Protein AF-A0A7S4VV33-F1 (afdb_monomer)

Mean predicted aligned error: 22.65 Å

Solvent-accessible surface area (backbone atoms only — not comparable to full-atom values): 30423 Å² total; per-residue (Å²): 134,86,86,81,88,81,86,81,82,89,80,89,78,84,76,81,77,80,86,77,79,86,76,90,75,85,85,76,84,89,70,94,70,74,63,71,65,56,54,55,51,51,50,50,52,52,51,52,48,50,50,51,53,51,50,50,51,51,52,52,50,50,54,50,50,53,51,50,50,51,51,48,52,52,48,46,28,67,66,24,93,81,64,70,24,61,68,51,55,51,50,52,53,51,51,54,51,50,53,52,51,52,52,52,42,30,74,72,60,34,64,68,57,31,50,54,52,51,53,52,52,61,71,70,42,73,84,86,66,81,65,80,48,76,65,59,53,49,50,53,51,54,51,52,50,52,52,54,47,51,55,48,52,51,52,51,49,53,50,50,53,49,52,53,49,52,53,52,51,57,51,50,57,50,49,53,48,50,52,37,52,52,51,38,55,51,40,51,54,50,42,54,53,41,53,52,52,42,54,52,37,53,52,51,40,52,50,47,51,51,53,47,54,53,50,52,51,50,51,54,54,52,50,55,66,68,68,57,67,91,84,74,83,72,93,77,85,86,85,90,80,89,81,76,89,71,48,75,65,54,54,50,53,50,50,52,53,50,51,52,50,45,54,50,48,52,52,52,37,52,55,37,52,51,52,39,53,52,46,48,52,51,41,55,49,42,50,51,52,37,53,52,39,50,50,53,39,50,53,48,48,53,50,51,53,50,49,52,50,52,52,52,51,51,53,49,50,53,52,50,51,50,52,47,55,52,48,56,50,50,55,50,50,52,51,51,51,51,50,52,53,49,53,52,50,52,51,53,50,51,53,51,51,50,52,50,50,52,51,50,51,52,52,50,51,52,49,52,49,54,48,52,51,48,55,50,49,51,51,49,52,51,49,53,49,51,50,48,51,53,50,49,52,52,48,50,51,50,49,52,50,52,50,51,50,51,52,53,50,51,50,53,54,50,52,55,52,51,53,56,52,56,54,51,53,51,53,55,49,51,55,53,51,51,54,50,50,54,56,47,50,58,50,49,50,54,53,46,55,52,49,47,52,49,50,49,52,49,48,50,49,48,48,52,47,46,51,50,48,48,50,46,49,49,47,50,48,50,44,49,49,48,47,47,47,50,46,49,48,46,41,54,47,44,52,50,46,40,55,51,34,63,68,47,36,80,72,50,67,91,63,62,84,77,84,52,100,71,83,90,84,90,84,90,85,90,79,89,80,88,79,83,84,80,90,79,87,133

Foldseek 3Di:
DDDDDDDDDDDDDDDDDDDDDDDDDDDDDDDDDPPVVVVVVVVVVVVVVVVVVVVVVVVVVVVVVVVVVVVVQVVQCVPLPVNNHDVVSVVVVVVVVVVVVLVVLCVPVNDPRSVVVVVVVVVVDDPPCPDQDPVNVVVVVVVVVVVVVVVVVVVVVVVVVVVVVVVVVVVVLVVVLVVLVVVLVVLVVVLVVLVVVLVVLVVVLVVLVVVLVVLVVVLVVLVVVLPPDPPDDDDDDDDDDDDDPQDSVNSVVVSVVSVVVSVVSVVVSVVSVVVSVVSVVVSVVSVVVSVVSVVVSVVSVVVVVVVVVVVVVVVVVVVVVVVVVVVVVVVVVVVVVVVVVVVVVVVVVVVVVVVVVVVVVVVVVVVVVVVVVVVVVVVVVVVVVVVVVVVVVVVVVVVVVVVVVVVVVVVVVVVVVVVVVVVVVVVVVVVVVVVVVVVVVVVVVVVVVVVVVVVVVVVVVVVVVVVVVVVVVVVVVVVVVVVVVVVVVVVVVVVVVVVVCVVCVVVDVVPDDDPDVDDDDDDDDDDYDDDDDDDDDD

Organism: NCBI:txid311494

Radius of gyration: 96.54 Å; Cα contacts (8 Å, |Δi|>4): 82; chains: 1; bounding box: 156×120×293 Å

Nearest PDB structures (foldseek):
  6ewy-assembly1_A  TM=3.823E-01  e=8.022E+00  Mycobacterium tuberculosis H37Rv

Secondary structure (DSSP, 8-state):
---------------PPP-------PPPPPP---THHHHHHHHHHHHHHHHHHHHHHHHHHHHHHHHHHHHHHHHHHHHSTTSS-HHHHHHHHHHHHHHHHHHHHHHHH-HHHHHHHHHHHHHHS-TT--SPPHHHHHHHHHHHHHHHHHHHHHHHHHHHHHHHHHHHHHHHHHHHHHHHHHHHHHHHHHHHHHHHHHHHHHHHHHHHHHHHHHHHHHHHHHHHHHHS-TT----------------HHHHHHHHHHHHHHHHHHHHHHHHHHHHHHHHHHHHHHHHHHHHHHHHHHHHHHHHHHHHHHHHHHHHHHHHHHHHHHHHHHHHHHHHHHHHHHHHHHHHHHHHHHHHHHHHHHHHHHHHHHHHHHHHHHHHHHHHHHHHHHHHHHHHHHHHHHHHHHHHHHHHHHHHHHHHHHHHHHHHHHHHHHHHHHHHHHHHHHHHHHHHHHHHHHHHHHHHHHHHHHHHHHHHHHHHHHHHHHHHHHHHHHHHHHHHHHHTTSTTTTTS-SS--SS--------------------

pLDDT: mean 72.89, std 17.47, range [27.91, 95.75]

Sequence (538 aa):
PPALDGRDPAMAARRAVPASSSTSRPRPASLPVPHDKIDQKLDAIASLHAQKVSSLLRSQSRLRSENAELKRSQQQHRQSSSGRGPAFAKAEAEMLRQDVMLWALYNFLGKDVARAEILKVLKAGPKRLSATTREELRWQVEDLQAEARVAREELAQLRAQKRARDVANEGADNAELEAASERVTRLKSEVEASKRRVAQLEQAGAGLQLDIQSLEYVLQQGLICMEEDPLIVGPRRIFGAVGGLETNEELRARALEMEEKLLKLHRTRAGVEEKLLESNAELRELQRSLHQAMGELAVARERADEDERKCALAVQDELLDERRKVRDRADCVEKLQSQIKALRAEHKNAVMDEMRRLAVFQAEAKRQLQFKERVFLERLEEQERAEAESHEEALQDLSAKLGRLRVIGRAAVQDVSAWKAEASECSQEVSRARTELQSEEAALRREAEEEERGHRLVKEAQHSRQEALERKREIVWKLDEVVQQIEAERRKHRDRRSALRDEVGEAVAESRAEAKAKAKAKPQPADGGLGNLEAELA

Structure (mmCIF, N/CA/C/O backbone):
data_AF-A0A7S4VV33-F1
#
_entry.id   AF-A0A7S4VV33-F1
#
loop_
_atom_site.group_PDB
_atom_site.id
_atom_site.type_symbol
_atom_site.label_atom_id
_atom_site.label_alt_id
_atom_site.label_comp_id
_atom_site.label_asym_id
_atom_site.label_entity_id
_atom_site.label_seq_id
_atom_site.pdbx_PDB_ins_code
_atom_site.Cartn_x
_atom_site.Cartn_y
_atom_site.Cartn_z
_atom_site.occupancy
_atom_site.B_iso_or_equiv
_atom_site.auth_seq_id
_atom_site.auth_comp_id
_atom_site.auth_asym_id
_atom_site.auth_atom_id
_atom_site.pdbx_PDB_model_num
ATOM 1 N N . PRO A 1 1 ? 48.831 8.994 -6.996 1.00 49.06 1 PRO A N 1
ATOM 2 C CA . PRO A 1 1 ? 49.678 7.834 -7.380 1.00 49.06 1 PRO A CA 1
ATOM 3 C C . PRO A 1 1 ? 49.503 6.699 -6.348 1.00 49.06 1 PRO A C 1
ATOM 5 O O . PRO A 1 1 ? 49.221 7.021 -5.198 1.00 49.06 1 PRO A O 1
ATOM 8 N N . PRO A 1 2 ? 49.570 5.413 -6.740 1.00 49.22 2 PRO A N 1
ATOM 9 C CA . PRO A 1 2 ? 50.629 4.871 -7.578 1.00 49.22 2 PRO A CA 1
ATOM 10 C C . PRO A 1 2 ? 50.183 4.415 -8.968 1.00 49.22 2 PRO A C 1
ATOM 12 O O . PRO A 1 2 ? 49.013 4.166 -9.244 1.00 49.22 2 PRO A O 1
ATOM 15 N N . ALA A 1 3 ? 51.190 4.393 -9.832 1.00 46.84 3 ALA A N 1
ATOM 16 C CA . ALA A 1 3 ? 51.194 3.896 -11.189 1.00 46.84 3 ALA A CA 1
ATOM 17 C C . ALA A 1 3 ? 51.124 2.367 -11.220 1.00 46.84 3 ALA A C 1
ATOM 19 O O . ALA A 1 3 ? 51.650 1.716 -10.320 1.00 46.84 3 ALA A O 1
ATOM 20 N N . LEU A 1 4 ? 50.579 1.820 -12.307 1.00 48.97 4 LEU A N 1
ATOM 21 C CA . LEU A 1 4 ? 50.996 0.518 -12.810 1.00 48.97 4 LEU A CA 1
ATOM 22 C C . LEU A 1 4 ? 51.156 0.595 -14.328 1.00 48.97 4 LEU A C 1
ATOM 24 O O . LEU A 1 4 ? 50.192 0.723 -15.082 1.00 48.97 4 LEU A O 1
ATOM 28 N N . ASP A 1 5 ? 52.429 0.550 -14.709 1.00 47.62 5 ASP A N 1
ATOM 29 C CA . ASP A 1 5 ? 52.946 0.170 -16.010 1.00 47.62 5 ASP A CA 1
ATOM 30 C C . ASP A 1 5 ? 52.389 -1.191 -16.435 1.00 47.62 5 ASP A C 1
ATOM 32 O O . ASP A 1 5 ? 52.508 -2.184 -15.718 1.00 47.62 5 ASP A O 1
ATOM 36 N N . GLY A 1 6 ? 51.845 -1.236 -17.646 1.00 41.47 6 GLY A N 1
ATOM 37 C CA . GLY A 1 6 ? 51.603 -2.459 -18.400 1.00 41.47 6 GLY A CA 1
ATOM 38 C C . GLY A 1 6 ? 52.448 -2.427 -19.663 1.00 41.47 6 GLY A C 1
ATOM 39 O O . GLY A 1 6 ? 51.950 -2.101 -20.738 1.00 41.47 6 GLY A O 1
ATOM 40 N N . ARG A 1 7 ? 53.745 -2.718 -19.519 1.00 44.19 7 ARG A N 1
ATOM 41 C CA . ARG A 1 7 ? 54.554 -3.230 -20.627 1.00 44.19 7 ARG A CA 1
ATOM 42 C C . ARG A 1 7 ? 54.009 -4.607 -20.978 1.00 44.19 7 ARG A C 1
ATOM 44 O O . ARG A 1 7 ? 53.905 -5.438 -20.088 1.00 44.19 7 ARG A O 1
ATOM 51 N N . ASP A 1 8 ? 53.779 -4.849 -22.261 1.00 40.53 8 ASP A N 1
ATOM 52 C CA . ASP A 1 8 ? 54.144 -6.131 -22.844 1.00 40.53 8 ASP A CA 1
ATOM 53 C C . ASP A 1 8 ? 54.589 -5.964 -24.304 1.00 40.53 8 ASP A C 1
ATOM 55 O O . ASP A 1 8 ? 54.189 -5.006 -24.977 1.00 40.53 8 ASP A O 1
ATOM 59 N N . PRO A 1 9 ? 55.496 -6.842 -24.765 1.00 54.88 9 PRO A N 1
ATOM 60 C CA . PRO A 1 9 ? 56.370 -6.642 -25.903 1.00 54.88 9 PRO A CA 1
ATOM 61 C C . PRO A 1 9 ? 56.010 -7.628 -27.030 1.00 54.88 9 PRO A C 1
ATOM 63 O O . PRO A 1 9 ? 54.973 -8.279 -27.011 1.00 54.88 9 PRO A O 1
ATOM 66 N N . ALA A 1 10 ? 56.933 -7.779 -27.979 1.00 36.03 10 ALA A N 1
ATOM 67 C CA . ALA A 1 10 ? 56.964 -8.818 -29.007 1.00 36.03 10 ALA A CA 1
ATOM 68 C C . ALA A 1 10 ? 56.076 -8.575 -30.238 1.00 36.03 10 ALA A C 1
ATOM 70 O O . ALA A 1 10 ? 54.897 -8.892 -30.291 1.00 36.03 10 ALA A O 1
ATOM 71 N N . MET A 1 11 ? 56.719 -8.148 -31.323 1.00 43.97 11 MET A N 1
ATOM 72 C CA . MET A 1 11 ? 57.115 -9.113 -32.354 1.00 43.97 11 MET A CA 1
ATOM 73 C C . MET A 1 11 ? 57.986 -8.409 -33.390 1.00 43.97 11 MET A C 1
ATOM 75 O O . MET A 1 11 ? 57.533 -7.643 -34.238 1.00 43.97 11 MET A O 1
ATOM 79 N N . ALA A 1 12 ? 59.277 -8.699 -33.286 1.00 48.16 12 ALA A N 1
ATOM 80 C CA . ALA A 1 12 ? 60.261 -8.440 -34.309 1.00 48.16 12 ALA A CA 1
ATOM 81 C C . ALA A 1 12 ? 59.938 -9.288 -35.549 1.00 48.16 12 ALA A C 1
ATOM 83 O O . ALA A 1 12 ? 60.242 -10.477 -35.591 1.00 48.16 12 ALA A O 1
ATOM 84 N N . ALA A 1 13 ? 59.364 -8.672 -36.580 1.00 42.44 13 ALA A N 1
ATOM 85 C CA . ALA A 1 13 ? 59.342 -9.243 -37.920 1.00 42.44 13 ALA A CA 1
ATOM 86 C C . ALA A 1 13 ? 60.475 -8.614 -38.736 1.00 42.44 13 ALA A C 1
ATOM 88 O O . ALA A 1 13 ? 60.328 -7.587 -39.396 1.00 42.44 13 ALA A O 1
ATOM 89 N N . ARG A 1 14 ? 61.639 -9.263 -38.646 1.00 43.94 14 ARG A N 1
ATOM 90 C CA . ARG A 1 14 ? 62.745 -9.135 -39.594 1.00 43.94 14 ARG A CA 1
ATOM 91 C C . ARG A 1 14 ? 62.197 -9.339 -41.010 1.00 43.94 14 ARG A C 1
ATOM 93 O O . ARG A 1 14 ? 61.740 -10.433 -41.328 1.00 43.94 14 ARG A O 1
ATOM 100 N N . ARG A 1 15 ? 62.280 -8.326 -41.874 1.00 40.22 15 ARG A N 1
ATOM 101 C CA . ARG A 1 15 ? 62.180 -8.520 -43.326 1.00 40.22 15 ARG A CA 1
ATOM 102 C C . ARG A 1 15 ? 63.557 -8.273 -43.918 1.00 40.22 15 ARG A C 1
ATOM 104 O O . ARG A 1 15 ? 64.014 -7.141 -44.030 1.00 40.22 15 ARG A O 1
ATOM 111 N N . ALA A 1 16 ? 64.233 -9.385 -44.179 1.00 40.00 16 ALA A N 1
ATOM 112 C CA . ALA A 1 16 ? 65.486 -9.443 -44.897 1.00 40.00 16 ALA A CA 1
ATOM 113 C C . ALA A 1 16 ? 65.300 -8.825 -46.288 1.00 40.00 16 ALA A C 1
ATOM 115 O O . ALA A 1 16 ? 64.414 -9.222 -47.042 1.00 40.00 16 ALA A O 1
ATOM 116 N N . VAL A 1 17 ? 66.140 -7.846 -46.596 1.00 45.84 17 VAL A N 1
ATOM 117 C CA . VAL A 1 17 ? 66.373 -7.357 -47.952 1.00 45.84 17 VAL A CA 1
ATOM 118 C C . VAL A 1 17 ? 67.204 -8.430 -48.661 1.00 45.84 17 VAL A C 1
ATOM 120 O O . VAL A 1 17 ? 68.289 -8.743 -48.165 1.00 45.84 17 VAL A O 1
ATOM 123 N N . PRO A 1 18 ? 66.756 -9.033 -49.776 1.00 45.03 18 PRO A N 1
ATOM 124 C CA . PRO A 1 18 ? 67.652 -9.844 -50.577 1.00 45.03 18 PRO A CA 1
ATOM 125 C C . PRO A 1 18 ? 68.608 -8.908 -51.321 1.00 45.03 18 PRO A C 1
ATOM 127 O O . PRO A 1 18 ? 68.199 -8.085 -52.138 1.00 45.03 18 PRO A O 1
ATOM 130 N N . ALA A 1 19 ? 69.896 -9.036 -51.011 1.00 44.88 19 ALA A N 1
ATOM 131 C CA . ALA A 1 19 ? 70.972 -8.523 -51.838 1.00 44.88 19 ALA A CA 1
ATOM 132 C C . ALA A 1 19 ? 70.928 -9.256 -53.187 1.00 44.88 19 ALA A C 1
ATOM 134 O O . ALA A 1 19 ? 71.328 -10.415 -53.288 1.00 44.88 19 ALA A O 1
ATOM 135 N N . SER A 1 20 ? 70.401 -8.596 -54.217 1.00 38.94 20 SER A N 1
ATOM 136 C CA . SER A 1 20 ? 70.514 -9.059 -55.595 1.00 38.94 20 SER A CA 1
ATOM 137 C C . SER A 1 20 ? 71.920 -8.750 -56.106 1.00 38.94 20 SER A C 1
ATOM 139 O O . SER A 1 20 ? 72.329 -7.594 -56.219 1.00 38.94 20 SER A O 1
ATOM 141 N N . SER A 1 21 ? 72.640 -9.827 -56.379 1.00 40.12 21 SER A N 1
ATOM 142 C CA . SER A 1 21 ? 73.958 -9.932 -56.985 1.00 40.12 21 SER A CA 1
ATOM 143 C C . SER A 1 21 ? 74.130 -9.075 -58.244 1.00 40.12 21 SER A C 1
ATOM 145 O O . SER A 1 21 ? 73.460 -9.246 -59.264 1.00 40.12 21 SER A O 1
ATOM 147 N N . SER A 1 22 ? 75.121 -8.188 -58.188 1.00 37.38 22 SER A N 1
ATOM 148 C CA . SER A 1 22 ? 75.699 -7.482 -59.323 1.00 37.38 22 SER A CA 1
ATOM 149 C C . SER A 1 22 ? 76.433 -8.468 -60.236 1.00 37.38 22 SER A C 1
ATOM 151 O O . SER A 1 22 ? 77.591 -8.810 -60.013 1.00 37.38 22 SER A O 1
ATOM 153 N N . THR A 1 23 ? 75.761 -8.923 -61.294 1.00 40.53 23 THR A N 1
ATOM 154 C CA . THR A 1 23 ? 76.416 -9.648 -62.390 1.00 40.53 23 THR A CA 1
ATOM 155 C C . THR A 1 23 ? 76.779 -8.635 -63.470 1.00 40.53 23 THR A C 1
ATOM 157 O O . THR A 1 23 ? 75.916 -8.114 -64.174 1.00 40.53 23 THR A O 1
ATOM 160 N N . SER A 1 24 ? 78.066 -8.309 -63.562 1.00 42.81 24 SER A N 1
ATOM 161 C CA . SER A 1 24 ? 78.640 -7.478 -64.614 1.00 42.81 24 SER A CA 1
ATOM 162 C C . SER A 1 24 ? 78.532 -8.188 -65.970 1.00 42.81 24 SER A C 1
ATOM 164 O O . SER A 1 24 ? 79.092 -9.261 -66.183 1.00 42.81 24 SER A O 1
ATOM 166 N N . ARG A 1 25 ? 77.815 -7.575 -66.917 1.00 37.84 25 ARG A N 1
ATOM 167 C CA . ARG A 1 25 ? 77.860 -7.920 -68.347 1.00 37.84 25 ARG A CA 1
ATOM 168 C C . ARG A 1 25 ? 78.326 -6.703 -69.157 1.00 37.84 25 ARG A C 1
ATOM 170 O O . ARG A 1 25 ? 78.009 -5.574 -68.783 1.00 37.84 25 ARG A O 1
ATOM 177 N N . PRO A 1 26 ? 79.097 -6.910 -70.238 1.00 46.22 26 PRO A N 1
ATOM 178 C CA . PRO A 1 26 ? 79.782 -5.836 -70.945 1.00 46.22 26 PRO A CA 1
ATOM 179 C C . PRO A 1 26 ? 78.825 -5.019 -71.824 1.00 46.22 26 PRO A C 1
ATOM 181 O O . PRO A 1 26 ? 77.941 -5.564 -72.485 1.00 46.22 26 PRO A O 1
ATOM 184 N N . ARG A 1 27 ? 79.052 -3.699 -71.847 1.00 41.19 27 ARG A N 1
ATOM 185 C CA . ARG A 1 27 ? 78.466 -2.730 -72.789 1.00 41.19 27 ARG A CA 1
ATOM 186 C C . ARG A 1 27 ? 78.741 -3.154 -74.242 1.00 41.19 27 ARG A C 1
ATOM 188 O O . ARG A 1 27 ? 79.915 -3.250 -74.600 1.00 41.19 27 ARG A O 1
ATOM 195 N N . PRO A 1 28 ? 77.725 -3.292 -75.112 1.00 45.91 28 PRO A N 1
ATOM 196 C CA . PRO A 1 28 ? 77.932 -3.168 -76.545 1.00 45.91 28 PRO A CA 1
ATOM 197 C C . PRO A 1 28 ? 77.927 -1.685 -76.940 1.00 45.91 28 PRO A C 1
ATOM 199 O O . PRO A 1 28 ? 77.195 -0.868 -76.378 1.00 45.91 28 PRO A O 1
ATOM 202 N N . ALA A 1 29 ? 78.797 -1.351 -77.887 1.00 45.06 29 ALA A N 1
ATOM 203 C CA . ALA A 1 29 ? 79.041 -0.006 -78.379 1.00 45.06 29 ALA A CA 1
ATOM 204 C C . ALA A 1 29 ? 77.754 0.709 -78.829 1.00 45.06 29 ALA A C 1
ATOM 206 O O . ALA A 1 29 ? 76.922 0.160 -79.551 1.00 45.06 29 ALA A O 1
ATOM 207 N N . SER A 1 30 ? 77.632 1.960 -78.390 1.00 41.59 30 SER A N 1
ATOM 208 C CA . SER A 1 30 ? 76.585 2.909 -78.745 1.00 41.59 30 SER A CA 1
ATOM 209 C C . SER A 1 30 ? 76.606 3.218 -80.240 1.00 41.59 30 SER A C 1
ATOM 211 O O . SER A 1 30 ? 77.560 3.812 -80.742 1.00 41.59 30 SER A O 1
ATOM 213 N N . LEU A 1 31 ? 75.524 2.858 -80.925 1.00 55.31 31 LEU A N 1
ATOM 214 C CA . LEU A 1 31 ? 75.148 3.426 -82.216 1.00 55.31 31 LEU A CA 1
ATOM 215 C C . LEU A 1 31 ? 74.055 4.485 -81.983 1.00 55.31 31 LEU A C 1
ATOM 217 O O . LEU A 1 31 ? 73.221 4.292 -81.094 1.00 55.31 31 LEU A O 1
ATOM 221 N N . PRO A 1 32 ? 74.041 5.589 -82.746 1.00 48.06 32 PRO A N 1
ATOM 222 C CA . PRO A 1 32 ? 73.081 6.670 -82.560 1.00 48.06 32 PRO A CA 1
ATOM 223 C C . PRO A 1 32 ? 71.678 6.202 -82.971 1.00 48.06 32 PRO A C 1
ATOM 225 O O . PRO A 1 32 ? 71.428 5.877 -84.132 1.00 48.06 32 PRO A O 1
ATOM 228 N N . VAL A 1 33 ? 70.766 6.135 -82.001 1.00 55.00 33 VAL A N 1
ATOM 229 C CA . VAL A 1 33 ? 69.330 5.914 -82.224 1.00 55.00 33 VAL A CA 1
ATOM 230 C C . VAL A 1 33 ? 68.674 7.293 -82.381 1.00 55.00 33 VAL A C 1
ATOM 232 O O . VAL A 1 33 ? 68.992 8.183 -81.595 1.00 55.00 33 VAL A O 1
ATOM 235 N N . PRO A 1 34 ? 67.785 7.507 -83.368 1.00 52.84 34 PRO A N 1
ATOM 236 C CA . PRO A 1 34 ? 67.127 8.798 -83.572 1.00 52.84 34 PRO A CA 1
ATOM 237 C C . PRO A 1 34 ? 66.310 9.198 -82.331 1.00 52.84 34 PRO A C 1
ATOM 239 O O . PRO A 1 34 ? 65.429 8.449 -81.900 1.00 52.84 34 PRO A O 1
ATOM 242 N N . HIS A 1 35 ? 66.636 10.363 -81.764 1.00 55.88 35 HIS A N 1
ATOM 243 C CA . HIS A 1 35 ? 66.130 10.888 -80.487 1.00 55.88 35 HIS A CA 1
ATOM 244 C C . HIS A 1 35 ? 64.592 10.980 -80.414 1.00 55.88 35 HIS A C 1
ATOM 246 O O . HIS A 1 35 ? 64.005 10.646 -79.385 1.00 55.88 35 HIS A O 1
ATOM 252 N N . ASP A 1 36 ? 63.930 11.249 -81.540 1.00 58.44 36 ASP A N 1
ATOM 253 C CA . ASP A 1 36 ? 62.486 11.515 -81.610 1.00 58.44 36 ASP A CA 1
ATOM 254 C C . ASP A 1 36 ? 61.584 10.381 -81.080 1.00 58.44 36 ASP A C 1
ATOM 256 O O . ASP A 1 36 ? 60.481 10.626 -80.593 1.00 58.44 36 ASP A O 1
ATOM 260 N N . LYS A 1 37 ? 62.019 9.114 -81.153 1.00 56.06 37 LYS A N 1
ATOM 261 C CA . LYS A 1 37 ? 61.206 7.964 -80.693 1.00 56.06 37 LYS A CA 1
ATOM 262 C C . LYS A 1 37 ? 61.330 7.687 -79.196 1.00 56.06 37 LYS A C 1
ATOM 264 O O . LYS A 1 37 ? 60.468 7.012 -78.632 1.00 56.06 37 LYS A O 1
ATOM 269 N N . ILE A 1 38 ? 62.413 8.144 -78.571 1.00 64.19 38 ILE A N 1
ATOM 270 C CA . ILE A 1 38 ? 62.610 8.040 -77.122 1.00 64.19 38 ILE A CA 1
ATOM 271 C C . ILE A 1 38 ? 61.791 9.139 -76.446 1.00 64.19 38 ILE A C 1
ATOM 273 O O . ILE A 1 38 ? 61.056 8.843 -75.506 1.00 64.19 38 ILE A O 1
ATOM 277 N N . ASP A 1 39 ? 61.817 10.346 -77.007 1.00 66.56 39 ASP A N 1
ATOM 278 C CA . ASP A 1 39 ? 61.064 11.491 -76.495 1.00 66.56 39 ASP A CA 1
ATOM 279 C C . ASP A 1 39 ? 59.547 11.235 -76.543 1.00 66.56 39 ASP A C 1
ATOM 281 O O . ASP A 1 39 ? 58.864 11.403 -75.538 1.00 66.56 39 ASP A O 1
ATOM 285 N N . GLN A 1 40 ? 59.026 10.641 -77.625 1.00 72.00 40 GLN A N 1
ATOM 286 C CA . GLN A 1 40 ? 57.609 10.242 -77.705 1.00 72.00 40 GLN A CA 1
ATOM 287 C C . GLN A 1 40 ? 57.188 9.200 -76.652 1.00 72.00 40 GLN A C 1
ATOM 289 O O . GLN A 1 40 ? 56.056 9.225 -76.164 1.00 72.00 40 GLN A O 1
ATOM 294 N N . LYS A 1 41 ? 58.073 8.262 -76.288 1.00 72.56 41 LYS A N 1
ATOM 295 C CA . LYS A 1 41 ? 57.785 7.275 -75.233 1.00 72.56 41 LYS A CA 1
ATOM 296 C C . LYS A 1 41 ? 57.842 7.907 -73.844 1.00 72.56 41 LYS A C 1
ATOM 298 O O . LYS A 1 41 ? 57.030 7.553 -72.991 1.00 72.56 41 LYS A O 1
ATOM 303 N N . LEU A 1 42 ? 58.766 8.841 -73.624 1.00 75.88 42 LEU A N 1
ATOM 304 C CA . LEU A 1 42 ? 58.844 9.614 -72.385 1.00 75.88 42 LEU A CA 1
ATOM 305 C C . LEU A 1 42 ? 57.607 10.503 -72.211 1.00 75.88 42 LEU A C 1
ATOM 307 O O . LEU A 1 42 ? 57.042 10.521 -71.119 1.00 75.88 42 LEU A O 1
ATOM 311 N N . ASP A 1 43 ? 57.115 11.124 -73.283 1.00 76.94 43 ASP A N 1
ATOM 312 C CA . ASP A 1 43 ? 55.872 11.902 -73.276 1.00 76.94 43 ASP A CA 1
ATOM 313 C C . ASP A 1 43 ? 54.641 11.027 -73.004 1.00 76.94 43 ASP A C 1
ATOM 315 O O . ASP A 1 43 ? 53.771 11.399 -72.213 1.00 76.94 43 ASP A O 1
ATOM 319 N N . ALA A 1 44 ? 54.575 9.823 -73.583 1.00 74.25 44 ALA A N 1
ATOM 320 C CA . ALA A 1 44 ? 53.500 8.874 -73.300 1.00 74.25 44 ALA A CA 1
ATOM 321 C C . ALA A 1 44 ? 53.496 8.442 -71.820 1.00 74.25 44 ALA A C 1
ATOM 323 O O . ALA A 1 44 ? 52.445 8.472 -71.175 1.00 74.25 44 ALA A O 1
ATOM 324 N N . ILE A 1 45 ? 54.663 8.126 -71.248 1.00 80.56 45 ILE A N 1
ATOM 325 C CA . ILE A 1 45 ? 54.807 7.786 -69.823 1.00 80.56 45 ILE A CA 1
ATOM 326 C C . ILE A 1 45 ? 54.456 8.988 -68.937 1.00 80.56 45 ILE A C 1
ATOM 328 O O . ILE A 1 45 ? 53.735 8.830 -67.950 1.00 80.56 45 ILE A O 1
ATOM 332 N N . ALA A 1 46 ? 54.899 10.194 -69.299 1.00 78.06 46 ALA A N 1
ATOM 333 C CA . ALA A 1 46 ? 54.566 11.421 -68.583 1.00 78.06 46 ALA A CA 1
ATOM 334 C C . ALA A 1 46 ? 53.056 11.702 -68.615 1.00 78.06 46 ALA A C 1
ATOM 336 O O . ALA A 1 46 ? 52.476 12.058 -67.588 1.00 78.06 46 ALA A O 1
ATOM 337 N N . SER A 1 47 ? 52.393 11.467 -69.752 1.00 78.94 47 SER A N 1
ATOM 338 C CA . SER A 1 47 ? 50.941 11.619 -69.891 1.00 78.94 47 SER A CA 1
ATOM 339 C C . SER A 1 47 ? 50.168 10.606 -69.039 1.00 78.94 47 SER A C 1
ATOM 341 O O . SER A 1 47 ? 49.205 10.968 -68.361 1.00 78.94 47 SER A O 1
ATOM 343 N N . LEU A 1 48 ? 50.632 9.355 -68.981 1.00 85.12 48 LEU A N 1
ATOM 344 C CA . LEU A 1 48 ? 50.017 8.290 -68.192 1.00 85.12 48 LEU A CA 1
ATOM 345 C C . LEU A 1 48 ? 50.243 8.516 -66.690 1.00 85.12 48 LEU A C 1
ATOM 347 O O . LEU A 1 48 ? 49.334 8.322 -65.880 1.00 85.12 48 LEU A O 1
ATOM 351 N N . HIS A 1 49 ? 51.419 9.020 -66.311 1.00 83.81 49 HIS A N 1
ATOM 352 C CA . HIS A 1 49 ? 51.705 9.465 -64.951 1.00 83.81 49 HIS A CA 1
ATOM 353 C C . HIS A 1 49 ? 50.824 10.661 -64.558 1.00 83.81 49 HIS A C 1
ATOM 355 O O . HIS A 1 49 ? 50.211 10.642 -63.491 1.00 83.81 49 HIS A O 1
ATOM 361 N N . ALA A 1 50 ? 50.661 11.658 -65.433 1.00 84.94 50 ALA A N 1
ATOM 362 C CA . ALA A 1 50 ? 49.764 12.790 -65.205 1.00 84.94 50 ALA A CA 1
ATOM 363 C C . ALA A 1 50 ? 48.298 12.345 -65.051 1.00 84.94 50 ALA A C 1
ATOM 365 O O . ALA A 1 50 ? 47.597 12.818 -64.153 1.00 84.94 50 ALA A O 1
ATOM 366 N N . GLN A 1 51 ? 47.841 11.379 -65.853 1.00 85.00 51 GLN A N 1
ATOM 367 C CA . GLN A 1 51 ? 46.512 10.782 -65.709 1.00 85.00 51 GLN A CA 1
ATOM 368 C C . GLN A 1 51 ? 46.359 10.044 -64.372 1.00 85.00 51 GLN A C 1
ATOM 370 O O . GLN A 1 51 ? 45.384 10.297 -63.657 1.00 85.00 51 GLN A O 1
ATOM 375 N N . LYS A 1 52 ? 47.332 9.212 -63.973 1.00 87.25 52 LYS A N 1
ATOM 376 C CA . LYS A 1 52 ? 47.331 8.521 -62.670 1.00 87.25 52 LYS A CA 1
ATOM 377 C C . LYS A 1 52 ? 47.288 9.515 -61.507 1.00 87.25 52 LYS A C 1
ATOM 379 O O . LYS A 1 52 ? 46.410 9.392 -60.650 1.00 87.25 52 LYS A O 1
ATOM 384 N N . VAL A 1 53 ? 48.146 10.539 -61.527 1.00 89.56 53 VAL A N 1
ATOM 385 C CA . VAL A 1 53 ? 48.170 11.627 -60.533 1.00 89.56 53 VAL A CA 1
ATOM 386 C C . VAL A 1 53 ? 46.824 12.352 -60.489 1.00 89.56 53 VAL A C 1
ATOM 388 O O . VAL A 1 53 ? 46.274 12.555 -59.408 1.00 89.56 53 VAL A O 1
ATOM 391 N N . SER A 1 54 ? 46.229 12.673 -61.640 1.00 83.81 54 SER A N 1
ATOM 392 C CA . SER A 1 54 ? 44.916 13.327 -61.689 1.00 83.81 54 SER A CA 1
ATOM 393 C C . SER A 1 54 ? 43.791 12.448 -61.120 1.00 83.81 54 SER A C 1
ATOM 395 O O . SER A 1 54 ? 42.922 12.953 -60.407 1.00 83.81 54 SER A O 1
ATOM 397 N N . SER A 1 55 ? 43.819 11.130 -61.356 1.00 86.00 55 SER A N 1
ATOM 398 C CA . SER A 1 55 ? 42.830 10.197 -60.801 1.00 86.00 55 SER A CA 1
ATOM 399 C C . SER A 1 55 ? 42.976 10.051 -59.283 1.00 86.00 55 SER A C 1
ATOM 401 O O . SER A 1 55 ? 41.976 10.073 -58.562 1.00 86.00 55 SER A O 1
ATOM 403 N N . LEU A 1 56 ? 44.217 10.011 -58.781 1.00 89.06 56 LEU A N 1
ATOM 404 C CA . LEU A 1 56 ? 44.513 9.966 -57.353 1.00 89.06 56 LEU A CA 1
ATOM 405 C C . LEU A 1 56 ? 44.043 11.244 -56.664 1.00 89.06 56 LEU A C 1
ATOM 407 O O . LEU A 1 56 ? 43.352 11.156 -55.650 1.00 89.06 56 LEU A O 1
ATOM 411 N N . LEU A 1 57 ? 44.317 12.413 -57.252 1.00 89.75 57 LEU A N 1
ATOM 412 C CA . LEU A 1 57 ? 43.839 13.702 -56.747 1.00 89.75 57 LEU A CA 1
ATOM 413 C C . LEU A 1 57 ? 42.306 13.778 -56.726 1.00 89.75 57 LEU A C 1
ATOM 415 O O . LEU A 1 57 ? 41.733 14.266 -55.749 1.00 89.75 57 LEU A O 1
ATOM 419 N N . ARG A 1 58 ? 41.617 13.248 -57.747 1.00 88.62 58 ARG A N 1
ATOM 420 C CA . ARG A 1 58 ? 40.145 13.153 -57.760 1.00 88.62 58 ARG A CA 1
ATOM 421 C C . ARG A 1 58 ? 39.621 12.219 -56.669 1.00 88.62 58 ARG A C 1
ATOM 423 O O . ARG A 1 58 ? 38.695 12.598 -55.956 1.00 88.62 58 ARG A O 1
ATOM 430 N N . SER A 1 59 ? 40.226 11.043 -56.487 1.00 87.12 59 SER A N 1
ATOM 431 C CA . SER A 1 59 ? 39.833 10.112 -55.418 1.00 87.12 59 SER A CA 1
ATOM 432 C C . SER A 1 59 ? 40.075 10.713 -54.029 1.00 87.12 59 SER A C 1
ATOM 434 O O . SER A 1 59 ? 39.211 10.634 -53.161 1.00 87.12 59 SER A O 1
ATOM 436 N N . GLN A 1 60 ? 41.195 11.418 -53.840 1.00 90.25 60 GLN A N 1
ATOM 437 C CA . GLN A 1 60 ? 41.527 12.092 -52.591 1.00 90.25 60 GLN A CA 1
ATOM 438 C C . GLN A 1 60 ? 40.548 13.234 -52.308 1.00 90.25 60 GLN A C 1
ATOM 440 O O . GLN A 1 60 ? 40.126 13.417 -51.168 1.00 90.25 60 GLN A O 1
ATOM 445 N N . SER A 1 61 ? 40.150 13.978 -53.340 1.00 88.88 61 SER A N 1
ATOM 446 C CA . SER A 1 61 ? 39.155 15.048 -53.225 1.00 88.88 61 SER A CA 1
ATOM 447 C C . SER A 1 61 ? 37.778 14.493 -52.854 1.00 88.88 61 SER A C 1
ATOM 449 O O . SER A 1 61 ? 37.131 15.035 -51.961 1.00 88.88 61 SER A O 1
ATOM 451 N N . ARG A 1 62 ? 37.376 13.363 -53.451 1.00 88.94 62 ARG A N 1
ATOM 452 C CA . ARG A 1 62 ? 36.129 12.657 -53.124 1.00 88.94 62 ARG A CA 1
ATOM 453 C C . ARG A 1 62 ? 36.123 12.102 -51.697 1.00 88.94 62 ARG A C 1
ATOM 455 O O . ARG A 1 62 ? 35.167 12.305 -50.955 1.00 88.94 62 ARG A O 1
ATOM 462 N N . LEU A 1 63 ? 37.216 11.475 -51.267 1.00 86.69 63 LEU A N 1
ATOM 463 C CA . LEU A 1 63 ? 37.350 10.996 -49.889 1.00 86.69 63 LEU A CA 1
ATOM 464 C C . LEU A 1 63 ? 37.344 12.156 -48.885 1.00 86.69 63 LEU A C 1
ATOM 466 O O . LEU A 1 63 ? 36.782 12.029 -47.799 1.00 86.69 63 LEU A O 1
ATOM 470 N N . ARG A 1 64 ? 37.923 13.311 -49.237 1.00 87.00 64 ARG A N 1
ATOM 471 C CA . ARG A 1 64 ? 37.850 14.523 -48.405 1.00 87.00 64 ARG A CA 1
ATOM 472 C C . ARG A 1 64 ? 36.422 15.064 -48.306 1.00 87.00 64 ARG A C 1
ATOM 474 O O . ARG A 1 64 ? 36.034 15.453 -47.205 1.00 87.00 64 ARG A O 1
ATOM 481 N N . SER A 1 65 ? 35.639 15.067 -49.389 1.00 88.25 65 SER A N 1
ATOM 482 C CA . SER A 1 65 ? 34.232 15.495 -49.341 1.00 88.25 65 SER A CA 1
ATOM 483 C C . SER A 1 65 ? 33.359 14.534 -48.534 1.00 88.25 65 SER A C 1
ATOM 485 O O . SER A 1 65 ? 32.615 14.989 -47.671 1.00 88.25 65 SER A O 1
ATOM 487 N N . GLU A 1 66 ? 33.513 13.221 -48.722 1.00 85.50 66 GLU A N 1
ATOM 488 C CA . GLU A 1 66 ? 32.770 12.203 -47.962 1.00 85.50 66 GLU A CA 1
ATOM 489 C C . GLU A 1 66 ? 33.131 12.250 -46.463 1.00 85.50 66 GLU A C 1
ATOM 491 O O . GLU A 1 66 ? 32.261 12.193 -45.594 1.00 85.50 66 GLU A O 1
ATOM 496 N N . ASN A 1 67 ? 34.410 12.458 -46.121 1.00 87.12 67 ASN A N 1
ATOM 497 C CA . ASN A 1 67 ? 34.841 12.631 -44.729 1.00 87.12 67 ASN A CA 1
ATOM 498 C C . ASN A 1 67 ? 34.302 13.939 -44.116 1.00 87.12 67 ASN A C 1
ATOM 500 O O . ASN A 1 67 ? 33.919 13.966 -42.945 1.00 87.12 67 ASN A O 1
ATOM 504 N N . ALA A 1 68 ? 34.225 15.022 -44.897 1.00 83.81 68 ALA A N 1
ATOM 505 C CA . ALA A 1 68 ? 33.613 16.274 -44.459 1.00 83.81 68 ALA A CA 1
ATOM 506 C C . ALA A 1 68 ? 32.100 16.123 -44.221 1.00 83.81 68 ALA A C 1
ATOM 508 O O . ALA A 1 68 ? 31.595 16.641 -43.225 1.00 83.81 68 ALA A O 1
ATOM 509 N N . GLU A 1 69 ? 31.382 15.386 -45.071 1.00 85.25 69 GLU A N 1
ATOM 510 C CA . GLU A 1 69 ? 29.965 15.061 -44.863 1.00 85.25 69 GLU A CA 1
ATOM 511 C C . GLU A 1 69 ? 29.743 14.195 -43.625 1.00 85.25 69 GLU A C 1
ATOM 513 O O . GLU A 1 69 ? 28.881 14.516 -42.807 1.00 85.25 69 GLU A O 1
ATOM 518 N N . LEU A 1 70 ? 30.562 13.161 -43.419 1.00 79.12 70 LEU A N 1
ATOM 519 C CA . LEU A 1 70 ? 30.499 12.331 -42.215 1.00 79.12 70 LEU A CA 1
ATOM 520 C C . LEU A 1 70 ? 30.764 13.150 -40.947 1.00 79.12 70 LEU A C 1
ATOM 522 O O . LEU A 1 70 ? 30.038 13.010 -39.963 1.00 79.12 70 LEU A O 1
ATOM 526 N N . LYS A 1 71 ? 31.747 14.059 -40.970 1.00 82.69 71 LYS A N 1
ATOM 527 C CA . LYS A 1 71 ? 32.011 14.979 -39.853 1.00 82.69 71 LYS A CA 1
ATOM 528 C C . LYS A 1 71 ? 30.851 15.941 -39.610 1.00 82.69 71 LYS A C 1
ATOM 530 O O . LYS A 1 71 ? 30.495 16.145 -38.452 1.00 82.69 71 LYS A O 1
ATOM 535 N N . ARG A 1 72 ? 30.230 16.492 -40.661 1.00 82.38 72 ARG A N 1
ATOM 536 C CA . ARG A 1 72 ? 29.033 17.344 -40.533 1.00 82.38 72 ARG A CA 1
ATOM 537 C C . ARG A 1 72 ? 27.848 16.568 -39.968 1.00 82.38 72 ARG A C 1
ATOM 539 O O . ARG A 1 72 ? 27.199 17.063 -39.058 1.00 82.38 72 ARG A O 1
ATOM 546 N N . SER A 1 73 ? 27.595 15.352 -40.446 1.00 72.44 73 SER A N 1
ATOM 547 C CA . SER A 1 73 ? 26.525 14.484 -39.943 1.00 72.44 73 SER A CA 1
ATOM 548 C C . SER A 1 73 ? 26.743 14.113 -38.470 1.00 72.44 73 SER A C 1
ATOM 550 O O . SER A 1 73 ? 25.833 14.248 -37.652 1.00 72.44 73 SER A O 1
ATOM 552 N N . GLN A 1 74 ? 27.974 13.757 -38.084 1.00 73.50 74 GLN A N 1
ATOM 553 C CA . GLN A 1 74 ? 28.332 13.512 -36.683 1.00 73.50 74 GLN A CA 1
ATOM 554 C C . GLN A 1 74 ? 28.217 14.772 -35.816 1.00 73.50 74 GLN A C 1
ATOM 556 O O . GLN A 1 74 ? 27.735 14.691 -34.687 1.00 73.50 74 GLN A O 1
ATOM 561 N N . GLN A 1 75 ? 28.631 15.939 -36.319 1.00 72.75 75 GLN A N 1
ATOM 562 C CA . GLN A 1 75 ? 28.448 17.211 -35.619 1.00 72.75 75 GLN A CA 1
ATOM 563 C C . GLN A 1 75 ? 26.966 17.552 -35.458 1.00 72.75 75 GLN A C 1
ATOM 565 O O . GLN A 1 75 ? 26.573 17.914 -34.360 1.00 72.75 75 GLN A O 1
ATOM 570 N N . GLN A 1 76 ? 26.129 17.357 -36.477 1.00 68.62 76 GLN A N 1
ATOM 571 C CA . GLN A 1 76 ? 24.678 17.557 -36.389 1.00 68.62 76 GLN A CA 1
ATOM 572 C C . GLN A 1 76 ? 24.019 16.586 -35.400 1.00 68.62 76 GLN A C 1
ATOM 574 O O . GLN A 1 76 ? 23.136 16.981 -34.642 1.00 68.62 76 GLN A O 1
ATOM 579 N N . HIS A 1 77 ? 24.476 15.334 -35.342 1.00 64.25 77 HIS A N 1
ATOM 580 C CA . HIS A 1 77 ? 24.022 14.373 -34.338 1.00 64.25 77 HIS A CA 1
ATOM 581 C C . HIS A 1 77 ? 24.418 14.804 -32.915 1.00 64.25 77 HIS A C 1
ATOM 583 O O . HIS A 1 77 ? 23.616 14.694 -31.991 1.00 64.25 77 HIS A O 1
ATOM 589 N N . ARG A 1 78 ? 25.632 15.344 -32.736 1.00 64.50 78 ARG A N 1
ATOM 590 C CA . ARG A 1 78 ? 26.121 15.879 -31.450 1.00 64.50 78 ARG A CA 1
ATOM 591 C C . ARG A 1 78 ? 25.486 17.216 -31.055 1.00 64.50 78 ARG A C 1
ATOM 593 O O . ARG A 1 78 ? 25.359 17.482 -29.870 1.00 64.50 78 ARG A O 1
ATOM 600 N N . GLN A 1 79 ? 25.114 18.048 -32.027 1.00 59.84 79 GLN A N 1
ATOM 601 C CA . GLN A 1 79 ? 24.485 19.358 -31.822 1.00 59.84 79 GLN A CA 1
ATOM 602 C C . GLN A 1 79 ? 22.967 19.268 -31.631 1.00 59.84 79 GLN A C 1
ATOM 604 O O . GLN A 1 79 ? 22.362 20.229 -31.163 1.00 59.84 79 GLN A O 1
ATOM 609 N N . SER A 1 80 ? 22.334 18.138 -31.972 1.00 60.28 80 SER A N 1
ATOM 610 C CA . SER A 1 80 ? 20.940 17.901 -31.594 1.00 60.28 80 SER A CA 1
ATOM 611 C C . SER A 1 80 ? 20.825 17.874 -30.066 1.00 60.28 80 SER A C 1
ATOM 613 O O . SER A 1 80 ? 21.509 17.093 -29.406 1.00 60.28 80 SER A O 1
ATOM 615 N N . SER A 1 81 ? 19.980 18.739 -29.500 1.00 55.25 81 SER A N 1
ATOM 616 C CA . SER A 1 81 ? 19.851 18.952 -28.048 1.00 55.25 81 SER A CA 1
ATOM 617 C C . SER A 1 81 ? 19.502 17.684 -27.259 1.00 55.25 81 SER A C 1
ATOM 619 O O . SER A 1 81 ? 19.812 17.598 -26.075 1.00 55.25 81 SER A O 1
ATOM 621 N N . SER A 1 82 ? 18.893 16.687 -27.908 1.00 58.97 82 SER A N 1
ATOM 622 C CA . SER A 1 82 ? 18.515 15.410 -27.297 1.00 58.97 82 SER A CA 1
ATOM 623 C C . SER A 1 82 ? 19.588 14.320 -27.405 1.00 58.97 82 SER A C 1
ATOM 625 O O . SER A 1 82 ? 19.408 13.236 -26.852 1.00 58.97 82 SER A O 1
ATOM 627 N N . GLY A 1 83 ? 20.685 14.546 -28.144 1.00 63.78 83 GLY A N 1
ATOM 628 C CA . GLY A 1 83 ? 21.729 13.542 -28.400 1.00 63.78 83 GLY A CA 1
ATOM 629 C C . GLY A 1 83 ? 21.267 12.313 -29.202 1.00 63.78 83 GLY A C 1
ATOM 630 O O . GLY A 1 83 ? 22.074 11.428 -29.479 1.00 63.78 83 GLY A O 1
ATOM 631 N N . ARG A 1 84 ? 19.984 12.258 -29.592 1.00 67.62 84 ARG A N 1
ATOM 632 C CA . ARG A 1 84 ? 19.331 11.157 -30.327 1.00 67.62 84 ARG A CA 1
ATOM 633 C C . ARG A 1 84 ? 19.257 11.407 -31.837 1.00 67.62 84 ARG A C 1
ATOM 635 O O . ARG A 1 84 ? 18.691 10.604 -32.572 1.00 67.62 84 ARG A O 1
ATOM 642 N N . GLY A 1 85 ? 19.832 12.514 -32.304 1.00 72.44 85 GLY A N 1
ATOM 643 C CA . GLY A 1 85 ? 19.898 12.881 -33.711 1.00 72.44 85 GLY A CA 1
ATOM 644 C C . GLY A 1 85 ? 18.727 13.757 -34.188 1.00 72.44 85 GLY A C 1
ATOM 645 O O . GLY A 1 85 ? 17.691 13.881 -33.529 1.00 72.44 85 GLY A O 1
ATOM 646 N N . PRO A 1 86 ? 18.870 14.383 -35.368 1.00 72.62 86 PRO A N 1
ATOM 647 C CA . PRO A 1 86 ? 17.948 15.409 -35.860 1.00 72.62 86 PRO A CA 1
ATOM 648 C C . PRO A 1 86 ? 16.548 14.887 -36.224 1.00 72.62 86 PRO A C 1
ATOM 650 O O . PRO A 1 86 ? 15.588 15.651 -36.174 1.00 72.62 86 PRO A O 1
ATOM 653 N N . ALA A 1 87 ? 16.401 13.606 -36.579 1.00 71.12 87 ALA A N 1
ATOM 654 C CA . ALA A 1 87 ? 15.095 13.011 -36.881 1.00 71.12 87 ALA A CA 1
ATOM 655 C C . ALA A 1 87 ? 14.221 12.871 -35.622 1.00 71.12 87 ALA A C 1
ATOM 657 O O . ALA A 1 87 ? 13.039 13.208 -35.655 1.00 71.12 87 ALA A O 1
ATOM 658 N N . PHE A 1 88 ? 14.819 12.458 -34.501 1.00 71.12 88 PHE A N 1
ATOM 659 C CA . PHE A 1 88 ? 14.132 12.380 -33.211 1.00 71.12 88 PHE A CA 1
ATOM 660 C C . PHE A 1 88 ? 13.759 13.763 -32.683 1.00 71.12 88 PHE A C 1
ATOM 662 O O . PHE A 1 88 ? 12.628 13.953 -32.257 1.00 71.12 88 PHE A O 1
ATOM 669 N N . ALA A 1 89 ? 14.660 14.745 -32.789 1.00 73.62 89 ALA A N 1
ATOM 670 C CA . ALA A 1 89 ? 14.358 16.120 -32.387 1.00 73.62 89 ALA A CA 1
ATOM 671 C C . ALA A 1 89 ? 13.187 16.722 -33.192 1.00 73.62 89 ALA A C 1
ATOM 673 O O . ALA A 1 89 ? 12.339 17.414 -32.634 1.00 73.62 89 ALA A O 1
ATOM 674 N N . LYS A 1 90 ? 13.100 16.424 -34.499 1.00 78.31 90 LYS A N 1
ATOM 675 C CA . LYS A 1 90 ? 11.953 16.822 -35.333 1.00 78.31 90 LYS A CA 1
ATOM 676 C C . LYS A 1 90 ? 10.659 16.125 -34.912 1.00 78.31 90 LYS A C 1
ATOM 678 O O . LYS A 1 90 ? 9.623 16.778 -34.863 1.00 78.31 90 LYS A O 1
ATOM 683 N N . ALA A 1 91 ? 10.718 14.832 -34.595 1.00 75.94 91 ALA A N 1
ATOM 684 C CA . ALA A 1 91 ? 9.559 14.091 -34.107 1.00 75.94 91 ALA A CA 1
ATOM 685 C C . ALA A 1 91 ? 9.072 14.620 -32.745 1.00 75.94 91 ALA A C 1
ATOM 687 O O . ALA A 1 91 ? 7.878 14.832 -32.575 1.00 75.94 91 ALA A O 1
ATOM 688 N N . GLU A 1 92 ? 9.979 14.908 -31.806 1.00 77.62 92 GLU A N 1
ATOM 689 C CA . GLU A 1 92 ? 9.644 15.515 -30.509 1.00 77.62 92 GLU A CA 1
ATOM 690 C C . GLU A 1 92 ? 9.013 16.903 -30.671 1.00 77.62 92 GLU A C 1
ATOM 692 O O . GLU A 1 92 ? 8.001 17.193 -30.036 1.00 77.62 92 GLU A O 1
ATOM 697 N N . ALA A 1 93 ? 9.562 17.749 -31.548 1.00 80.19 93 ALA A N 1
ATOM 698 C CA . ALA A 1 93 ? 9.000 19.070 -31.820 1.00 80.19 93 ALA A CA 1
ATOM 699 C C . ALA A 1 93 ? 7.585 18.990 -32.421 1.00 80.19 93 ALA A C 1
ATOM 701 O O . ALA A 1 93 ? 6.703 19.751 -32.023 1.00 80.19 93 ALA A O 1
ATOM 702 N N . GLU A 1 94 ? 7.351 18.052 -33.341 1.00 80.81 94 GLU A N 1
ATOM 703 C CA . GLU A 1 94 ? 6.027 17.836 -33.929 1.00 80.81 94 GLU A CA 1
ATOM 704 C C . GLU A 1 94 ? 5.036 17.267 -32.902 1.00 80.81 94 GLU A C 1
ATOM 706 O O . GLU A 1 94 ? 3.900 17.730 -32.834 1.00 80.81 94 GLU A O 1
ATOM 711 N N . MET A 1 95 ? 5.468 16.346 -32.033 1.00 78.44 95 MET A N 1
ATOM 712 C CA . MET A 1 95 ? 4.641 15.861 -30.920 1.00 78.44 95 MET A CA 1
ATOM 713 C C . MET A 1 95 ? 4.244 16.991 -29.963 1.00 78.44 95 MET A C 1
ATOM 715 O O . MET A 1 95 ? 3.083 17.094 -29.587 1.00 78.44 95 MET A O 1
ATOM 719 N N . LEU A 1 96 ? 5.176 17.877 -29.599 1.00 80.06 96 LEU A N 1
ATOM 720 C CA . LEU A 1 96 ? 4.873 19.032 -28.747 1.00 80.06 96 LEU A CA 1
ATOM 721 C C . LEU A 1 96 ? 3.901 20.006 -29.423 1.00 80.06 96 LEU A C 1
ATOM 723 O O . LEU A 1 96 ? 3.025 20.567 -28.768 1.00 80.06 96 LEU A O 1
ATOM 727 N N . ARG A 1 97 ? 4.023 20.199 -30.739 1.00 84.38 97 ARG A N 1
ATOM 728 C CA . ARG A 1 97 ? 3.078 21.017 -31.505 1.00 84.38 97 ARG A CA 1
ATOM 729 C C . ARG A 1 97 ? 1.678 20.405 -31.503 1.00 84.38 97 ARG A C 1
ATOM 731 O O . ARG A 1 97 ? 0.701 21.133 -31.335 1.00 84.38 97 ARG A O 1
ATOM 738 N N . GLN A 1 98 ? 1.584 19.085 -31.655 1.00 82.31 98 GLN A N 1
ATOM 739 C CA . GLN A 1 98 ? 0.326 18.353 -31.537 1.00 82.31 98 GLN A CA 1
ATOM 740 C C . GLN A 1 98 ? -0.271 18.498 -30.133 1.00 82.31 98 GLN A C 1
ATOM 742 O O . GLN A 1 98 ? -1.444 18.843 -30.036 1.00 82.31 98 GLN A O 1
ATOM 747 N N . ASP A 1 99 ? 0.526 18.368 -29.067 1.00 79.38 99 ASP A N 1
ATOM 748 C CA . ASP A 1 99 ? 0.070 18.577 -27.683 1.00 79.38 99 ASP A CA 1
ATOM 749 C C . ASP A 1 99 ? -0.563 19.973 -27.496 1.00 79.38 99 ASP A C 1
ATOM 751 O O . ASP A 1 99 ? -1.634 20.101 -26.904 1.00 79.38 99 ASP A O 1
ATOM 755 N N . VAL A 1 100 ? 0.060 21.026 -28.041 1.00 82.38 100 VAL A N 1
ATOM 756 C CA . VAL A 1 100 ? -0.470 22.401 -27.967 1.00 82.38 100 VAL A CA 1
ATOM 757 C C . VAL A 1 100 ? -1.790 22.543 -28.731 1.00 82.38 100 VAL A C 1
ATOM 759 O O . VAL A 1 100 ? -2.714 23.191 -28.238 1.00 82.38 100 VAL A O 1
ATOM 762 N N . MET A 1 101 ? -1.916 21.930 -29.912 1.00 81.19 101 MET A N 1
ATOM 763 C CA . MET A 1 101 ? -3.173 21.950 -30.671 1.00 81.19 101 MET A CA 1
ATOM 764 C C . MET A 1 101 ? -4.294 21.200 -29.951 1.00 81.19 101 MET A C 1
ATOM 766 O O . MET A 1 101 ? -5.422 21.686 -29.913 1.00 81.19 101 MET A O 1
ATOM 770 N N . LEU A 1 102 ? -3.991 20.041 -29.362 1.00 81.00 102 LEU A N 1
ATOM 771 C CA . LEU A 1 102 ? -4.956 19.277 -28.573 1.00 81.00 102 LEU A CA 1
ATOM 772 C C . LEU A 1 102 ? -5.413 20.091 -27.361 1.00 81.00 102 LEU A C 1
ATOM 774 O O . LEU A 1 102 ? -6.606 20.160 -27.084 1.00 81.00 102 LEU A O 1
ATOM 778 N N . TRP A 1 103 ? -4.495 20.793 -26.695 1.00 80.12 103 TRP A N 1
ATOM 779 C CA . TRP A 1 103 ? -4.831 21.683 -25.586 1.00 80.12 103 TRP A CA 1
ATOM 780 C C . TRP A 1 103 ? -5.704 22.876 -26.011 1.00 80.12 103 TRP A C 1
ATOM 782 O O . TRP A 1 103 ? -6.640 23.254 -25.308 1.00 80.12 103 TRP A O 1
ATOM 792 N N . ALA A 1 104 ? -5.467 23.440 -27.197 1.00 82.12 104 ALA A N 1
ATOM 793 C CA . ALA A 1 104 ? -6.334 24.472 -27.760 1.00 82.12 104 ALA A CA 1
ATOM 794 C C . ALA A 1 104 ? -7.743 23.935 -28.081 1.00 82.12 104 ALA A C 1
ATOM 796 O O . ALA A 1 104 ? -8.734 24.586 -27.752 1.00 82.12 104 ALA A O 1
ATOM 797 N N . LEU A 1 105 ? -7.840 22.730 -28.655 1.00 80.94 105 LEU A N 1
ATOM 798 C CA . LEU A 1 105 ? -9.108 22.024 -28.883 1.00 80.94 105 LEU A CA 1
ATOM 799 C C . LEU A 1 105 ? -9.860 21.778 -27.571 1.00 80.94 105 LEU A C 1
ATOM 801 O O . LEU A 1 105 ? -11.069 21.993 -27.512 1.00 80.94 105 LEU A O 1
ATOM 805 N N . TYR A 1 106 ? -9.140 21.401 -26.513 1.00 82.25 106 TYR A N 1
ATOM 806 C CA . TYR A 1 106 ? -9.698 21.227 -25.177 1.00 82.25 106 TYR A CA 1
ATOM 807 C C . TYR A 1 106 ? -10.338 22.489 -24.624 1.00 82.25 106 TYR A C 1
ATOM 809 O O . TYR A 1 106 ? -11.469 22.448 -24.140 1.00 82.25 106 TYR A O 1
ATOM 817 N N . ASN A 1 107 ? -9.627 23.609 -24.721 1.00 81.81 107 ASN A N 1
ATOM 818 C CA . ASN A 1 107 ? -10.118 24.889 -24.229 1.00 81.81 107 ASN A CA 1
ATOM 819 C C . ASN A 1 107 ? -11.311 25.407 -25.043 1.00 81.81 107 ASN A C 1
ATOM 821 O O . ASN A 1 107 ? -12.139 26.136 -24.505 1.00 81.81 107 ASN A O 1
ATOM 825 N N . PHE A 1 108 ? -11.407 25.040 -26.324 1.00 84.88 108 PHE A N 1
ATOM 826 C CA . PHE A 1 108 ? -12.445 25.545 -27.222 1.00 84.88 108 PHE A CA 1
ATOM 827 C C . PHE A 1 108 ? -13.731 24.705 -27.212 1.00 84.88 108 PHE A C 1
ATOM 829 O O . PHE A 1 108 ? -14.825 25.260 -27.235 1.00 84.88 108 PHE A O 1
ATOM 836 N N . LEU A 1 109 ? -13.616 23.372 -27.188 1.00 84.38 109 LEU A N 1
ATOM 837 C CA . LEU A 1 109 ? -14.757 22.446 -27.281 1.00 84.38 109 LEU A CA 1
ATOM 838 C C . LEU A 1 109 ? -15.188 21.872 -25.924 1.00 84.38 109 LEU A C 1
ATOM 840 O O . LEU A 1 109 ? -16.256 21.270 -25.822 1.00 84.38 109 LEU A O 1
ATOM 844 N N . GLY A 1 110 ? -14.366 22.038 -24.886 1.00 83.44 110 GLY A N 1
ATOM 845 C CA . GLY A 1 110 ? -14.537 21.362 -23.606 1.00 83.44 110 GLY A CA 1
ATOM 846 C C . GLY A 1 110 ? -13.982 19.934 -23.615 1.00 83.44 110 GLY A C 1
ATOM 847 O O . GLY A 1 110 ? -13.793 19.309 -24.661 1.00 83.44 110 GLY A O 1
ATOM 848 N N . LYS A 1 111 ? -13.702 19.411 -22.414 1.00 81.06 111 LYS A N 1
ATOM 849 C CA . LYS A 1 111 ? -12.938 18.170 -22.209 1.00 81.06 111 LYS A CA 1
ATOM 850 C C . LYS A 1 111 ? -13.555 16.946 -22.887 1.00 81.06 111 LYS A C 1
ATOM 852 O O . LYS A 1 111 ? -12.866 16.239 -23.617 1.00 81.06 111 LYS A O 1
ATOM 857 N N . ASP A 1 112 ? -14.846 16.723 -22.697 1.00 80.00 112 ASP A N 1
ATOM 858 C CA . ASP A 1 112 ? -15.485 15.475 -23.127 1.00 80.00 112 ASP A CA 1
ATOM 859 C C . ASP A 1 112 ? -15.739 15.438 -24.640 1.00 80.00 112 ASP A C 1
ATOM 861 O O . ASP A 1 112 ? -15.519 14.415 -25.292 1.00 80.00 112 ASP A O 1
ATOM 865 N N . VAL A 1 113 ? -16.118 16.579 -25.224 1.00 83.12 113 VAL A N 1
ATOM 866 C CA . VAL A 1 113 ? -16.351 16.711 -26.671 1.00 83.12 113 VAL A CA 1
ATOM 867 C C . VAL A 1 113 ? -15.028 16.660 -27.440 1.00 83.12 113 VAL A C 1
ATOM 869 O O . VAL A 1 113 ? -14.932 15.957 -28.448 1.00 83.12 113 VAL A O 1
ATOM 872 N N . ALA A 1 114 ? -13.980 17.326 -26.938 1.00 81.81 114 ALA A N 1
ATOM 873 C CA . ALA A 1 114 ? -12.644 17.255 -27.525 1.00 81.81 114 ALA A CA 1
ATOM 874 C C . ALA A 1 114 ? -12.075 15.827 -27.468 1.00 81.81 114 ALA A C 1
ATOM 876 O O . ALA A 1 114 ? -11.612 15.325 -28.492 1.00 81.81 114 ALA A O 1
ATOM 877 N N . ARG A 1 115 ? -12.175 15.132 -26.321 1.00 82.94 115 ARG A N 1
ATOM 878 C CA . ARG A 1 115 ? -11.763 13.719 -26.185 1.00 82.94 115 ARG A CA 1
ATOM 879 C C . ARG A 1 115 ? -12.451 12.829 -27.217 1.00 82.94 115 ARG A C 1
ATOM 881 O O . ARG A 1 115 ? -11.789 12.024 -27.872 1.00 82.94 115 ARG A O 1
ATOM 888 N N . ALA A 1 116 ? -13.765 12.980 -27.387 1.00 81.88 116 ALA A N 1
ATOM 889 C CA . ALA A 1 116 ? -14.538 12.179 -28.329 1.00 81.88 116 ALA A CA 1
ATOM 890 C C . ALA A 1 116 ? -14.089 12.386 -29.787 1.00 81.88 116 ALA A C 1
ATOM 892 O O . ALA A 1 116 ? -13.945 11.408 -30.521 1.00 81.88 116 ALA A O 1
ATOM 893 N N . GLU A 1 117 ? -13.831 13.628 -30.206 1.00 80.81 117 GLU A N 1
ATOM 894 C CA . GLU A 1 117 ? -13.337 13.923 -31.559 1.00 80.81 117 GLU A CA 1
ATOM 895 C C . GLU A 1 117 ? -11.898 13.445 -31.780 1.00 80.81 117 GLU A C 1
ATOM 897 O O . GLU A 1 117 ? -11.600 12.828 -32.804 1.00 80.81 117 GLU A O 1
ATOM 902 N N . ILE A 1 118 ? -11.011 13.622 -30.798 1.00 78.88 118 ILE A N 1
ATOM 903 C CA . ILE A 1 118 ? -9.630 13.136 -30.893 1.00 78.88 118 ILE A CA 1
ATOM 904 C C . ILE A 1 118 ? -9.615 11.602 -30.987 1.00 78.88 118 ILE A C 1
ATOM 906 O O . ILE A 1 118 ? -8.926 11.054 -31.843 1.00 78.88 118 ILE A O 1
ATOM 910 N N . LEU A 1 119 ? -10.431 10.893 -30.197 1.00 79.19 119 LEU A N 1
ATOM 911 C CA . LEU A 1 119 ? -10.576 9.434 -30.297 1.00 79.19 119 LEU A CA 1
ATOM 912 C C . LEU A 1 119 ? -11.084 8.980 -31.671 1.00 79.19 119 LEU A C 1
ATOM 914 O O . LEU A 1 119 ? -10.646 7.942 -32.169 1.00 79.19 119 LEU A O 1
ATOM 918 N N . LYS A 1 120 ? -12.000 9.728 -32.301 1.00 79.50 120 LYS A N 1
ATOM 919 C CA . LYS A 1 120 ? -12.463 9.427 -33.667 1.00 79.50 120 LYS A CA 1
ATOM 920 C C . LYS A 1 120 ? -11.328 9.574 -34.681 1.00 79.50 120 LYS A C 1
ATOM 922 O O . LYS A 1 120 ? -11.149 8.686 -35.513 1.00 79.50 120 LYS A O 1
ATOM 927 N N . VAL A 1 121 ? -10.541 10.648 -34.588 1.00 77.88 121 VAL A N 1
ATOM 928 C CA . VAL A 1 121 ? -9.395 10.905 -35.477 1.00 77.88 121 VAL A CA 1
ATOM 929 C C . VAL A 1 121 ? -8.286 9.869 -35.276 1.00 77.88 121 VAL A C 1
ATOM 931 O O . VAL A 1 121 ? -7.761 9.338 -36.253 1.00 77.88 121 VAL A O 1
ATOM 934 N N . LEU A 1 122 ? -7.972 9.516 -34.027 1.00 74.25 122 LEU A N 1
ATOM 935 C CA . LEU A 1 122 ? -6.978 8.492 -33.696 1.00 74.25 122 LEU A CA 1
ATOM 936 C C . LEU A 1 122 ? -7.389 7.107 -34.216 1.00 74.25 122 LEU A C 1
ATOM 938 O O . LEU A 1 122 ? -6.571 6.411 -34.815 1.00 74.25 122 LEU A O 1
ATOM 942 N N . LYS A 1 123 ? -8.672 6.741 -34.094 1.00 73.69 123 LYS A N 1
ATOM 943 C CA . LYS A 1 123 ? -9.223 5.498 -34.666 1.00 73.69 123 LYS A CA 1
ATOM 944 C C . LYS A 1 123 ? -9.237 5.487 -36.200 1.00 73.69 123 LYS A C 1
ATOM 946 O O . LYS A 1 123 ? -9.147 4.413 -36.792 1.00 73.69 123 LYS A O 1
ATOM 951 N N . ALA A 1 124 ? -9.356 6.651 -36.841 1.00 75.50 124 ALA A N 1
ATOM 952 C CA . ALA A 1 124 ? -9.309 6.798 -38.298 1.00 75.50 124 ALA A CA 1
ATOM 953 C C . ALA A 1 124 ? -7.874 6.824 -38.869 1.00 75.50 124 ALA A C 1
ATOM 955 O O . ALA A 1 124 ? -7.694 6.688 -40.081 1.00 75.50 124 ALA A O 1
ATOM 956 N N . GLY A 1 125 ? -6.860 6.991 -38.014 1.00 66.81 125 GLY A N 1
ATOM 957 C CA . GLY A 1 125 ? -5.449 7.041 -38.386 1.00 66.81 125 GLY A CA 1
ATOM 958 C C . GLY A 1 125 ? -4.883 5.726 -38.955 1.00 66.81 125 GLY A C 1
ATOM 959 O O . GLY A 1 125 ? -5.552 4.690 -39.005 1.00 66.81 125 GLY A O 1
ATOM 960 N N . PRO A 1 126 ? -3.621 5.735 -39.425 1.00 64.31 126 PRO A N 1
ATOM 961 C CA . PRO A 1 126 ? -3.006 4.588 -40.088 1.00 64.31 126 PRO A CA 1
ATOM 962 C C . PRO A 1 126 ? -2.926 3.350 -39.172 1.00 64.31 126 PRO A C 1
ATOM 964 O O . PRO A 1 126 ? -2.150 3.307 -38.221 1.00 64.31 126 PRO A O 1
ATOM 967 N N . LYS A 1 127 ? -3.667 2.292 -39.541 1.00 60.50 127 LYS A N 1
ATOM 968 C CA . LYS A 1 127 ? -3.870 1.021 -38.802 1.00 60.50 127 LYS A CA 1
ATOM 969 C C . LYS A 1 127 ? -2.607 0.283 -38.313 1.00 60.50 127 LYS A C 1
ATOM 971 O O . LYS A 1 127 ? -2.727 -0.654 -37.533 1.00 60.50 127 LYS A O 1
ATOM 976 N N . ARG A 1 128 ? -1.406 0.642 -38.788 1.00 53.88 128 ARG A N 1
ATOM 977 C CA . ARG A 1 128 ? -0.131 -0.022 -38.441 1.00 53.88 128 ARG A CA 1
ATOM 978 C C . ARG A 1 128 ? 0.532 0.510 -37.163 1.00 53.88 128 ARG A C 1
ATOM 980 O O . ARG A 1 128 ? 1.462 -0.123 -36.678 1.00 53.88 128 ARG A O 1
ATOM 987 N N . LEU A 1 129 ? 0.066 1.633 -36.614 1.00 54.72 129 LEU A N 1
ATOM 988 C CA . LEU A 1 129 ? 0.524 2.180 -35.334 1.00 54.72 129 LEU A CA 1
ATOM 989 C C . LEU A 1 129 ? -0.556 1.933 -34.274 1.00 54.72 129 LEU A C 1
ATOM 991 O O . LEU A 1 129 ? -1.262 2.844 -33.871 1.00 54.72 129 LEU A O 1
ATOM 995 N N . SER A 1 130 ? -0.714 0.680 -33.844 1.00 53.66 130 SER A N 1
ATOM 996 C CA . SER A 1 130 ? -1.680 0.290 -32.802 1.00 53.66 130 SER A CA 1
ATOM 997 C C . SER A 1 130 ? -1.197 0.588 -31.375 1.00 53.66 130 SER A C 1
ATOM 999 O O . SER A 1 130 ? -1.735 0.040 -30.415 1.00 53.66 130 SER A O 1
ATOM 1001 N N . ALA A 1 131 ? -0.130 1.373 -31.224 1.00 59.81 131 ALA A N 1
ATOM 1002 C CA . ALA A 1 131 ? 0.362 1.781 -29.920 1.00 59.81 131 ALA A CA 1
ATOM 1003 C C . ALA A 1 131 ? -0.536 2.900 -29.389 1.00 59.81 131 ALA A C 1
ATOM 1005 O O . ALA A 1 131 ? -0.766 3.883 -30.093 1.00 59.81 131 ALA A O 1
ATOM 1006 N N . THR A 1 132 ? -1.018 2.747 -28.155 1.00 66.94 132 THR A N 1
ATOM 1007 C CA . THR A 1 132 ? -1.755 3.791 -27.436 1.00 66.94 132 THR A CA 1
ATOM 1008 C C . THR A 1 132 ? -0.975 5.092 -27.504 1.00 66.94 132 THR A C 1
ATOM 1010 O O . THR A 1 132 ? 0.201 5.147 -27.122 1.00 66.94 132 THR A O 1
ATOM 1013 N N . THR A 1 133 ? -1.618 6.135 -28.006 1.00 71.00 133 THR A N 1
ATOM 1014 C CA . THR A 1 133 ? -0.994 7.448 -28.078 1.00 71.00 133 THR A CA 1
ATOM 1015 C C . THR A 1 133 ? -0.748 7.989 -26.673 1.00 71.00 133 THR A C 1
ATOM 1017 O O . THR A 1 133 ? -1.413 7.626 -25.700 1.00 71.00 133 THR A O 1
ATOM 1020 N N . ARG A 1 134 ? 0.232 8.886 -26.553 1.00 71.75 134 ARG A N 1
ATOM 1021 C CA . ARG A 1 134 ? 0.571 9.540 -25.282 1.00 71.75 134 ARG A CA 1
ATOM 1022 C C . ARG A 1 134 ? -0.643 10.206 -24.623 1.00 71.75 134 ARG A C 1
ATOM 1024 O O . ARG A 1 134 ? -0.724 10.240 -23.400 1.00 71.75 134 ARG A O 1
ATOM 1031 N N . GLU A 1 135 ? -1.566 10.715 -25.430 1.00 73.62 135 GLU A N 1
ATOM 1032 C CA . GLU A 1 135 ? -2.752 11.416 -24.955 1.00 73.62 135 GLU A CA 1
ATOM 1033 C C . GLU A 1 135 ? -3.856 10.450 -24.481 1.00 73.62 135 GLU A C 1
ATOM 1035 O O . GLU A 1 135 ? -4.435 10.666 -23.420 1.00 73.62 135 GLU A O 1
ATOM 1040 N N . GLU A 1 136 ? -4.060 9.314 -25.162 1.00 73.94 136 GLU A N 1
ATOM 1041 C CA . GLU A 1 136 ? -4.938 8.236 -24.670 1.00 73.94 136 GLU A CA 1
ATOM 1042 C C . GLU A 1 136 ? -4.461 7.690 -23.317 1.00 73.94 136 GLU A C 1
ATOM 1044 O O . GLU A 1 136 ? -5.269 7.474 -22.414 1.00 73.94 136 GLU A O 1
ATOM 1049 N N . LEU A 1 137 ? -3.143 7.531 -23.142 1.00 76.94 137 LEU A N 1
ATOM 1050 C CA . LEU A 1 137 ? -2.554 7.131 -21.861 1.00 76.94 137 LEU A CA 1
ATOM 1051 C C . LEU A 1 137 ? -2.780 8.183 -20.768 1.00 76.94 137 LEU A C 1
ATOM 1053 O O . LEU A 1 137 ? -3.036 7.827 -19.620 1.00 76.94 137 LEU A O 1
ATOM 1057 N N . ARG A 1 138 ? -2.710 9.479 -21.102 1.00 81.12 138 ARG A N 1
ATOM 1058 C CA . ARG A 1 138 ? -3.020 10.553 -20.146 1.00 81.12 138 ARG A CA 1
ATOM 1059 C C . ARG A 1 138 ? -4.469 10.496 -19.684 1.00 81.12 138 ARG A C 1
ATOM 1061 O O . ARG A 1 138 ? -4.706 10.608 -18.486 1.00 81.12 138 ARG A O 1
ATOM 1068 N N . TRP A 1 139 ? -5.423 10.281 -20.588 1.00 82.88 139 TRP A N 1
ATOM 1069 C CA . TRP A 1 139 ? -6.831 10.186 -20.195 1.00 82.88 139 TRP A CA 1
ATOM 1070 C C . TRP A 1 139 ? -7.109 8.959 -19.350 1.00 82.88 139 TRP A C 1
ATOM 1072 O O . TRP A 1 139 ? -7.765 9.093 -18.329 1.00 82.88 139 TRP A O 1
ATOM 1082 N N . GLN A 1 140 ? -6.539 7.806 -19.702 1.00 80.19 140 GLN A N 1
ATOM 1083 C CA . GLN A 1 140 ? -6.649 6.604 -18.874 1.00 80.19 140 GLN A CA 1
ATOM 1084 C C . GLN A 1 140 ? -6.118 6.844 -17.458 1.00 80.19 140 GLN A C 1
ATOM 1086 O O . GLN A 1 140 ? -6.736 6.415 -16.491 1.00 80.19 140 GLN A O 1
ATOM 1091 N N . VAL A 1 141 ? -4.999 7.563 -17.314 1.00 82.44 141 VAL A N 1
ATOM 1092 C CA . VAL A 1 141 ? -4.476 7.937 -15.993 1.00 82.44 141 VAL A CA 1
ATOM 1093 C C . VAL A 1 141 ? -5.430 8.881 -15.258 1.00 82.44 141 VAL A C 1
ATOM 1095 O O . VAL A 1 141 ? -5.658 8.681 -14.069 1.00 82.44 141 VAL A O 1
ATOM 1098 N N . GLU A 1 142 ? -5.991 9.889 -15.927 1.00 84.06 142 GLU A N 1
ATOM 1099 C CA . GLU A 1 142 ? -6.958 10.813 -15.317 1.00 84.06 142 GLU A CA 1
ATOM 1100 C C . GLU A 1 142 ? -8.252 10.107 -14.882 1.00 84.06 142 GLU A C 1
ATOM 1102 O O . GLU A 1 142 ? -8.749 10.365 -13.786 1.00 84.06 142 GLU A O 1
ATOM 1107 N N . ASP A 1 143 ? -8.768 9.193 -15.703 1.00 83.06 143 ASP A N 1
ATOM 1108 C CA . ASP A 1 143 ? -9.993 8.439 -15.432 1.00 83.06 143 ASP A CA 1
ATOM 1109 C C . ASP A 1 143 ? -9.769 7.467 -14.259 1.00 83.06 143 ASP A C 1
ATOM 1111 O O . ASP A 1 143 ? -10.522 7.483 -13.286 1.00 83.06 143 ASP A O 1
ATOM 1115 N N . LEU A 1 144 ? -8.648 6.732 -14.255 1.00 80.62 144 LEU A N 1
ATOM 1116 C CA . LEU A 1 144 ? -8.250 5.878 -13.128 1.00 80.62 144 LEU A CA 1
ATOM 1117 C C . LEU A 1 144 ? -8.009 6.678 -11.838 1.00 80.62 144 LEU A C 1
ATOM 1119 O O . LEU A 1 144 ? -8.278 6.189 -10.741 1.00 80.62 144 LEU A O 1
ATOM 1123 N N . GLN A 1 145 ? -7.496 7.909 -11.931 1.00 86.69 145 GLN A N 1
ATOM 1124 C CA . GLN A 1 145 ? -7.348 8.792 -10.770 1.00 86.69 145 GLN A CA 1
ATOM 1125 C C . GLN A 1 145 ? -8.703 9.248 -10.219 1.00 86.69 145 GLN A C 1
ATOM 1127 O O . GLN A 1 145 ? -8.861 9.317 -8.997 1.00 86.69 145 GLN A O 1
ATOM 1132 N N . ALA A 1 146 ? -9.669 9.545 -11.090 1.00 84.25 146 ALA A N 1
ATOM 1133 C CA . ALA A 1 146 ? -11.028 9.889 -10.690 1.00 84.25 146 ALA A CA 1
ATOM 1134 C C . ALA A 1 146 ? -11.728 8.697 -10.017 1.00 84.25 146 ALA A C 1
ATOM 1136 O O . ALA A 1 146 ? -12.257 8.850 -8.918 1.00 84.25 146 ALA A O 1
ATOM 1137 N N . GLU A 1 147 ? -11.637 7.500 -10.601 1.00 83.94 147 GLU A N 1
ATOM 1138 C CA . GLU A 1 147 ? -12.152 6.258 -10.005 1.00 83.94 147 GLU A CA 1
ATOM 1139 C C . GLU A 1 147 ? -11.506 5.971 -8.644 1.00 83.94 147 GLU A C 1
ATOM 1141 O O . GLU A 1 147 ? -12.196 5.706 -7.660 1.00 83.94 147 GLU A O 1
ATOM 1146 N N . ALA A 1 148 ? -10.179 6.102 -8.542 1.00 82.31 148 ALA A N 1
ATOM 1147 C CA . ALA A 1 148 ? -9.467 5.925 -7.280 1.00 82.31 148 ALA A CA 1
ATOM 1148 C C . ALA A 1 148 ? -9.893 6.949 -6.219 1.00 82.31 148 ALA A C 1
ATOM 1150 O O . ALA A 1 148 ? -9.871 6.643 -5.025 1.00 82.31 148 ALA A O 1
ATOM 1151 N N . ARG A 1 149 ? -10.264 8.169 -6.624 1.00 88.38 149 ARG A N 1
ATOM 1152 C CA . ARG A 1 149 ? -10.789 9.187 -5.713 1.00 88.38 149 ARG A CA 1
ATOM 1153 C C . ARG A 1 149 ? -12.183 8.814 -5.209 1.00 88.38 149 ARG A C 1
ATOM 1155 O O . ARG A 1 149 ? -12.372 8.824 -3.997 1.00 88.38 149 ARG A O 1
ATOM 1162 N N . VAL A 1 150 ? -13.099 8.426 -6.096 1.00 89.38 150 VAL A N 1
ATOM 1163 C CA . VAL A 1 150 ? -14.450 7.969 -5.719 1.00 89.38 150 VAL A CA 1
ATOM 1164 C C . VAL A 1 150 ? -14.363 6.772 -4.772 1.00 89.38 150 VAL A C 1
ATOM 1166 O O . VAL A 1 150 ? -14.917 6.814 -3.679 1.00 89.38 150 VAL A O 1
ATOM 1169 N N . ALA A 1 151 ? -13.551 5.765 -5.103 1.00 80.94 151 ALA A N 1
ATOM 1170 C CA . ALA A 1 151 ? -13.355 4.594 -4.249 1.00 80.94 151 ALA A CA 1
ATOM 1171 C C . ALA A 1 151 ? -12.776 4.949 -2.863 1.00 80.94 151 ALA A C 1
ATOM 1173 O O . ALA A 1 151 ? -13.106 4.319 -1.857 1.00 80.94 151 ALA A O 1
ATOM 1174 N N . ARG A 1 152 ? -11.908 5.969 -2.773 1.00 85.00 152 ARG A N 1
ATOM 1175 C CA . ARG A 1 152 ? -11.399 6.475 -1.484 1.00 85.00 152 ARG A CA 1
ATOM 1176 C C . ARG A 1 152 ? -12.479 7.191 -0.683 1.00 85.00 152 ARG A C 1
ATOM 1178 O O . ARG A 1 152 ? -12.515 7.021 0.534 1.00 85.00 152 ARG A O 1
ATOM 1185 N N . GLU A 1 153 ? -13.318 7.986 -1.339 1.00 87.19 153 GLU A N 1
ATOM 1186 C CA . GLU A 1 153 ? -14.442 8.681 -0.708 1.00 87.19 153 GLU A CA 1
ATOM 1187 C C . GLU A 1 153 ? -15.478 7.667 -0.185 1.00 87.19 153 GLU A C 1
ATOM 1189 O O . GLU A 1 153 ? -15.870 7.753 0.977 1.00 87.19 153 GLU A O 1
ATOM 1194 N N . GLU A 1 154 ? -15.814 6.633 -0.960 1.00 83.50 154 GLU A N 1
ATOM 1195 C CA . GLU A 1 154 ? -16.680 5.522 -0.534 1.00 83.50 154 GLU A CA 1
ATOM 1196 C C . GLU A 1 154 ? -16.092 4.741 0.650 1.00 83.50 154 GLU A C 1
ATOM 1198 O O . GLU A 1 154 ? -16.774 4.501 1.647 1.00 83.50 154 GLU A O 1
ATOM 1203 N N . LEU A 1 155 ? -14.800 4.394 0.604 1.00 78.81 155 LEU A N 1
ATOM 1204 C CA . LEU A 1 155 ? -14.121 3.741 1.729 1.00 78.81 155 LEU A CA 1
ATOM 1205 C C . LEU A 1 155 ? -14.098 4.618 2.984 1.00 78.81 155 LEU A C 1
ATOM 1207 O O . LEU A 1 155 ? -14.224 4.103 4.097 1.00 78.81 155 LEU A O 1
ATOM 1211 N N . ALA A 1 156 ? -13.918 5.930 2.832 1.00 82.69 156 ALA A N 1
ATOM 1212 C CA . ALA A 1 156 ? -13.972 6.864 3.949 1.00 82.69 156 ALA A CA 1
ATOM 1213 C C . ALA A 1 156 ? -15.383 6.924 4.552 1.00 82.69 156 ALA A C 1
ATOM 1215 O O . ALA A 1 156 ? -15.512 6.867 5.776 1.00 82.69 156 ALA A O 1
ATOM 1216 N N . GLN A 1 157 ? -16.427 6.957 3.718 1.00 82.25 157 GLN A N 1
ATOM 1217 C CA . GLN A 1 157 ? -17.821 6.914 4.164 1.00 82.25 157 GLN A CA 1
ATOM 1218 C C . GLN A 1 157 ? -18.148 5.607 4.890 1.00 82.25 157 GLN A C 1
ATOM 1220 O O . GLN A 1 157 ? -18.692 5.646 5.991 1.00 82.25 157 GLN A O 1
ATOM 1225 N N . LEU A 1 158 ? -17.759 4.455 4.341 1.00 76.75 158 LEU A N 1
ATOM 1226 C CA . LEU A 1 158 ?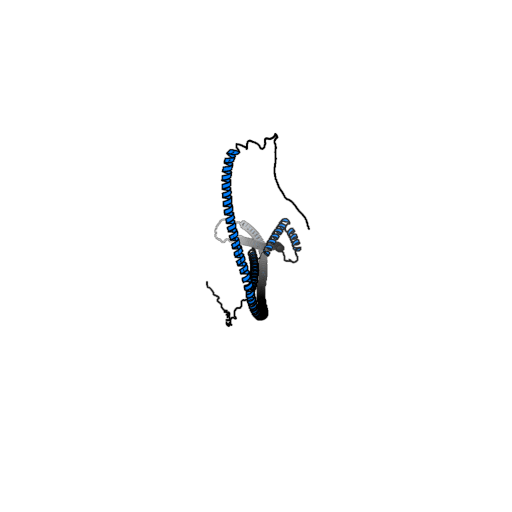 -17.974 3.153 4.979 1.00 76.75 158 LEU A CA 1
ATOM 1227 C C . LEU A 1 158 ? -17.237 3.041 6.318 1.00 76.75 158 LEU A C 1
ATOM 1229 O O . LEU A 1 158 ? -17.796 2.543 7.293 1.00 76.75 158 LEU A O 1
ATOM 1233 N N . ARG A 1 159 ? -16.003 3.554 6.406 1.00 77.81 159 ARG A N 1
ATOM 1234 C CA . ARG A 1 159 ? -15.260 3.617 7.675 1.00 77.81 159 ARG A CA 1
ATOM 1235 C C . ARG A 1 159 ? -15.926 4.542 8.687 1.00 77.81 159 ARG A C 1
ATOM 1237 O O . ARG A 1 159 ? -15.963 4.201 9.864 1.00 77.81 159 ARG A O 1
ATOM 1244 N N . ALA A 1 160 ? -16.445 5.687 8.251 1.00 76.75 160 ALA A N 1
ATOM 1245 C CA . ALA A 1 160 ? -17.172 6.604 9.123 1.00 76.75 160 ALA A CA 1
ATOM 1246 C C . ALA A 1 160 ? -18.478 5.974 9.633 1.00 76.75 160 ALA A C 1
ATOM 1248 O O . ALA A 1 160 ? -18.767 6.064 10.821 1.00 76.75 160 ALA A O 1
ATOM 1249 N N . GLN A 1 161 ? -19.221 5.274 8.769 1.00 76.00 161 GLN A N 1
ATOM 1250 C CA . GLN A 1 161 ? -20.431 4.542 9.150 1.00 76.00 161 GLN A CA 1
ATOM 1251 C C . GLN A 1 161 ? -20.138 3.386 10.112 1.00 76.00 161 GLN A C 1
ATOM 1253 O O . GLN A 1 161 ? -20.872 3.224 11.083 1.00 76.00 161 GLN A O 1
ATOM 1258 N N . LYS A 1 162 ? -19.068 2.608 9.879 1.00 76.88 162 LYS A N 1
ATOM 1259 C CA . LYS A 1 162 ? -18.635 1.543 10.801 1.00 76.88 162 LYS A CA 1
ATOM 1260 C C . LYS A 1 162 ? -18.313 2.136 12.176 1.00 76.88 162 LYS A C 1
ATOM 1262 O O . LYS A 1 162 ? -18.954 1.765 13.147 1.00 76.88 162 LYS A O 1
ATOM 1267 N N . ARG A 1 163 ? -17.462 3.169 12.232 1.00 75.38 163 ARG A N 1
ATOM 1268 C CA . ARG A 1 163 ? -17.129 3.872 13.486 1.00 75.38 163 ARG A CA 1
ATOM 1269 C C . ARG A 1 163 ? -18.354 4.437 14.203 1.00 75.38 163 ARG A C 1
ATOM 1271 O O . ARG A 1 163 ? -18.429 4.351 15.417 1.00 75.38 163 ARG A O 1
ATOM 1278 N N . ALA A 1 164 ? -19.305 5.018 13.473 1.00 75.38 164 ALA A N 1
ATOM 1279 C CA . ALA A 1 164 ? -20.523 5.552 14.075 1.00 75.38 164 ALA A CA 1
ATOM 1280 C C . ALA A 1 164 ? -21.397 4.452 14.698 1.00 75.38 164 ALA A C 1
ATOM 1282 O O . ALA A 1 164 ? -21.997 4.680 15.743 1.00 75.38 164 ALA A O 1
ATOM 1283 N N . ARG A 1 165 ? -21.459 3.264 14.080 1.00 71.94 165 ARG A N 1
ATOM 1284 C CA . ARG A 1 165 ? -22.169 2.102 14.636 1.00 71.94 165 ARG A CA 1
ATOM 1285 C C . ARG A 1 165 ? -21.452 1.520 15.848 1.00 71.94 165 ARG A C 1
ATOM 1287 O O . ARG A 1 165 ? -22.116 1.247 16.838 1.00 71.94 165 ARG A O 1
ATOM 1294 N N . ASP A 1 166 ? -20.131 1.386 15.777 1.00 71.56 166 ASP A N 1
ATOM 1295 C CA . ASP A 1 166 ? -19.321 0.863 16.880 1.00 71.56 166 ASP A CA 1
ATOM 1296 C C . ASP A 1 166 ? -19.476 1.763 18.122 1.00 71.56 166 ASP A C 1
ATOM 1298 O O . ASP A 1 166 ? -19.833 1.279 19.189 1.00 71.56 166 ASP A O 1
ATOM 1302 N N . VAL A 1 167 ? -19.380 3.091 17.956 1.00 73.19 167 VAL A N 1
ATOM 1303 C CA . VAL A 1 167 ? -19.596 4.067 19.045 1.00 73.19 167 VAL A CA 1
ATOM 1304 C C . VAL A 1 167 ? -21.036 4.051 19.573 1.00 73.19 167 VAL A C 1
ATOM 1306 O O . VAL A 1 167 ? -21.253 4.232 20.769 1.00 73.19 167 VAL A O 1
ATOM 1309 N N . ALA A 1 168 ? -22.036 3.855 18.708 1.00 70.38 168 ALA A N 1
ATOM 1310 C CA . ALA A 1 168 ? -23.433 3.787 19.138 1.00 70.38 168 ALA A CA 1
ATOM 1311 C C . ALA A 1 168 ? -23.726 2.528 19.971 1.00 70.38 168 ALA A C 1
ATOM 1313 O O . ALA A 1 168 ? -24.466 2.614 20.948 1.00 70.38 168 ALA A O 1
ATOM 1314 N N . ASN A 1 169 ? -23.132 1.390 19.604 1.00 69.62 169 ASN A N 1
ATOM 1315 C CA . ASN A 1 169 ? -23.285 0.136 20.339 1.00 69.62 169 ASN A CA 1
ATOM 1316 C C . ASN A 1 169 ? -22.520 0.180 21.671 1.00 69.62 169 ASN A C 1
ATOM 1318 O O . ASN A 1 169 ? -23.121 -0.048 22.715 1.00 69.62 169 ASN A O 1
ATOM 1322 N N . GLU A 1 170 ? -21.248 0.600 21.660 1.00 69.00 170 GLU A N 1
ATOM 1323 C CA . GLU A 1 170 ? -20.450 0.771 22.886 1.00 69.00 170 GLU A CA 1
ATOM 1324 C C . GLU A 1 170 ? -21.090 1.776 23.860 1.00 69.00 170 GLU A C 1
ATOM 1326 O O . GLU A 1 170 ? -21.012 1.615 25.078 1.00 69.00 170 GLU A O 1
ATOM 1331 N N . GLY A 1 171 ? -21.739 2.825 23.344 1.00 71.50 171 GLY A N 1
ATOM 1332 C CA . GLY A 1 171 ? -22.463 3.795 24.164 1.00 71.50 171 GLY A CA 1
ATOM 1333 C C . G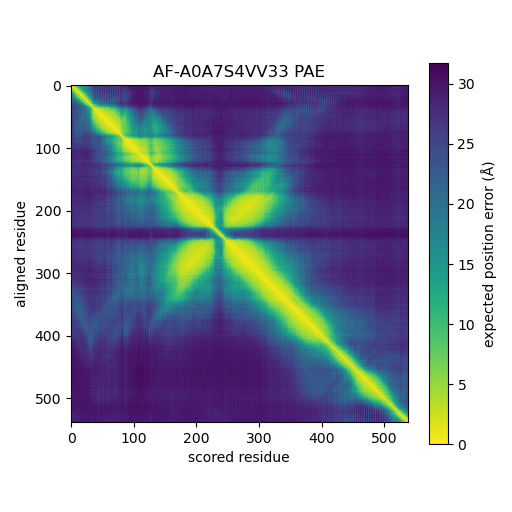LY A 1 171 ? -23.724 3.227 24.824 1.00 71.50 171 GLY A C 1
ATOM 1334 O O . GLY A 1 171 ? -24.030 3.603 25.954 1.00 71.50 171 GLY A O 1
ATOM 1335 N N . ALA A 1 172 ? -24.445 2.328 24.150 1.00 72.19 172 ALA A N 1
ATOM 1336 C CA . ALA A 1 172 ? -25.653 1.705 24.690 1.00 72.19 172 ALA A CA 1
ATOM 1337 C C . ALA A 1 172 ? -25.325 0.720 25.823 1.00 72.19 172 ALA A C 1
ATOM 1339 O O . ALA A 1 172 ? -25.915 0.814 26.899 1.00 72.19 172 ALA A O 1
ATOM 1340 N N . ASP A 1 173 ? -24.330 -0.146 25.620 1.00 73.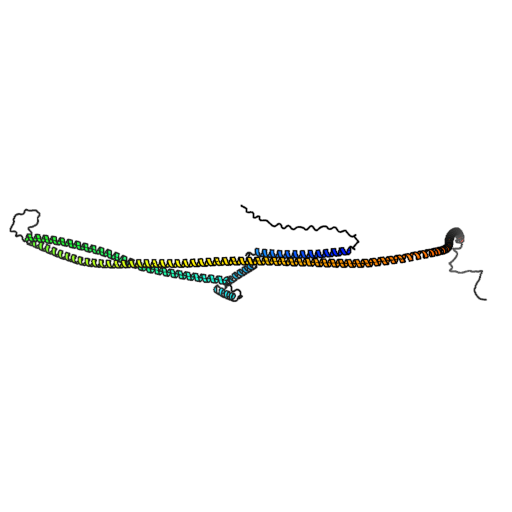00 173 ASP A N 1
ATOM 1341 C CA . ASP A 1 173 ? -23.943 -1.166 26.604 1.00 73.00 173 ASP A CA 1
ATOM 1342 C C . ASP A 1 173 ? -23.348 -0.531 27.876 1.00 73.00 173 ASP A C 1
ATOM 1344 O O . ASP A 1 173 ? -23.667 -0.929 29.001 1.00 73.00 173 ASP A O 1
ATOM 1348 N N . ASN A 1 174 ? -22.553 0.536 27.724 1.00 77.50 174 ASN A N 1
ATOM 1349 C CA . ASN A 1 174 ? -22.036 1.299 28.864 1.00 77.50 174 ASN A CA 1
ATOM 1350 C C . ASN A 1 174 ? -23.146 2.029 29.635 1.00 77.50 174 ASN A C 1
ATOM 1352 O O . ASN A 1 174 ? -23.111 2.068 30.866 1.00 77.50 174 ASN A O 1
ATOM 1356 N N . ALA A 1 175 ? -24.152 2.569 28.942 1.00 79.75 175 ALA A N 1
ATOM 1357 C CA . ALA A 1 175 ? -25.282 3.229 29.592 1.00 79.75 175 ALA A CA 1
ATOM 1358 C C . ALA A 1 175 ? -26.126 2.245 30.423 1.00 79.75 175 ALA A C 1
ATOM 1360 O O . ALA A 1 175 ? -26.577 2.589 31.519 1.00 79.75 175 ALA A O 1
ATOM 1361 N N . GLU A 1 176 ? -26.315 1.010 29.946 1.00 80.50 176 GLU A N 1
ATOM 1362 C CA . GLU A 1 176 ? -26.992 -0.043 30.714 1.00 80.50 176 GLU A CA 1
ATOM 1363 C C . GLU A 1 176 ? -26.200 -0.436 31.971 1.00 80.50 176 GLU A C 1
ATOM 1365 O O . GLU A 1 176 ? -26.779 -0.571 33.057 1.00 80.50 176 GLU A O 1
ATOM 1370 N N . LEU A 1 177 ? -24.873 -0.557 31.858 1.00 82.44 177 LEU A N 1
ATOM 1371 C CA . LEU A 1 177 ? -23.989 -0.864 32.984 1.00 82.44 177 LEU A CA 1
ATOM 1372 C C . LEU A 1 177 ? -24.004 0.244 34.051 1.00 82.44 177 LEU A C 1
ATOM 1374 O O . LEU A 1 177 ? -24.091 -0.043 35.252 1.00 82.44 177 LEU A O 1
ATOM 1378 N N . GLU A 1 178 ? -23.945 1.509 33.628 1.00 86.56 178 GLU A N 1
ATOM 1379 C CA . GLU A 1 178 ? -24.043 2.664 34.523 1.00 86.56 178 GLU A CA 1
ATOM 1380 C C . GLU A 1 178 ? -25.402 2.705 35.230 1.00 86.56 178 GLU A C 1
ATOM 1382 O O . GLU A 1 178 ? -25.449 2.811 36.460 1.00 86.56 178 GLU A O 1
ATOM 1387 N N . ALA A 1 179 ? -26.504 2.510 34.499 1.00 86.56 179 ALA A N 1
ATOM 1388 C CA . ALA A 1 179 ? -27.846 2.478 35.076 1.00 86.56 179 ALA A CA 1
ATOM 1389 C C . ALA A 1 179 ? -28.014 1.352 36.117 1.00 86.56 179 ALA A C 1
ATOM 1391 O O . ALA A 1 179 ? -28.597 1.567 37.189 1.00 86.56 179 ALA A O 1
ATOM 1392 N N . ALA A 1 180 ? -27.470 0.160 35.849 1.00 85.12 180 ALA A N 1
ATOM 1393 C CA . ALA A 1 180 ? -27.475 -0.956 36.796 1.00 85.12 180 ALA A CA 1
ATOM 1394 C C . ALA A 1 180 ? -26.635 -0.651 38.053 1.00 85.12 180 ALA A C 1
ATOM 1396 O O . ALA A 1 180 ? -27.063 -0.924 39.180 1.00 85.12 180 ALA A O 1
ATOM 1397 N N . SER A 1 181 ? -25.464 -0.029 37.883 1.00 87.44 181 SER A N 1
ATOM 1398 C CA . SER A 1 181 ? -24.594 0.403 38.984 1.00 87.44 181 SER A CA 1
ATOM 1399 C C . SER A 1 181 ? -25.278 1.449 39.874 1.00 87.44 181 SER A C 1
ATOM 1401 O O . SER A 1 181 ? -25.289 1.326 41.105 1.00 87.44 181 SER A O 1
ATOM 1403 N N . GLU A 1 182 ? -25.929 2.446 39.271 1.00 90.88 182 GLU A N 1
ATOM 1404 C CA . GLU A 1 182 ? -26.710 3.450 39.992 1.00 90.88 182 GLU A CA 1
ATOM 1405 C C . GLU A 1 182 ? -27.870 2.836 40.780 1.00 90.88 182 GLU A C 1
ATOM 1407 O O . GLU A 1 182 ? -28.098 3.197 41.936 1.00 90.88 182 GLU A O 1
ATOM 1412 N N . ARG A 1 183 ? -28.595 1.872 40.202 1.00 89.56 183 ARG A N 1
ATOM 1413 C CA . ARG A 1 183 ? -29.680 1.179 40.912 1.00 89.56 183 ARG A CA 1
ATOM 1414 C C . ARG A 1 183 ? -29.160 0.452 42.155 1.00 89.56 183 ARG A C 1
ATOM 1416 O O . ARG A 1 183 ? -29.770 0.557 43.219 1.00 89.56 183 ARG A O 1
ATOM 1423 N N . VAL A 1 184 ? -28.017 -0.232 42.058 1.00 90.06 184 VAL A N 1
ATOM 1424 C CA . VAL A 1 184 ? -27.387 -0.909 43.206 1.00 90.06 184 VAL A CA 1
ATOM 1425 C C . VAL A 1 184 ? -26.961 0.090 44.284 1.00 90.06 184 VAL A C 1
ATOM 1427 O O . VAL A 1 184 ? -27.152 -0.181 45.471 1.00 90.06 184 VAL A O 1
ATOM 1430 N N . THR A 1 185 ? -26.396 1.244 43.917 1.00 90.81 185 THR A N 1
ATOM 1431 C CA . THR A 1 185 ? -25.985 2.253 44.912 1.00 90.81 185 THR A CA 1
ATOM 1432 C C . THR A 1 185 ? -27.181 2.884 45.627 1.00 90.81 185 THR A C 1
ATOM 1434 O O . THR A 1 185 ? -27.125 3.046 46.848 1.00 90.81 185 THR A O 1
ATOM 1437 N N . ARG A 1 186 ? -28.284 3.153 44.913 1.00 93.06 186 ARG A N 1
ATOM 1438 C CA . ARG A 1 186 ? -29.549 3.626 45.506 1.00 93.06 186 ARG A CA 1
ATOM 1439 C C . ARG A 1 186 ? -30.155 2.595 46.463 1.00 93.06 186 ARG A C 1
ATOM 1441 O O . ARG A 1 186 ? -30.411 2.914 47.618 1.00 93.06 186 ARG A O 1
ATOM 1448 N N . LEU A 1 187 ? -30.277 1.332 46.051 1.00 91.50 187 LEU A N 1
ATOM 1449 C CA . LEU A 1 187 ? -30.816 0.277 46.922 1.00 91.50 187 LEU A CA 1
ATOM 1450 C C . LEU A 1 187 ? -29.952 0.044 48.172 1.00 91.50 187 LEU A C 1
ATOM 1452 O O . LEU A 1 187 ? -30.478 -0.214 49.253 1.00 91.50 187 LEU A O 1
ATOM 1456 N N . LYS A 1 188 ? -28.620 0.173 48.071 1.00 92.62 188 LYS A N 1
ATOM 1457 C CA . LYS A 1 188 ? -27.729 0.100 49.243 1.00 92.62 188 LYS A CA 1
ATOM 1458 C C . LYS A 1 188 ? -28.017 1.207 50.254 1.00 92.62 188 LYS A C 1
ATOM 1460 O O . LYS A 1 188 ? -28.052 0.926 51.451 1.00 92.62 188 LYS A O 1
ATOM 1465 N N . SER A 1 189 ? -28.209 2.447 49.800 1.00 93.44 189 SER A N 1
ATOM 1466 C CA . SER A 1 189 ? -28.490 3.562 50.709 1.00 93.44 189 SER A CA 1
ATOM 1467 C C . SER A 1 189 ? -29.870 3.429 51.365 1.00 93.44 189 SER A C 1
ATOM 1469 O O . SER A 1 189 ? -29.995 3.702 52.559 1.00 93.44 189 SER A O 1
ATOM 1471 N N . GLU A 1 190 ? -30.869 2.919 50.641 1.00 92.81 190 GLU A N 1
ATOM 1472 C CA . GLU A 1 190 ? -32.205 2.614 51.172 1.00 92.81 190 GLU A CA 1
ATOM 1473 C C . GLU A 1 190 ? -32.179 1.494 52.222 1.00 92.81 190 GLU A C 1
ATOM 1475 O O . GLU A 1 190 ? -32.770 1.642 53.295 1.00 92.81 190 GLU A O 1
ATOM 1480 N N . VAL A 1 191 ? -31.437 0.406 51.974 1.00 92.94 191 VAL A N 1
ATOM 1481 C CA . VAL A 1 191 ? -31.234 -0.674 52.955 1.00 92.94 191 VAL A CA 1
ATOM 1482 C C . VAL A 1 191 ? -30.569 -0.139 54.225 1.00 92.94 191 VAL A C 1
ATOM 1484 O O . VAL A 1 191 ? -31.015 -0.455 55.326 1.00 92.94 191 VAL A O 1
ATOM 1487 N N . GLU A 1 192 ? -29.528 0.687 54.103 1.00 93.31 192 GLU A N 1
ATOM 1488 C CA . GLU A 1 192 ? -28.864 1.296 55.263 1.00 93.31 192 GLU A CA 1
ATOM 1489 C C . GLU A 1 192 ? -29.789 2.253 56.030 1.00 93.31 192 GLU A C 1
ATOM 1491 O O . GLU A 1 192 ? -29.795 2.255 57.263 1.00 93.31 192 GLU A O 1
ATOM 1496 N N . ALA A 1 193 ? -30.622 3.031 55.333 1.00 93.44 193 ALA A N 1
ATOM 1497 C CA . ALA A 1 193 ? -31.623 3.882 55.970 1.00 93.44 193 ALA A CA 1
ATOM 1498 C C . ALA A 1 193 ? -32.686 3.058 56.721 1.00 93.44 193 ALA A C 1
ATOM 1500 O O . ALA A 1 193 ? -33.033 3.395 57.854 1.00 93.44 193 ALA A O 1
ATOM 1501 N N . SER A 1 194 ? -33.162 1.959 56.130 1.00 92.75 194 SER A N 1
ATOM 1502 C CA . SER A 1 194 ? -34.141 1.057 56.748 1.00 92.75 194 SER A CA 1
ATOM 1503 C C . SER A 1 194 ? -33.567 0.327 57.972 1.00 92.75 194 SER A C 1
ATOM 1505 O O . SER A 1 194 ? -34.193 0.333 59.031 1.00 92.75 194 SER A O 1
ATOM 1507 N N . LYS A 1 195 ? -32.320 -0.171 57.907 1.00 94.19 195 LYS A N 1
ATOM 1508 C CA . LYS A 1 195 ? -31.617 -0.746 59.075 1.00 94.19 195 LYS A CA 1
ATOM 1509 C C . LYS A 1 195 ? -31.569 0.223 60.257 1.00 94.19 195 LYS A C 1
ATOM 1511 O O . LYS A 1 195 ? -31.796 -0.182 61.393 1.00 94.19 195 LYS A O 1
ATOM 1516 N N . ARG A 1 196 ? -31.297 1.510 60.001 1.00 95.12 196 ARG A N 1
ATOM 1517 C CA . ARG A 1 196 ? -31.293 2.542 61.054 1.00 95.12 196 ARG A CA 1
ATOM 1518 C C . ARG A 1 196 ? -32.678 2.737 61.671 1.00 95.12 196 ARG A C 1
ATOM 1520 O O . ARG A 1 196 ? -32.760 2.897 62.883 1.00 95.12 196 ARG A O 1
ATOM 1527 N N . ARG A 1 197 ? -33.752 2.704 60.871 1.00 93.12 197 ARG A N 1
ATOM 1528 C CA . ARG A 1 197 ? -35.135 2.789 61.380 1.00 93.12 197 ARG A CA 1
ATOM 1529 C C . ARG A 1 197 ? -35.485 1.593 62.264 1.00 93.12 197 ARG A C 1
ATOM 1531 O O . ARG A 1 197 ? -36.013 1.796 63.351 1.00 93.12 197 ARG A O 1
ATOM 1538 N N . VAL A 1 198 ? -35.138 0.375 61.839 1.00 93.50 198 VAL A N 1
ATOM 1539 C CA . VAL A 1 198 ? -35.335 -0.842 62.648 1.00 93.50 198 VAL A CA 1
ATOM 1540 C C . VAL A 1 198 ? -34.595 -0.726 63.982 1.00 93.50 198 VAL A C 1
ATOM 1542 O O . VAL A 1 198 ? -35.217 -0.896 65.025 1.00 93.50 198 VAL A O 1
ATOM 1545 N N . ALA A 1 199 ? -33.320 -0.321 63.970 1.00 93.56 199 ALA A N 1
ATOM 1546 C CA . ALA A 1 199 ? -32.538 -0.138 65.196 1.00 93.56 199 ALA A CA 1
ATOM 1547 C C . ALA A 1 199 ? -33.146 0.914 66.150 1.00 93.56 199 ALA A C 1
ATOM 1549 O O . ALA A 1 199 ? -33.142 0.730 67.366 1.00 93.56 199 ALA A O 1
ATOM 1550 N N . GLN A 1 200 ? -33.704 2.010 65.618 1.00 94.44 200 GLN A N 1
ATOM 1551 C CA . GLN A 1 200 ? -34.403 3.022 66.422 1.00 94.44 200 GLN A CA 1
ATOM 1552 C C . GLN A 1 200 ? -35.689 2.476 67.058 1.00 94.44 200 GLN A C 1
ATOM 1554 O O . GLN A 1 200 ? -35.967 2.772 68.220 1.00 94.44 200 GLN A O 1
ATOM 1559 N N . LEU A 1 201 ? -36.466 1.676 66.321 1.00 91.88 201 LEU A N 1
ATOM 1560 C CA . LEU A 1 201 ? -37.684 1.043 66.837 1.00 91.88 201 LEU A CA 1
ATOM 1561 C C . LEU A 1 201 ? -37.369 -0.031 67.883 1.00 91.88 201 LEU A C 1
ATOM 1563 O O . LEU A 1 201 ? -38.058 -0.099 68.897 1.00 91.88 201 LEU A O 1
ATOM 1567 N N . GLU A 1 202 ? -36.310 -0.819 67.686 1.00 93.56 202 GLU A N 1
ATOM 1568 C CA . GLU A 1 202 ? -35.813 -1.782 68.678 1.00 93.56 202 GLU A CA 1
ATOM 1569 C C . GLU A 1 202 ? -35.411 -1.078 69.978 1.00 93.56 202 GLU A C 1
ATOM 1571 O O . GLU A 1 202 ? -35.815 -1.496 71.065 1.00 93.56 202 GLU A O 1
ATOM 1576 N N . GLN A 1 203 ? -34.679 0.038 69.875 1.00 95.12 203 GLN A N 1
ATOM 1577 C CA . GLN A 1 203 ? -34.298 0.846 71.032 1.00 95.12 203 GLN A CA 1
ATOM 1578 C C . GLN A 1 203 ? -35.521 1.448 71.743 1.00 95.12 203 GLN A C 1
ATOM 1580 O O . GLN A 1 203 ? -35.592 1.413 72.972 1.00 95.12 203 GLN A O 1
ATOM 1585 N N . ALA A 1 204 ? -36.496 1.972 70.992 1.00 92.62 204 ALA A N 1
ATOM 1586 C CA . ALA A 1 204 ? -37.736 2.509 71.552 1.00 92.62 204 ALA A CA 1
ATOM 1587 C C . ALA A 1 204 ? -38.572 1.422 72.248 1.00 92.62 204 ALA A C 1
ATOM 1589 O O . ALA A 1 204 ? -39.086 1.647 73.343 1.00 92.62 204 ALA A O 1
ATOM 1590 N N . GLY A 1 205 ? -38.668 0.230 71.650 1.00 91.25 205 GLY A N 1
ATOM 1591 C CA . GLY A 1 205 ? -39.343 -0.925 72.240 1.00 91.25 205 GLY A CA 1
ATOM 1592 C C . GLY A 1 205 ? -38.678 -1.385 73.539 1.00 91.25 205 GLY A C 1
ATOM 1593 O O . GLY A 1 205 ? -39.368 -1.617 74.530 1.00 91.25 205 GLY A O 1
ATOM 1594 N N . ALA A 1 206 ? -37.341 -1.443 73.571 1.00 92.25 206 ALA A N 1
ATOM 1595 C CA . ALA A 1 206 ? -36.582 -1.765 74.779 1.00 92.25 206 ALA A CA 1
ATOM 1596 C C . ALA A 1 206 ? -36.770 -0.715 75.888 1.00 92.25 206 ALA A C 1
ATOM 1598 O O . ALA A 1 206 ? -36.928 -1.080 77.051 1.00 92.25 206 ALA A O 1
ATOM 1599 N N . GLY A 1 207 ? -36.807 0.576 75.536 1.00 93.31 207 GLY A N 1
ATOM 1600 C CA . GLY A 1 207 ? -37.106 1.659 76.478 1.00 93.31 207 GLY A CA 1
ATOM 1601 C C . GLY A 1 207 ? -38.494 1.512 77.107 1.00 93.31 207 GLY A C 1
ATOM 1602 O O . GLY A 1 207 ? -38.611 1.466 78.327 1.00 93.31 207 GLY A O 1
ATOM 1603 N N . LEU A 1 208 ? -39.528 1.316 76.280 1.00 91.50 208 LEU A N 1
ATOM 1604 C CA . LEU A 1 208 ? -40.896 1.090 76.761 1.00 91.50 208 LEU A CA 1
ATOM 1605 C C . LEU A 1 208 ? -41.008 -0.166 77.636 1.00 91.50 208 LEU A C 1
ATOM 1607 O O . LEU A 1 208 ? -41.774 -0.174 78.594 1.00 91.50 208 LEU A O 1
ATOM 1611 N N . GLN A 1 209 ? -40.247 -1.221 77.336 1.00 93.62 209 GLN A N 1
ATOM 1612 C CA . GLN A 1 209 ? -40.219 -2.431 78.156 1.00 93.62 209 GLN A CA 1
ATOM 1613 C C . GLN A 1 209 ? -39.660 -2.174 79.561 1.00 93.62 209 GLN A C 1
ATOM 1615 O O . GLN A 1 209 ? -40.207 -2.693 80.534 1.00 93.62 209 GLN A O 1
ATOM 1620 N N . LEU A 1 210 ? -38.595 -1.376 79.672 1.00 94.94 210 LEU A N 1
ATOM 1621 C CA . LEU A 1 210 ? -38.041 -0.968 80.964 1.00 94.94 210 LEU A CA 1
ATOM 1622 C C . LEU A 1 210 ? -39.027 -0.081 81.736 1.00 94.94 210 LEU A C 1
ATOM 1624 O O . LEU A 1 210 ? -39.223 -0.296 82.932 1.00 94.94 210 LEU A O 1
ATOM 1628 N N . ASP A 1 211 ? -39.691 0.857 81.054 1.00 92.19 211 ASP A N 1
ATOM 1629 C CA . ASP A 1 211 ? -40.702 1.725 81.667 1.00 92.19 211 ASP A CA 1
ATOM 1630 C C . ASP A 1 211 ? -41.880 0.903 82.218 1.00 92.19 211 ASP A C 1
ATOM 1632 O O . ASP A 1 211 ? -42.279 1.099 83.368 1.00 92.19 211 ASP A O 1
ATOM 1636 N N . ILE A 1 212 ? -42.384 -0.070 81.444 1.00 93.06 212 ILE A N 1
ATOM 1637 C CA . ILE A 1 212 ? -43.430 -1.013 81.875 1.00 93.06 212 ILE A CA 1
ATOM 1638 C C . ILE A 1 212 ? -42.981 -1.783 83.121 1.00 93.06 212 ILE A C 1
ATOM 1640 O O . ILE A 1 212 ? -43.684 -1.751 84.126 1.00 93.06 212 ILE A O 1
ATOM 1644 N N . GLN A 1 213 ? -41.798 -2.410 83.098 1.00 92.56 213 GLN A N 1
ATOM 1645 C CA . GLN A 1 213 ? -41.274 -3.177 84.240 1.00 92.56 213 GLN A CA 1
ATOM 1646 C C . GLN A 1 213 ? -41.100 -2.312 85.493 1.00 92.56 213 GLN A C 1
ATOM 1648 O O . GLN A 1 213 ? -41.365 -2.764 86.608 1.00 92.56 213 GLN A O 1
ATOM 1653 N N . SER A 1 214 ? -40.672 -1.058 85.324 1.00 93.25 214 SER A N 1
ATOM 1654 C CA . SER A 1 214 ? -40.518 -0.121 86.437 1.00 93.25 214 SER A CA 1
ATOM 1655 C C . SER A 1 214 ? -41.864 0.233 87.080 1.00 93.25 214 SER A C 1
ATOM 1657 O O . SER A 1 214 ? -41.968 0.250 88.306 1.00 93.25 214 SER A O 1
ATOM 1659 N N . LEU A 1 215 ? -42.912 0.449 86.273 1.00 89.88 215 LEU A N 1
ATOM 1660 C CA . LEU A 1 215 ? -44.261 0.736 86.763 1.00 89.88 215 LEU A CA 1
ATOM 1661 C C . LEU A 1 215 ? -44.930 -0.498 87.372 1.00 89.88 215 LEU A C 1
ATOM 1663 O O . LEU A 1 215 ? -45.555 -0.373 88.422 1.00 89.88 215 LEU A O 1
ATOM 1667 N N . GLU A 1 216 ? -44.769 -1.677 86.764 1.00 90.81 216 GLU A N 1
ATOM 1668 C CA . GLU A 1 216 ? -45.225 -2.957 87.323 1.00 90.81 216 GLU A CA 1
ATOM 1669 C C . GLU A 1 216 ? -44.628 -3.184 88.715 1.00 90.81 216 G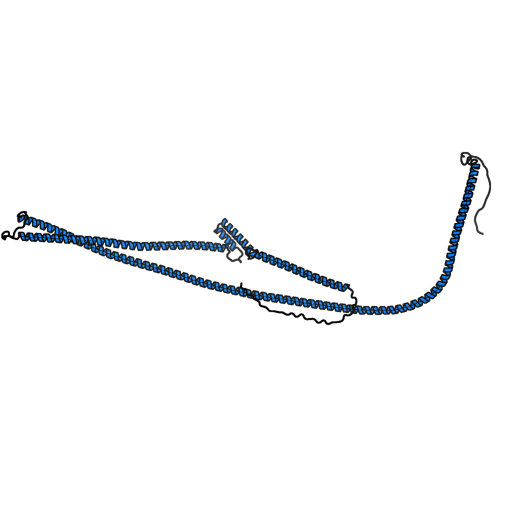LU A C 1
ATOM 1671 O O . GLU A 1 216 ? -45.352 -3.519 89.651 1.00 90.81 216 GLU A O 1
ATOM 1676 N N . TYR A 1 217 ? -43.324 -2.939 88.877 1.00 91.62 217 TYR A N 1
ATOM 1677 C CA . TYR A 1 217 ? -42.653 -3.056 90.169 1.00 91.62 217 TYR A CA 1
ATOM 1678 C C . TYR A 1 217 ? -43.215 -2.075 91.208 1.00 91.62 217 TYR A C 1
ATOM 1680 O O . TYR A 1 217 ? -43.487 -2.470 92.342 1.00 91.62 217 TYR A O 1
ATOM 1688 N N . VAL A 1 218 ? -43.433 -0.806 90.838 1.00 88.81 218 VAL A N 1
ATOM 1689 C CA . VAL A 1 218 ? -44.027 0.200 91.740 1.00 88.81 218 VAL A CA 1
ATOM 1690 C C . VAL A 1 218 ? -45.452 -0.188 92.149 1.00 88.81 218 VAL A C 1
ATOM 1692 O O . VAL A 1 218 ? -45.791 -0.078 93.326 1.00 88.81 218 VAL A O 1
ATOM 1695 N N . LEU A 1 219 ? -46.271 -0.677 91.213 1.00 85.81 219 LEU A N 1
ATOM 1696 C CA . LEU A 1 219 ? -47.625 -1.161 91.498 1.00 85.81 219 LEU A CA 1
ATOM 1697 C C . LEU A 1 219 ? -47.616 -2.377 92.431 1.00 85.81 219 LEU A C 1
ATOM 1699 O O . LEU A 1 219 ? -48.387 -2.408 93.386 1.00 85.81 219 LEU A O 1
ATOM 1703 N N . GLN A 1 220 ? -46.718 -3.341 92.209 1.00 87.00 220 GLN A N 1
ATOM 1704 C CA . GLN A 1 220 ? -46.558 -4.506 93.085 1.00 87.00 220 GLN A CA 1
ATOM 1705 C C . GLN A 1 220 ? -46.159 -4.101 94.510 1.00 87.00 220 GLN A C 1
ATOM 1707 O O . GLN A 1 220 ? -46.747 -4.591 95.470 1.00 87.00 220 GLN A O 1
ATOM 1712 N N . GLN A 1 221 ? -45.207 -3.175 94.662 1.00 83.75 221 GLN A N 1
ATOM 1713 C CA . GLN A 1 221 ? -44.821 -2.641 95.975 1.00 83.75 221 GLN A CA 1
ATOM 1714 C C . GLN A 1 221 ? -45.979 -1.887 96.646 1.00 83.75 221 GLN A C 1
ATOM 1716 O O . GLN A 1 221 ? -46.209 -2.046 97.841 1.00 83.75 221 GLN A O 1
ATOM 1721 N N . GLY A 1 222 ? -46.737 -1.096 95.880 1.00 80.12 222 GLY A N 1
ATOM 1722 C CA . GLY A 1 222 ? -47.917 -0.388 96.378 1.00 80.12 222 GLY A CA 1
ATOM 1723 C C . GLY A 1 222 ? -49.027 -1.327 96.861 1.00 80.12 222 GLY A C 1
ATOM 1724 O O . GLY A 1 222 ? -49.620 -1.071 97.904 1.00 80.12 222 GLY A O 1
ATOM 1725 N N . LEU A 1 223 ? -49.272 -2.430 96.147 1.00 81.44 223 LEU A N 1
ATOM 1726 C CA . LEU A 1 223 ? -50.239 -3.465 96.534 1.00 81.44 223 LEU A CA 1
ATOM 1727 C C . LEU A 1 223 ? -49.866 -4.131 97.863 1.00 81.44 223 LEU A C 1
ATOM 1729 O O . LEU A 1 223 ? -50.725 -4.241 98.733 1.00 81.44 223 LEU A O 1
ATOM 1733 N N . ILE A 1 224 ? -48.589 -4.479 98.059 1.00 81.56 224 ILE A N 1
ATOM 1734 C CA . ILE A 1 224 ? -48.091 -5.045 99.327 1.00 81.56 224 ILE A CA 1
ATOM 1735 C C . ILE A 1 224 ? -48.389 -4.090 100.495 1.00 81.56 224 ILE A C 1
ATOM 1737 O O . ILE A 1 224 ? -48.914 -4.511 101.521 1.00 81.56 224 ILE A O 1
ATOM 1741 N N . CYS A 1 225 ? -48.141 -2.789 100.317 1.00 72.50 225 CYS A N 1
ATOM 1742 C CA . CYS A 1 225 ? -48.433 -1.773 101.333 1.00 72.50 225 CYS A CA 1
ATOM 1743 C C . CYS A 1 225 ? -49.936 -1.584 101.625 1.00 72.50 225 CYS A C 1
ATOM 1745 O O . CYS A 1 225 ? -50.275 -1.057 102.681 1.00 72.50 225 CYS A O 1
ATOM 1747 N N . MET A 1 226 ? -50.835 -1.955 100.702 1.00 69.62 226 MET A N 1
ATOM 1748 C CA . MET A 1 226 ? -52.291 -1.877 100.899 1.00 69.62 226 MET A CA 1
ATOM 1749 C C . MET A 1 226 ? -52.892 -3.153 101.511 1.00 69.62 226 MET A C 1
ATOM 1751 O O . MET A 1 226 ? -53.966 -3.077 102.107 1.00 69.62 226 MET A O 1
ATOM 1755 N N . GLU A 1 227 ? -52.239 -4.307 101.340 1.00 70.88 227 GLU A N 1
ATOM 1756 C CA . GLU A 1 227 ? -52.662 -5.602 101.898 1.00 70.88 227 GLU A CA 1
ATOM 1757 C C . GLU A 1 227 ? -52.219 -5.805 103.357 1.00 70.88 227 GLU A C 1
ATOM 1759 O O . GLU A 1 227 ? -52.838 -6.583 104.084 1.00 70.88 227 GLU A O 1
ATOM 1764 N N . GLU A 1 228 ? -51.181 -5.100 103.816 1.00 61.16 228 GLU A N 1
ATOM 1765 C CA . GLU A 1 228 ? -50.779 -5.109 105.225 1.00 61.16 228 GLU A CA 1
ATOM 1766 C C . GLU A 1 228 ? -51.794 -4.331 106.092 1.00 61.16 228 GLU A C 1
ATOM 1768 O O . GLU A 1 228 ? -51.855 -3.100 106.077 1.00 61.16 228 GLU A O 1
ATOM 1773 N N . ASP A 1 229 ? -52.601 -5.056 106.877 1.00 50.16 229 ASP A N 1
ATOM 1774 C CA . ASP A 1 229 ? -53.543 -4.486 107.849 1.00 50.16 229 ASP A CA 1
ATOM 1775 C C . ASP A 1 229 ? -52.844 -3.490 108.808 1.00 50.16 229 ASP A C 1
ATOM 1777 O O . ASP A 1 229 ? -51.853 -3.847 109.456 1.00 50.16 229 ASP A O 1
ATOM 1781 N N . PRO A 1 230 ? -53.392 -2.278 109.046 1.00 52.50 230 PRO A N 1
ATOM 1782 C CA . PRO A 1 230 ? -52.776 -1.270 109.921 1.00 52.50 230 PRO A CA 1
ATOM 1783 C C . PRO A 1 230 ? -52.757 -1.640 111.421 1.00 52.50 230 PRO A C 1
ATOM 1785 O O . PRO A 1 230 ? -52.403 -0.812 112.261 1.00 52.50 230 PRO A O 1
ATOM 1788 N N . LEU A 1 231 ? -53.139 -2.866 111.795 1.00 47.12 231 LEU A N 1
ATOM 1789 C CA . LEU A 1 231 ? -53.305 -3.300 113.186 1.00 47.12 231 LEU A CA 1
ATOM 1790 C C . LEU A 1 231 ? -52.102 -4.046 113.784 1.00 47.12 231 LEU A C 1
ATOM 1792 O O . LEU A 1 231 ? -52.156 -4.419 114.955 1.00 47.12 231 LEU A O 1
ATOM 1796 N N . ILE A 1 232 ? -50.992 -4.211 113.056 1.00 46.94 232 ILE A N 1
ATOM 1797 C CA . ILE A 1 232 ? -49.759 -4.803 113.609 1.00 46.94 232 ILE A CA 1
ATOM 1798 C C . ILE A 1 232 ? -48.574 -3.849 113.402 1.00 46.94 232 ILE A C 1
ATOM 1800 O O . ILE A 1 232 ? -47.683 -4.065 112.587 1.00 46.94 232 ILE A O 1
ATOM 1804 N N . VAL A 1 233 ? -48.550 -2.764 114.183 1.00 41.88 233 VAL A N 1
ATOM 1805 C CA . VAL A 1 233 ? -47.401 -1.850 114.266 1.00 41.88 233 VAL A CA 1
ATOM 1806 C C . VAL A 1 233 ? -46.355 -2.416 115.232 1.00 41.88 233 VAL A C 1
ATOM 1808 O O . VAL A 1 233 ? -46.505 -2.344 116.451 1.00 41.88 233 VAL A O 1
ATOM 1811 N N . GLY A 1 234 ? -45.247 -2.917 114.685 1.00 38.50 234 GLY A N 1
ATOM 1812 C CA . GLY A 1 234 ? -43.936 -2.878 115.340 1.00 38.50 234 GLY A CA 1
ATOM 1813 C C . GLY A 1 234 ? -43.136 -1.677 114.805 1.00 38.50 234 GLY A C 1
ATOM 1814 O O . GLY A 1 234 ? -43.200 -1.401 113.607 1.00 38.50 234 GLY A O 1
ATOM 1815 N N . PRO A 1 235 ? -42.388 -0.927 115.635 1.00 48.25 235 PRO A N 1
ATOM 1816 C CA . PRO A 1 235 ? -41.863 0.375 115.238 1.00 48.25 235 PRO A CA 1
ATOM 1817 C C . PRO A 1 235 ? -40.657 0.226 114.303 1.00 48.25 235 PRO A C 1
ATOM 1819 O O . PRO A 1 235 ? -39.577 -0.189 114.730 1.00 48.25 235 PRO A O 1
ATOM 1822 N N . ARG A 1 236 ? -40.795 0.643 113.039 1.00 43.31 236 ARG A N 1
ATOM 1823 C CA . ARG A 1 236 ? -39.641 0.969 112.189 1.00 43.31 236 ARG A CA 1
ATOM 1824 C C . ARG A 1 236 ? -39.472 2.482 112.083 1.00 43.31 236 ARG A C 1
ATOM 1826 O O . ARG A 1 236 ? -40.398 3.231 111.797 1.00 43.31 236 ARG A O 1
ATOM 1833 N N . ARG A 1 237 ? -38.254 2.906 112.420 1.00 43.44 237 ARG A N 1
ATOM 1834 C CA . ARG A 1 237 ? -37.792 4.286 112.569 1.00 43.44 237 ARG A CA 1
ATOM 1835 C C . ARG A 1 237 ? -37.708 5.018 111.222 1.00 43.44 237 ARG A C 1
ATOM 1837 O O . ARG A 1 237 ? -36.992 4.591 110.328 1.00 43.44 237 ARG A O 1
ATOM 1844 N N . ILE A 1 238 ? -38.414 6.143 111.182 1.00 52.59 238 ILE A N 1
ATOM 1845 C CA . ILE A 1 238 ? -38.198 7.429 110.494 1.00 52.59 238 ILE A CA 1
ATOM 1846 C C . ILE A 1 238 ? -36.892 7.589 109.686 1.00 52.59 238 ILE A C 1
ATOM 1848 O O . ILE A 1 238 ? -35.808 7.584 110.260 1.00 52.59 238 ILE A O 1
ATOM 1852 N N . PHE A 1 239 ? -37.053 7.931 108.405 1.00 38.78 239 PHE A N 1
ATOM 1853 C CA . PHE A 1 239 ? -36.473 9.087 107.689 1.00 38.78 239 PHE A CA 1
ATOM 1854 C C . PHE A 1 239 ? -37.478 9.367 106.551 1.00 38.78 239 PHE A C 1
ATOM 1856 O O . PHE A 1 239 ? -37.796 8.452 105.811 1.00 38.78 239 PHE A O 1
ATOM 1863 N N . GLY A 1 240 ? -38.118 10.514 106.342 1.00 40.31 240 GLY A N 1
ATOM 1864 C CA . GLY A 1 240 ? -37.880 11.878 106.784 1.00 40.31 240 GLY A CA 1
ATOM 1865 C C . GLY A 1 240 ? -38.099 12.797 105.576 1.00 40.31 240 GLY A C 1
ATOM 1866 O O . GLY A 1 240 ? -37.110 13.221 105.003 1.00 40.31 240 GLY A O 1
ATOM 1867 N N . ALA A 1 241 ? -39.354 13.037 105.164 1.00 36.81 241 ALA A N 1
ATOM 1868 C CA . ALA A 1 241 ? -39.810 14.210 104.390 1.00 36.81 241 ALA A CA 1
ATOM 1869 C C . ALA A 1 241 ? -41.319 14.114 104.059 1.00 36.81 241 ALA A C 1
ATOM 1871 O O . ALA A 1 241 ? -41.719 13.485 103.091 1.00 36.81 241 ALA A O 1
ATOM 1872 N N . VAL A 1 242 ? -42.131 14.726 104.927 1.00 41.06 242 VAL A N 1
ATOM 1873 C CA . VAL A 1 242 ? -43.314 15.565 104.642 1.00 41.06 242 VAL A CA 1
ATOM 1874 C C . VAL A 1 242 ? -44.206 15.212 103.434 1.00 41.06 242 VAL A C 1
ATOM 1876 O O . VAL A 1 242 ? -43.872 15.535 102.299 1.00 41.06 242 VAL A O 1
ATOM 1879 N N . GLY A 1 243 ? -45.433 14.755 103.729 1.00 36.91 243 GLY A N 1
ATOM 1880 C CA . GLY A 1 243 ? -46.599 14.970 102.863 1.00 36.91 243 GLY A CA 1
ATOM 1881 C C . GLY A 1 243 ? -47.754 13.979 103.044 1.00 36.91 243 GLY A C 1
ATOM 1882 O O . GLY A 1 243 ? -47.909 13.114 102.204 1.00 36.91 243 GLY A O 1
ATOM 1883 N N . GLY A 1 244 ? -48.577 14.142 104.092 1.00 42.34 244 GLY A N 1
ATOM 1884 C CA . GLY A 1 244 ? -49.925 13.547 104.196 1.00 42.34 244 GLY A CA 1
ATOM 1885 C C . GLY A 1 244 ? -50.002 12.053 104.549 1.00 42.34 244 GLY A C 1
ATOM 1886 O O . GLY A 1 244 ? -49.400 11.210 103.901 1.00 42.34 244 GLY A O 1
ATOM 1887 N N . LEU A 1 245 ? -50.788 11.706 105.575 1.00 49.16 245 LEU A N 1
ATOM 1888 C CA . LEU A 1 245 ? -51.359 10.360 105.697 1.00 49.16 245 LEU A CA 1
ATOM 1889 C C . LEU A 1 245 ? -52.366 10.219 104.556 1.00 49.16 245 LEU A C 1
ATOM 1891 O O . LEU A 1 245 ? -53.519 10.618 104.707 1.00 49.16 245 LEU A O 1
ATOM 1895 N N . GLU A 1 246 ? -51.901 9.752 103.402 1.00 52.53 246 GLU A N 1
ATOM 1896 C CA . GLU A 1 246 ? -52.778 9.479 102.270 1.00 52.53 246 GLU A CA 1
ATOM 1897 C C . GLU A 1 246 ? -53.827 8.471 102.716 1.00 52.53 246 GLU A C 1
ATOM 1899 O O . GLU A 1 246 ? -53.522 7.426 103.301 1.00 52.53 246 GLU A O 1
ATOM 1904 N N . THR A 1 247 ? -55.090 8.822 102.512 1.00 66.44 247 THR A N 1
ATOM 1905 C CA . THR A 1 247 ? -56.179 7.905 102.824 1.00 66.44 247 THR A CA 1
ATOM 1906 C C . THR A 1 247 ? -56.079 6.685 101.905 1.00 66.44 247 THR A C 1
ATOM 1908 O O . THR A 1 247 ? -55.555 6.757 100.793 1.00 66.44 247 THR A O 1
ATOM 1911 N N . ASN A 1 248 ? -56.602 5.539 102.342 1.00 68.50 248 ASN A N 1
ATOM 1912 C CA . ASN A 1 248 ? -56.626 4.323 101.518 1.00 68.50 248 ASN A CA 1
ATOM 1913 C C . ASN A 1 248 ? -57.337 4.572 100.159 1.00 68.50 248 ASN A C 1
ATOM 1915 O O . ASN A 1 248 ? -57.037 3.936 99.154 1.00 68.50 248 ASN A O 1
ATOM 1919 N N . GLU A 1 249 ? -58.234 5.563 100.097 1.00 74.75 249 GLU A N 1
ATOM 1920 C CA . GLU A 1 249 ? -58.866 6.032 98.858 1.00 74.75 249 GLU A CA 1
ATOM 1921 C C . GLU A 1 249 ? -57.895 6.763 97.911 1.00 74.75 249 GLU A C 1
ATOM 1923 O O . GLU A 1 249 ? -57.936 6.524 96.705 1.00 74.75 249 GLU A O 1
ATOM 1928 N N . GLU A 1 250 ? -56.981 7.591 98.425 1.00 78.69 250 GLU A N 1
ATOM 1929 C CA . GLU A 1 250 ? -55.959 8.285 97.623 1.00 78.69 250 GLU A CA 1
ATOM 1930 C C . GLU A 1 250 ? -54.922 7.312 97.044 1.00 78.69 250 GLU A C 1
ATOM 1932 O O . GLU A 1 250 ? -54.542 7.436 95.876 1.00 78.69 250 GLU A O 1
ATOM 1937 N N . LEU A 1 251 ? -54.521 6.297 97.817 1.00 78.25 251 LEU A N 1
ATOM 1938 C CA . LEU A 1 251 ? -53.634 5.227 97.345 1.00 78.25 251 LEU A CA 1
ATOM 1939 C C . LEU A 1 251 ? -54.289 4.396 96.234 1.00 78.25 251 LEU A C 1
ATOM 1941 O O . LEU A 1 251 ? -53.650 4.115 95.219 1.00 78.25 251 LEU A O 1
ATOM 1945 N N . ARG A 1 252 ? -55.584 4.074 96.367 1.00 79.94 252 ARG A N 1
ATOM 1946 C CA . ARG A 1 252 ? -56.361 3.396 95.315 1.00 79.94 252 ARG A CA 1
ATOM 1947 C C . ARG A 1 252 ? -56.511 4.249 94.058 1.00 79.94 252 ARG A C 1
ATOM 1949 O O . ARG A 1 252 ? -56.362 3.727 92.957 1.00 79.94 252 ARG A O 1
ATOM 1956 N N . ALA A 1 253 ? -56.767 5.549 94.198 1.00 83.44 253 ALA A N 1
ATOM 1957 C CA . ALA A 1 253 ? -56.847 6.461 93.057 1.00 83.44 253 ALA A CA 1
ATOM 1958 C C . ALA A 1 253 ? -55.507 6.552 92.304 1.00 83.44 253 ALA A C 1
ATOM 1960 O O . ALA A 1 253 ? -55.486 6.508 91.075 1.00 83.44 253 ALA A O 1
ATOM 1961 N N . ARG A 1 254 ? -54.381 6.597 93.029 1.00 84.25 254 ARG A N 1
ATOM 1962 C CA . ARG A 1 254 ? -53.039 6.552 92.428 1.00 84.25 254 ARG A CA 1
ATOM 1963 C C . ARG A 1 254 ? -52.727 5.214 91.772 1.00 84.25 254 ARG A C 1
ATOM 1965 O O . ARG A 1 254 ? -52.126 5.209 90.702 1.00 84.25 254 ARG A O 1
ATOM 1972 N N . ALA A 1 255 ? -53.135 4.097 92.373 1.00 82.75 255 ALA A N 1
ATOM 1973 C CA . ALA A 1 255 ? -52.981 2.776 91.769 1.00 82.75 255 ALA A CA 1
ATOM 1974 C C . ALA A 1 255 ? -53.733 2.693 90.431 1.00 82.75 255 ALA A C 1
ATOM 1976 O O . ALA A 1 255 ? -53.133 2.315 89.429 1.00 82.75 255 ALA A O 1
ATOM 1977 N N . LEU A 1 256 ? -54.985 3.165 90.378 1.00 86.94 256 LEU A N 1
ATOM 1978 C CA . LEU A 1 256 ? -55.764 3.246 89.137 1.00 86.94 256 LEU A CA 1
ATOM 1979 C C . LEU A 1 256 ? -55.107 4.160 88.088 1.00 86.94 256 LEU A C 1
ATOM 1981 O O . LEU A 1 256 ? -55.028 3.799 86.916 1.00 86.94 256 LEU A O 1
ATOM 1985 N N . GLU A 1 257 ? -54.579 5.323 88.486 1.00 89.00 257 GLU A N 1
ATOM 1986 C CA . GLU A 1 257 ? -53.855 6.216 87.567 1.00 89.00 257 GLU A CA 1
ATOM 1987 C C . GLU A 1 257 ? -52.593 5.545 86.990 1.00 89.00 257 GLU A C 1
ATOM 1989 O O . GLU A 1 257 ? -52.259 5.707 85.812 1.00 89.00 257 GLU A O 1
ATOM 1994 N N . MET A 1 258 ? -51.880 4.775 87.814 1.00 88.56 258 MET A N 1
ATOM 1995 C CA . MET A 1 258 ? -50.687 4.031 87.411 1.00 88.56 258 MET A CA 1
ATOM 1996 C C . MET A 1 258 ? -51.038 2.831 86.521 1.00 88.56 258 MET A C 1
ATOM 1998 O O . MET A 1 258 ? -50.339 2.600 85.536 1.00 88.56 258 MET A O 1
ATOM 2002 N N . GLU A 1 259 ? -52.147 2.134 86.777 1.00 89.75 259 GLU A N 1
ATOM 2003 C CA . GLU A 1 259 ? -52.698 1.102 85.888 1.00 89.75 259 GLU A CA 1
ATOM 2004 C C . GLU A 1 259 ? -53.099 1.682 84.525 1.00 89.75 259 GLU A C 1
ATOM 2006 O O . GLU A 1 259 ? -52.767 1.112 83.484 1.00 89.75 259 GLU A O 1
ATOM 2011 N N . GLU A 1 260 ? -53.737 2.856 84.488 1.00 92.94 260 GLU A N 1
ATOM 2012 C CA . GLU A 1 260 ? -54.036 3.544 83.230 1.00 92.94 260 GLU A CA 1
ATOM 2013 C C . GLU A 1 260 ? -52.764 3.922 82.459 1.00 92.94 260 GLU A C 1
ATOM 2015 O O . GLU A 1 260 ? -52.719 3.790 81.230 1.00 92.94 260 GLU A O 1
ATOM 2020 N N . LYS A 1 261 ? -51.723 4.403 83.154 1.00 92.38 261 LYS A N 1
ATOM 2021 C CA . LYS A 1 261 ? -50.412 4.695 82.548 1.00 92.38 261 LYS A CA 1
ATOM 2022 C C . LYS A 1 261 ? -49.769 3.427 81.994 1.00 92.38 261 LYS A C 1
ATOM 2024 O O . LYS A 1 261 ? -49.276 3.448 80.868 1.00 92.38 261 LYS A O 1
ATOM 2029 N N . LEU A 1 262 ? -49.835 2.324 82.730 1.00 91.19 262 LEU A N 1
ATOM 2030 C CA . LEU A 1 262 ? -49.298 1.030 82.325 1.00 91.19 262 LEU A CA 1
ATOM 2031 C C . LEU A 1 262 ? -50.036 0.488 81.088 1.00 91.19 262 LEU A C 1
ATOM 2033 O O . LEU A 1 262 ? -49.399 0.108 80.106 1.00 91.19 262 LEU A O 1
ATOM 2037 N N . LEU A 1 263 ? -51.370 0.566 81.053 1.00 93.56 263 LEU A N 1
ATOM 2038 C CA . LEU A 1 263 ? -52.163 0.222 79.866 1.00 93.56 263 LEU A CA 1
ATOM 2039 C C . LEU A 1 263 ? -51.816 1.102 78.657 1.00 93.56 263 LEU A C 1
ATOM 2041 O O . LEU A 1 263 ? -51.735 0.601 77.532 1.00 93.56 263 LEU A O 1
ATOM 2045 N N . LYS A 1 264 ? -51.590 2.408 78.862 1.00 94.62 264 LYS A N 1
ATOM 2046 C CA . LYS A 1 264 ? -51.119 3.313 77.799 1.00 94.62 264 LYS A CA 1
ATOM 2047 C C . LYS A 1 264 ? -49.743 2.884 77.279 1.00 94.62 264 LYS A C 1
ATOM 2049 O O . LYS A 1 264 ? -49.581 2.832 76.062 1.00 94.62 264 LYS A O 1
ATOM 2054 N N . LEU A 1 265 ? -48.804 2.514 78.154 1.00 92.81 265 LEU A N 1
ATOM 2055 C CA . LEU A 1 265 ? -47.486 2.012 77.750 1.00 92.81 265 LEU A CA 1
ATOM 2056 C C . LEU A 1 265 ? -47.553 0.668 77.017 1.00 92.81 265 LEU A C 1
ATOM 2058 O O . LEU A 1 265 ? -46.849 0.480 76.029 1.00 92.81 265 LEU A O 1
ATOM 2062 N N . HIS A 1 266 ? -48.420 -0.260 77.428 1.00 92.69 266 HIS A N 1
ATOM 2063 C CA . HIS A 1 266 ? -48.621 -1.500 76.673 1.00 92.69 266 HIS A CA 1
ATOM 2064 C C . HIS A 1 266 ? -49.151 -1.232 75.263 1.00 92.69 266 HIS A C 1
ATOM 2066 O O . HIS A 1 266 ? -48.683 -1.852 74.310 1.00 92.69 266 HIS A O 1
ATOM 2072 N N . ARG A 1 267 ? -50.087 -0.286 75.101 1.00 95.50 267 ARG A N 1
ATOM 2073 C CA . ARG A 1 267 ? -50.594 0.104 73.774 1.00 95.50 267 ARG A CA 1
ATOM 2074 C C . ARG A 1 267 ? -49.513 0.756 72.916 1.00 95.50 267 ARG A C 1
ATOM 2076 O O . ARG A 1 267 ? -49.414 0.433 71.735 1.00 95.50 267 ARG A O 1
ATOM 2083 N N . THR A 1 268 ? -48.700 1.654 73.479 1.00 93.94 268 THR A N 1
ATOM 2084 C CA . THR A 1 268 ? -47.596 2.267 72.723 1.00 93.94 268 THR A CA 1
ATOM 2085 C C . THR A 1 268 ? -46.532 1.238 72.364 1.00 93.94 268 THR A C 1
ATOM 2087 O O . THR A 1 268 ? -46.061 1.250 71.230 1.00 93.94 268 THR A O 1
ATOM 2090 N N . ARG A 1 269 ? -46.205 0.306 73.269 1.00 93.62 269 ARG A N 1
ATOM 2091 C CA . ARG A 1 269 ? -45.280 -0.801 72.996 1.00 93.62 269 ARG A CA 1
ATOM 2092 C C . ARG A 1 269 ? -45.801 -1.696 71.875 1.00 93.62 269 ARG A C 1
ATOM 2094 O O . ARG A 1 269 ? -45.062 -1.930 70.927 1.00 93.62 269 ARG A O 1
ATOM 2101 N N . ALA A 1 270 ? -47.061 -2.125 71.934 1.00 93.94 270 ALA A N 1
ATOM 2102 C CA . ALA A 1 270 ? -47.676 -2.920 70.872 1.00 93.94 270 ALA A CA 1
ATOM 2103 C C . ALA A 1 270 ? -47.632 -2.189 69.516 1.00 93.94 270 ALA A C 1
ATOM 2105 O O . ALA A 1 270 ? -47.273 -2.784 68.505 1.00 93.94 270 ALA A O 1
ATOM 2106 N N . GLY A 1 271 ? -47.898 -0.877 69.501 1.00 94.81 271 GLY A N 1
ATOM 2107 C CA . GLY A 1 271 ? -47.775 -0.061 68.289 1.00 94.81 271 GLY A CA 1
ATOM 2108 C C . GLY A 1 271 ? -46.335 0.094 67.774 1.00 94.81 271 GLY A C 1
ATOM 2109 O O . GLY A 1 271 ? -46.129 0.257 66.574 1.00 94.81 271 GLY A O 1
ATOM 2110 N N . VAL A 1 272 ? -45.320 0.048 68.646 1.00 94.31 272 VAL A N 1
ATOM 2111 C CA . VAL A 1 272 ? -43.903 0.009 68.234 1.00 94.31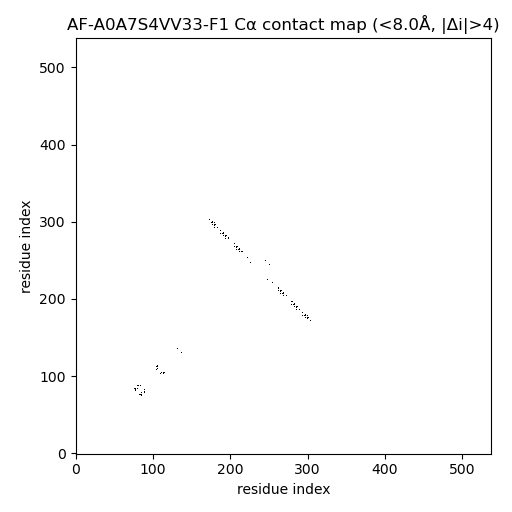 272 VAL A CA 1
ATOM 2112 C C . VAL A 1 272 ? -43.531 -1.371 67.690 1.00 94.31 272 VAL A C 1
ATOM 2114 O O . VAL A 1 272 ? -42.838 -1.442 66.679 1.00 94.31 272 VAL A O 1
ATOM 2117 N N . GLU A 1 273 ? -44.011 -2.452 68.307 1.00 93.56 273 GLU A N 1
ATOM 2118 C CA . GLU A 1 273 ? -43.796 -3.828 67.840 1.00 93.56 273 GLU A CA 1
ATOM 2119 C C . GLU A 1 273 ? -44.413 -4.060 66.453 1.00 93.56 273 GLU A C 1
ATOM 2121 O O . GLU A 1 273 ? -43.760 -4.637 65.584 1.00 93.56 273 GLU A O 1
ATOM 2126 N N . GLU A 1 274 ? -45.616 -3.539 66.203 1.00 95.75 274 GLU A N 1
ATOM 2127 C CA . GLU A 1 274 ? -46.259 -3.572 64.884 1.00 95.75 274 GLU A CA 1
ATOM 2128 C C . GLU A 1 274 ? -45.411 -2.846 63.827 1.00 95.75 274 GLU A C 1
ATOM 2130 O O . GLU A 1 274 ? -45.017 -3.447 62.827 1.00 95.75 274 GLU A O 1
ATOM 2135 N N . LYS A 1 275 ? -45.002 -1.598 64.098 1.00 94.81 275 LYS A N 1
ATOM 2136 C CA . LYS A 1 275 ? -44.116 -0.830 63.200 1.00 94.81 275 LYS A CA 1
ATOM 2137 C C . LYS A 1 275 ? -42.764 -1.500 62.977 1.00 94.81 275 LYS A C 1
ATOM 2139 O O . LYS A 1 275 ? -42.165 -1.350 61.911 1.00 94.81 275 LYS A O 1
ATOM 2144 N N . LEU A 1 276 ? -42.249 -2.207 63.980 1.00 92.12 276 LEU A N 1
ATOM 2145 C CA . LEU A 1 276 ? -41.001 -2.957 63.890 1.00 92.12 276 LEU A CA 1
ATOM 2146 C C . LEU A 1 276 ? -41.160 -4.177 62.980 1.00 92.12 276 LEU A C 1
ATOM 2148 O O . LEU A 1 276 ? -40.253 -4.467 62.199 1.00 92.12 276 LEU A O 1
ATOM 2152 N N . LEU A 1 277 ? -42.297 -4.875 63.033 1.00 94.69 277 LEU A N 1
ATOM 2153 C CA . LEU A 1 277 ? -42.609 -5.967 62.109 1.00 94.69 277 LEU A CA 1
ATOM 2154 C C . LEU A 1 277 ? -42.758 -5.459 60.669 1.00 94.69 277 LEU A C 1
ATOM 2156 O O . LEU A 1 277 ? -42.163 -6.053 59.768 1.00 94.69 277 LEU A O 1
ATOM 2160 N N . GLU A 1 278 ? -43.467 -4.346 60.465 1.00 95.25 278 GLU A N 1
ATOM 2161 C CA . GLU A 1 278 ? -43.604 -3.683 59.160 1.00 95.25 278 GLU A CA 1
ATOM 2162 C C . GLU A 1 278 ? -42.238 -3.258 58.604 1.00 95.25 278 GLU A C 1
ATOM 2164 O O . GLU A 1 278 ? -41.845 -3.677 57.515 1.00 95.25 278 GLU A O 1
ATOM 2169 N N . SER A 1 279 ? -41.447 -2.526 59.397 1.00 93.62 279 SER A N 1
ATOM 2170 C CA . SER A 1 279 ? -40.111 -2.060 58.995 1.00 93.62 279 SER A CA 1
ATOM 2171 C C . SER A 1 279 ? -39.158 -3.223 58.694 1.00 93.62 279 SER A C 1
ATOM 2173 O O . SER A 1 279 ? -38.337 -3.144 57.781 1.00 93.62 279 SER A O 1
ATOM 2175 N N . ASN A 1 280 ? -39.267 -4.338 59.425 1.00 92.19 280 ASN A N 1
ATOM 2176 C CA . ASN A 1 280 ? -38.495 -5.548 59.142 1.00 92.19 280 ASN A CA 1
ATOM 2177 C C . ASN A 1 280 ? -38.951 -6.261 57.862 1.00 92.19 280 ASN A C 1
ATOM 2179 O O . ASN A 1 280 ? -38.122 -6.857 57.169 1.00 92.19 280 ASN A O 1
ATOM 2183 N N . ALA A 1 281 ? -40.245 -6.240 57.538 1.00 94.69 281 ALA A N 1
ATOM 2184 C CA . ALA A 1 281 ? -40.745 -6.768 56.273 1.00 94.69 281 ALA A CA 1
ATOM 2185 C C . ALA A 1 281 ? -40.207 -5.948 55.088 1.00 94.69 281 ALA A C 1
ATOM 2187 O O . ALA A 1 281 ? -39.633 -6.538 54.168 1.00 94.69 281 ALA A O 1
ATOM 2188 N N . GLU A 1 282 ? -40.276 -4.614 55.176 1.00 94.31 282 GLU A N 1
ATOM 2189 C CA . GLU A 1 282 ? -39.692 -3.688 54.195 1.00 94.31 282 GLU A CA 1
ATOM 2190 C C . GLU A 1 282 ? -38.184 -3.913 54.035 1.00 94.31 282 GLU A C 1
ATOM 2192 O O . GLU A 1 282 ? -37.683 -4.049 52.919 1.00 94.31 282 GLU A O 1
ATOM 2197 N N . LEU A 1 283 ? -37.441 -4.034 55.144 1.00 92.75 283 LEU A N 1
ATOM 2198 C CA . LEU A 1 283 ? -36.001 -4.292 55.106 1.00 92.75 283 LEU A CA 1
ATOM 2199 C C . LEU A 1 283 ? -35.677 -5.597 54.364 1.00 92.75 283 LEU A C 1
ATOM 2201 O O . LEU A 1 283 ? -34.751 -5.630 53.552 1.00 92.75 283 LEU A O 1
ATOM 2205 N N . ARG A 1 284 ? -36.437 -6.674 54.605 1.00 94.94 284 ARG A N 1
ATOM 2206 C CA . ARG A 1 284 ? -36.249 -7.957 53.904 1.00 94.94 284 ARG A CA 1
ATOM 2207 C C . ARG A 1 284 ? -36.578 -7.862 52.417 1.00 94.94 284 ARG A C 1
ATOM 2209 O O . ARG A 1 284 ? -35.992 -8.595 51.621 1.00 94.94 284 ARG A O 1
ATOM 2216 N N . GLU A 1 285 ? -37.540 -7.034 52.030 1.00 94.88 285 GLU A N 1
ATOM 2217 C CA . GLU A 1 285 ? -37.888 -6.802 50.625 1.00 94.88 285 GLU A CA 1
ATOM 2218 C C . GLU A 1 285 ? -36.823 -5.967 49.904 1.00 94.88 285 GLU A C 1
ATOM 2220 O O . GLU A 1 285 ? -36.363 -6.355 48.827 1.00 94.88 285 GLU A O 1
ATOM 2225 N N . LEU A 1 286 ? -36.330 -4.902 50.541 1.00 92.75 286 LEU A N 1
ATOM 2226 C CA . LEU A 1 286 ? -35.206 -4.107 50.041 1.00 92.75 286 LEU A CA 1
ATOM 2227 C C . LEU A 1 286 ? -33.930 -4.950 49.916 1.00 92.75 286 LEU A C 1
ATOM 2229 O O . LEU A 1 286 ? -33.223 -4.856 48.916 1.00 92.75 286 LEU A O 1
ATOM 2233 N N . GLN A 1 287 ? -33.651 -5.830 50.882 1.00 93.62 287 GLN A N 1
ATOM 2234 C CA . GLN A 1 287 ? -32.516 -6.758 50.813 1.00 93.62 287 GLN A CA 1
ATOM 2235 C C . GLN A 1 287 ? -32.639 -7.748 49.649 1.00 93.62 287 GLN A C 1
ATOM 2237 O O . GLN A 1 287 ? -31.651 -7.985 48.953 1.00 93.62 287 GLN A O 1
ATOM 2242 N N . ARG A 1 288 ? -33.836 -8.302 49.404 1.00 95.12 288 ARG A N 1
ATOM 2243 C CA . ARG A 1 288 ? -34.098 -9.170 48.242 1.00 95.12 288 ARG A CA 1
ATOM 2244 C C . ARG A 1 288 ? -33.894 -8.417 46.927 1.00 95.12 288 ARG A C 1
ATOM 2246 O O . ARG A 1 288 ? -33.190 -8.917 46.053 1.00 95.12 288 ARG A O 1
ATOM 2253 N N . SER A 1 289 ? -34.431 -7.203 46.829 1.00 93.31 289 SER A N 1
ATOM 2254 C CA . SER A 1 289 ? -34.300 -6.338 45.649 1.00 93.31 289 SER A CA 1
ATOM 2255 C C . SER A 1 289 ? -32.844 -5.947 45.382 1.00 93.31 289 SER A C 1
ATOM 2257 O O . SER A 1 289 ? -32.378 -6.013 44.248 1.00 93.31 289 SER A O 1
ATOM 2259 N N . LEU A 1 290 ? -32.080 -5.618 46.431 1.00 93.25 290 LEU A N 1
ATOM 2260 C CA . LEU A 1 290 ? -30.646 -5.352 46.325 1.00 93.25 290 LEU A CA 1
ATOM 2261 C C . LEU A 1 290 ? -29.879 -6.585 45.831 1.00 93.25 290 LEU A C 1
ATOM 2263 O O . LEU A 1 290 ? -28.991 -6.453 44.993 1.00 93.25 290 LEU A O 1
ATOM 2267 N N . HIS A 1 291 ? -30.208 -7.777 46.333 1.00 92.94 291 HIS A N 1
ATOM 2268 C CA . HIS A 1 291 ? -29.549 -9.011 45.906 1.00 92.94 291 HIS A CA 1
ATOM 2269 C C . HIS A 1 291 ? -29.819 -9.321 44.427 1.00 92.94 291 HIS A C 1
ATOM 2271 O O . HIS A 1 291 ? -28.890 -9.667 43.700 1.00 92.94 291 HIS A O 1
ATOM 2277 N N . GLN A 1 292 ? -31.058 -9.122 43.966 1.00 93.25 292 GLN A N 1
ATOM 2278 C CA . GLN A 1 292 ? -31.425 -9.244 42.551 1.00 93.25 292 GLN A CA 1
ATOM 2279 C C . GLN A 1 292 ? -30.667 -8.233 41.682 1.00 93.25 292 GLN A C 1
ATOM 2281 O O . GLN A 1 292 ? -30.010 -8.634 40.725 1.00 93.25 292 GLN A O 1
ATOM 2286 N N . ALA A 1 293 ? -30.656 -6.951 42.063 1.00 90.81 293 ALA A N 1
ATOM 2287 C CA . ALA A 1 293 ? -29.949 -5.905 41.321 1.00 90.81 293 ALA A CA 1
ATOM 2288 C C . ALA A 1 293 ? -28.426 -6.135 41.265 1.00 90.81 293 ALA A C 1
ATOM 2290 O O . ALA A 1 293 ? -27.789 -5.846 40.255 1.00 90.81 293 ALA A O 1
ATOM 2291 N N . MET A 1 294 ? -27.819 -6.679 42.328 1.00 90.31 294 MET A N 1
ATOM 2292 C CA . MET A 1 294 ? -26.406 -7.078 42.299 1.00 90.31 294 MET A CA 1
ATOM 2293 C C . MET A 1 294 ? -26.153 -8.248 41.340 1.00 90.31 294 MET A C 1
ATOM 2295 O O . MET A 1 294 ? -25.119 -8.255 40.677 1.00 90.31 294 MET A O 1
ATOM 2299 N N . GLY A 1 295 ? -27.078 -9.209 41.252 1.00 90.50 295 GLY A N 1
ATOM 2300 C CA . GLY A 1 295 ? -27.016 -10.294 40.271 1.00 90.50 295 GLY A CA 1
ATOM 2301 C C . GLY A 1 295 ? -27.121 -9.782 38.832 1.00 90.50 295 GLY A C 1
ATOM 2302 O O . GLY A 1 295 ? -26.305 -10.152 37.994 1.00 90.50 295 GLY A O 1
ATOM 2303 N N . GLU A 1 296 ? -28.057 -8.871 38.560 1.00 89.56 296 GLU A N 1
ATOM 2304 C CA . GLU A 1 296 ? -28.195 -8.211 37.252 1.00 89.56 296 GLU A CA 1
ATOM 2305 C C . GLU A 1 296 ? -26.928 -7.432 36.870 1.00 89.56 296 GLU A C 1
ATOM 2307 O O . GLU A 1 296 ? -26.433 -7.574 35.754 1.00 89.56 296 GLU A O 1
ATOM 2312 N N . LEU A 1 297 ? -26.352 -6.668 37.808 1.00 88.56 297 LEU A N 1
ATOM 2313 C CA . LEU A 1 297 ? -25.092 -5.952 37.591 1.00 88.56 297 LEU A CA 1
ATOM 2314 C C . LEU A 1 297 ? -23.923 -6.909 37.310 1.00 88.56 297 LEU A C 1
ATOM 2316 O O . LEU A 1 297 ? -23.066 -6.592 36.489 1.00 88.56 297 LEU A O 1
ATOM 2320 N N . ALA A 1 298 ? -23.866 -8.063 37.981 1.00 90.25 298 ALA A N 1
ATOM 2321 C CA . ALA A 1 298 ? -22.834 -9.067 37.727 1.00 90.25 298 ALA A CA 1
ATOM 2322 C C . ALA A 1 298 ? -22.951 -9.643 36.308 1.00 90.25 298 ALA A C 1
ATOM 2324 O O . ALA A 1 298 ? -21.959 -9.674 35.588 1.00 90.25 298 ALA A O 1
ATOM 2325 N N . VAL A 1 299 ? -24.166 -9.996 35.875 1.00 88.06 299 VAL A N 1
ATOM 2326 C CA . VAL A 1 299 ? -24.426 -10.471 34.506 1.00 88.06 299 VAL A CA 1
ATOM 2327 C C . VAL A 1 299 ? -24.097 -9.393 33.469 1.00 88.06 299 VAL A C 1
ATOM 2329 O O . VAL A 1 299 ? -23.512 -9.701 32.435 1.00 88.06 299 VAL A O 1
ATOM 2332 N N . ALA A 1 300 ? -24.439 -8.128 33.731 1.00 85.56 300 ALA A N 1
ATOM 2333 C CA . ALA A 1 300 ? -24.099 -7.020 32.839 1.00 85.56 300 ALA A CA 1
ATOM 2334 C C . ALA A 1 300 ? -22.576 -6.837 32.700 1.00 85.56 300 ALA A C 1
ATOM 2336 O O . ALA A 1 300 ? -22.086 -6.639 31.592 1.00 85.56 300 ALA A O 1
ATOM 2337 N N . ARG A 1 301 ? -21.819 -6.974 33.798 1.00 87.88 301 ARG A N 1
ATOM 2338 C CA . ARG A 1 301 ? -20.345 -6.941 33.771 1.00 87.88 301 ARG A CA 1
ATOM 2339 C C . ARG A 1 301 ? -19.751 -8.112 33.001 1.00 87.88 301 ARG A C 1
ATOM 2341 O O . ARG A 1 301 ? -18.867 -7.897 32.188 1.00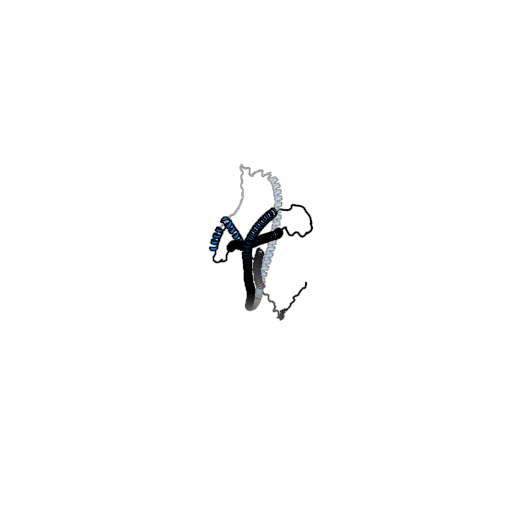 87.88 301 ARG A O 1
ATOM 2348 N N . GLU A 1 302 ? -20.248 -9.327 33.221 1.00 88.69 302 GLU A N 1
ATOM 2349 C CA . GLU A 1 302 ? -19.777 -10.502 32.479 1.00 88.69 302 GLU A CA 1
ATOM 2350 C C . GLU A 1 302 ? -20.025 -10.358 30.974 1.00 88.69 302 GLU A C 1
ATOM 2352 O O . GLU A 1 302 ? -19.146 -10.687 30.183 1.00 88.69 302 GLU A O 1
ATOM 2357 N N . ARG A 1 303 ? -21.182 -9.815 30.569 1.00 86.75 303 ARG A N 1
ATOM 2358 C CA . ARG A 1 303 ? -21.466 -9.514 29.157 1.00 86.75 303 ARG A CA 1
ATOM 2359 C C . ARG A 1 303 ? -20.509 -8.470 28.591 1.00 86.75 303 ARG A C 1
ATOM 2361 O O . ARG A 1 303 ? -19.941 -8.711 27.533 1.00 86.75 303 ARG A O 1
ATOM 2368 N N . ALA A 1 304 ? -20.283 -7.370 29.312 1.00 82.56 304 ALA A N 1
ATOM 2369 C CA . ALA A 1 304 ? -19.326 -6.345 28.903 1.00 82.56 304 ALA A CA 1
ATOM 2370 C C . ALA A 1 304 ? -17.910 -6.929 28.734 1.00 82.56 304 ALA A C 1
ATOM 2372 O O . ALA A 1 304 ? -17.289 -6.735 27.692 1.00 82.56 304 ALA A O 1
ATOM 2373 N N . ASP A 1 305 ? -17.438 -7.735 29.691 1.00 84.62 305 ASP A N 1
ATOM 2374 C CA . ASP A 1 305 ? -16.137 -8.411 29.615 1.00 84.62 305 ASP A CA 1
ATOM 2375 C C . ASP A 1 305 ? -16.065 -9.406 28.436 1.00 84.62 305 ASP A C 1
ATOM 2377 O O . ASP A 1 305 ? -15.030 -9.544 27.776 1.00 84.62 305 ASP A O 1
ATOM 2381 N N . GLU A 1 306 ? -17.143 -10.149 28.163 1.00 85.88 306 GLU A N 1
ATOM 2382 C CA . GLU A 1 306 ? -17.228 -11.054 27.012 1.00 85.88 306 GLU A CA 1
ATOM 2383 C C . GLU A 1 306 ? -17.192 -10.305 25.682 1.00 85.88 306 GLU A C 1
ATOM 2385 O O . GLU A 1 306 ? -16.533 -10.761 24.743 1.00 85.88 306 GLU A O 1
ATOM 2390 N N . ASP A 1 307 ? -17.877 -9.172 25.589 1.00 80.69 307 ASP A N 1
ATOM 2391 C CA . ASP A 1 307 ? -17.914 -8.364 24.379 1.00 80.69 307 ASP A CA 1
ATOM 2392 C C . ASP A 1 307 ? -16.579 -7.642 24.158 1.00 80.69 307 ASP A C 1
ATOM 2394 O O . ASP A 1 307 ? -16.064 -7.671 23.040 1.00 80.69 307 ASP A O 1
ATOM 2398 N N . GLU A 1 308 ? -15.911 -7.165 25.214 1.00 81.38 308 GLU A N 1
ATOM 2399 C CA . GLU A 1 308 ? -14.517 -6.704 25.147 1.00 81.38 308 GLU A CA 1
ATOM 2400 C C . GLU A 1 308 ? -13.577 -7.803 24.631 1.00 81.38 308 GLU A C 1
ATOM 2402 O O . GLU A 1 308 ? -12.740 -7.556 23.756 1.00 81.38 308 GLU A O 1
ATOM 2407 N N . ARG A 1 309 ? -13.727 -9.047 25.110 1.00 83.94 309 ARG A N 1
ATOM 2408 C CA . ARG A 1 309 ? -12.941 -10.192 24.615 1.00 83.94 309 ARG A CA 1
ATOM 2409 C C . ARG A 1 309 ? -13.232 -10.497 23.149 1.00 83.94 309 ARG A C 1
ATOM 2411 O O . ARG A 1 309 ? -12.289 -10.740 22.396 1.00 83.94 309 ARG A O 1
ATOM 2418 N N . LYS A 1 310 ? -14.498 -10.490 22.720 1.00 84.44 310 LYS A N 1
ATOM 2419 C CA . LYS A 1 310 ? -14.873 -10.697 21.308 1.00 84.44 310 LYS A CA 1
ATOM 2420 C C . LYS A 1 310 ? -14.308 -9.590 20.422 1.00 84.44 310 LYS A C 1
ATOM 2422 O O . LYS A 1 310 ? -13.752 -9.898 19.371 1.00 84.44 310 LYS A O 1
ATOM 2427 N N . CYS A 1 311 ? -14.384 -8.334 20.857 1.00 79.62 311 CYS A N 1
ATOM 2428 C CA . CYS A 1 311 ? -13.785 -7.195 20.165 1.00 79.62 311 CYS A CA 1
ATOM 2429 C C . CYS A 1 311 ? -12.261 -7.339 20.066 1.00 79.62 311 CYS A C 1
ATOM 2431 O O . CYS A 1 311 ? -11.701 -7.182 18.982 1.00 79.62 311 CYS A O 1
ATOM 2433 N N . ALA A 1 312 ? -11.584 -7.721 21.152 1.00 79.56 312 ALA A N 1
ATOM 2434 C CA . ALA A 1 312 ? -10.143 -7.963 21.146 1.00 79.56 312 ALA A CA 1
ATOM 2435 C C . ALA A 1 312 ? -9.742 -9.097 20.184 1.00 79.56 312 ALA A C 1
ATOM 2437 O O . ALA A 1 312 ? -8.772 -8.953 19.438 1.00 79.56 312 ALA A O 1
ATOM 2438 N N . LEU A 1 313 ? -10.505 -10.196 20.154 1.00 84.75 313 LEU A N 1
ATOM 2439 C CA . LEU A 1 313 ? -10.297 -11.299 19.210 1.00 84.75 313 LEU A CA 1
ATOM 2440 C C . LEU A 1 313 ? -10.535 -10.861 17.760 1.00 84.75 313 LEU A C 1
ATOM 2442 O O . LEU A 1 313 ? -9.716 -11.163 16.897 1.00 84.75 313 LEU A O 1
ATOM 2446 N N . ALA A 1 314 ? -11.592 -10.091 17.491 1.00 82.75 314 ALA A N 1
ATOM 2447 C CA . ALA A 1 314 ? -11.868 -9.563 16.157 1.00 82.75 314 ALA A CA 1
ATOM 2448 C C . ALA A 1 314 ? -10.744 -8.636 15.661 1.00 82.75 314 ALA A C 1
ATOM 2450 O O . ALA A 1 314 ? -10.302 -8.755 14.519 1.00 82.75 314 ALA A O 1
ATOM 2451 N N . VAL A 1 315 ? -10.221 -7.760 16.528 1.00 82.19 315 VAL A N 1
ATOM 2452 C CA . VAL A 1 315 ? -9.059 -6.909 16.215 1.00 82.19 315 VAL A CA 1
ATOM 2453 C C . VAL A 1 315 ? -7.811 -7.758 15.959 1.00 82.19 315 VAL A C 1
ATOM 2455 O O . VAL A 1 315 ? -7.049 -7.479 15.032 1.00 82.19 315 VAL A O 1
ATOM 2458 N N . GLN A 1 316 ? -7.592 -8.814 16.744 1.00 87.19 316 GLN A N 1
ATOM 2459 C CA . GLN A 1 316 ? -6.481 -9.738 16.529 1.00 87.19 316 GLN A CA 1
ATOM 2460 C C . GLN A 1 316 ? -6.591 -10.463 15.178 1.00 87.19 316 GLN A C 1
ATOM 2462 O O . GLN A 1 316 ? -5.586 -10.569 14.471 1.00 87.19 316 GLN A O 1
ATOM 2467 N N . ASP A 1 317 ? -7.783 -10.919 14.795 1.00 87.12 317 ASP A N 1
ATOM 2468 C CA . ASP A 1 317 ? -8.034 -11.564 13.504 1.00 87.12 317 ASP A CA 1
ATOM 2469 C C . ASP A 1 317 ? -7.822 -10.592 12.334 1.00 87.12 317 ASP A C 1
ATOM 2471 O O . ASP A 1 317 ? -7.124 -10.936 11.375 1.00 87.12 317 ASP A O 1
ATOM 2475 N N . GLU A 1 318 ? -8.315 -9.350 12.439 1.00 86.06 318 GLU A N 1
ATOM 2476 C CA . GLU A 1 318 ? -8.054 -8.294 11.450 1.00 86.06 318 GLU A CA 1
ATOM 2477 C C . GLU A 1 318 ? -6.536 -8.055 11.282 1.00 86.06 318 GLU A C 1
ATOM 2479 O O . GLU A 1 318 ? -6.032 -8.022 10.155 1.00 86.06 318 GLU A O 1
ATOM 2484 N N . LEU A 1 319 ? -5.776 -7.980 12.383 1.00 86.69 319 LEU A N 1
ATOM 2485 C CA . LEU A 1 319 ? -4.314 -7.827 12.354 1.00 86.69 319 LEU A CA 1
ATOM 2486 C C . LEU A 1 319 ? -3.598 -9.039 11.737 1.00 86.69 319 LEU A C 1
ATOM 2488 O O . LEU A 1 319 ? -2.607 -8.878 11.015 1.00 86.69 319 LEU A O 1
ATOM 2492 N N . LEU A 1 320 ? -4.066 -10.261 12.004 1.00 90.00 320 LEU A N 1
ATOM 2493 C CA . LEU A 1 320 ? -3.511 -11.476 11.403 1.00 90.00 320 LEU A CA 1
ATOM 2494 C C . LEU A 1 320 ? -3.768 -11.524 9.894 1.00 90.00 320 LEU A C 1
ATOM 2496 O O . LEU A 1 320 ? -2.864 -11.890 9.136 1.00 90.00 320 LEU A O 1
ATOM 2500 N N . ASP A 1 321 ? -4.947 -11.106 9.445 1.00 91.75 321 ASP A N 1
ATOM 2501 C CA . ASP A 1 321 ? -5.282 -11.022 8.026 1.00 91.75 321 ASP A CA 1
ATOM 2502 C C . ASP A 1 321 ? -4.510 -9.914 7.306 1.00 91.75 321 ASP A C 1
ATOM 2504 O O . ASP A 1 321 ? -4.030 -10.121 6.187 1.00 91.75 321 ASP A O 1
ATOM 2508 N N . GLU A 1 322 ? -4.302 -8.756 7.937 1.00 86.81 322 GLU A N 1
ATOM 2509 C CA . GLU A 1 322 ? -3.391 -7.737 7.409 1.00 86.81 322 GLU A CA 1
ATOM 2510 C C . GLU A 1 322 ? -1.957 -8.266 7.307 1.00 86.81 322 GLU A C 1
ATOM 2512 O O . GLU A 1 322 ? -1.302 -8.084 6.276 1.00 86.81 322 GLU A O 1
ATOM 2517 N N . ARG A 1 323 ? -1.481 -9.002 8.317 1.00 89.19 323 ARG A N 1
ATOM 2518 C CA . ARG A 1 323 ? -0.153 -9.628 8.293 1.00 89.19 323 ARG A CA 1
ATOM 2519 C C . ARG A 1 323 ? -0.021 -10.661 7.170 1.00 89.19 323 ARG A C 1
ATOM 2521 O O . ARG A 1 323 ? 1.032 -10.711 6.533 1.00 89.19 323 ARG A O 1
ATOM 2528 N N . ARG A 1 324 ? -1.067 -11.451 6.894 1.00 92.94 324 ARG A N 1
ATOM 2529 C CA . ARG A 1 324 ? -1.125 -12.371 5.739 1.00 92.94 324 ARG A CA 1
ATOM 2530 C C . ARG A 1 324 ? -1.047 -11.601 4.422 1.00 92.94 324 ARG A C 1
ATOM 2532 O O . ARG A 1 324 ? -0.141 -11.860 3.640 1.00 92.94 324 ARG A O 1
ATOM 2539 N N . LYS A 1 325 ? -1.878 -10.569 4.235 1.00 92.00 325 LYS A N 1
ATOM 2540 C CA . LYS A 1 325 ? -1.856 -9.710 3.032 1.00 92.00 325 LYS A CA 1
ATOM 2541 C C . LYS A 1 325 ? -0.492 -9.057 2.803 1.00 92.00 325 LYS A C 1
ATOM 2543 O O . LYS A 1 325 ? -0.047 -8.941 1.663 1.00 92.00 325 LYS A O 1
ATOM 2548 N N . VAL A 1 326 ? 0.178 -8.604 3.864 1.00 89.38 326 VAL A N 1
ATOM 2549 C CA . VAL A 1 326 ? 1.534 -8.037 3.777 1.00 89.38 326 VAL A CA 1
ATOM 2550 C C . VAL A 1 326 ? 2.549 -9.103 3.362 1.00 89.38 326 VAL A C 1
ATOM 2552 O O . VAL A 1 326 ? 3.396 -8.820 2.516 1.00 89.38 326 VAL A O 1
ATOM 2555 N N . ARG A 1 327 ? 2.448 -10.324 3.900 1.00 93.38 327 ARG A N 1
ATOM 2556 C CA . ARG A 1 327 ? 3.311 -11.449 3.517 1.00 93.38 327 ARG A CA 1
ATOM 2557 C C . ARG A 1 327 ? 3.096 -11.847 2.051 1.00 93.38 327 ARG A C 1
ATOM 2559 O O . ARG A 1 327 ? 4.065 -11.895 1.307 1.00 93.38 327 ARG A O 1
ATOM 2566 N N . ASP A 1 328 ? 1.850 -11.971 1.600 1.00 91.62 328 ASP A N 1
ATOM 2567 C CA . ASP A 1 328 ? 1.524 -12.279 0.198 1.00 91.62 328 ASP A CA 1
ATOM 2568 C C . ASP A 1 328 ? 2.052 -11.203 -0.767 1.00 91.62 328 ASP A C 1
ATOM 2570 O O . ASP A 1 328 ? 2.560 -11.498 -1.853 1.00 91.62 328 ASP A O 1
ATOM 2574 N N . ARG A 1 329 ? 1.971 -9.924 -0.367 1.00 88.88 329 ARG A N 1
ATOM 2575 C CA . ARG A 1 329 ? 2.570 -8.811 -1.121 1.00 88.88 329 ARG A CA 1
ATOM 2576 C C . ARG A 1 329 ? 4.093 -8.917 -1.164 1.00 88.88 329 ARG A C 1
ATOM 2578 O O . ARG A 1 329 ? 4.664 -8.668 -2.223 1.00 88.88 329 ARG A O 1
ATOM 2585 N N . ALA A 1 330 ? 4.743 -9.278 -0.059 1.00 90.31 330 ALA A N 1
ATOM 2586 C CA . ALA A 1 330 ? 6.190 -9.478 -0.017 1.00 90.31 330 ALA A CA 1
ATOM 2587 C C . ALA A 1 330 ? 6.628 -10.617 -0.955 1.00 90.31 330 ALA A C 1
ATOM 2589 O O . ALA A 1 330 ? 7.529 -10.410 -1.767 1.00 90.31 330 ALA A O 1
ATOM 2590 N N . ASP A 1 331 ? 5.922 -11.750 -0.943 1.00 92.38 331 ASP A N 1
ATOM 2591 C CA . ASP A 1 331 ? 6.185 -12.885 -1.836 1.00 92.38 331 ASP A CA 1
ATOM 2592 C C . ASP A 1 331 ? 5.993 -12.500 -3.315 1.00 92.38 331 ASP A C 1
ATOM 2594 O O . ASP A 1 331 ? 6.755 -12.909 -4.194 1.00 92.38 331 ASP A O 1
ATOM 2598 N N . CYS A 1 332 ? 4.985 -11.673 -3.617 1.00 91.38 332 CYS A N 1
ATOM 2599 C CA . CYS A 1 332 ? 4.770 -11.133 -4.960 1.00 91.38 332 CYS A CA 1
ATOM 2600 C C . CYS A 1 332 ? 5.924 -10.214 -5.399 1.00 91.38 332 CYS A C 1
ATOM 2602 O O . CYS A 1 332 ? 6.424 -10.333 -6.521 1.00 91.38 332 CYS A O 1
ATOM 2604 N N . VAL A 1 333 ? 6.395 -9.335 -4.508 1.00 89.75 333 VAL A N 1
ATOM 2605 C CA . VAL A 1 333 ? 7.557 -8.472 -4.764 1.00 89.75 333 VAL A CA 1
ATOM 2606 C C . VAL A 1 333 ? 8.815 -9.308 -4.999 1.00 89.75 333 VAL A C 1
ATOM 2608 O O . VAL A 1 333 ? 9.561 -9.019 -5.934 1.00 89.75 333 VAL A O 1
ATOM 2611 N N . GLU A 1 334 ? 9.044 -10.364 -4.220 1.00 92.69 334 GLU A N 1
ATOM 2612 C CA . GLU A 1 334 ? 10.188 -11.261 -4.401 1.00 92.69 334 GLU A CA 1
ATOM 2613 C C . GLU A 1 334 ? 10.132 -11.989 -5.755 1.00 92.69 334 GLU A C 1
ATOM 2615 O O . GLU A 1 334 ? 11.120 -12.002 -6.500 1.00 92.69 334 GLU A O 1
ATOM 2620 N N . LYS A 1 335 ? 8.952 -12.492 -6.149 1.00 92.25 335 LYS A N 1
ATOM 2621 C CA . LYS A 1 335 ? 8.726 -13.068 -7.486 1.00 92.25 335 LYS A CA 1
ATOM 2622 C C . LYS A 1 335 ? 9.028 -12.058 -8.593 1.00 92.25 335 LYS A C 1
ATOM 2624 O O . LYS A 1 335 ? 9.792 -12.379 -9.503 1.00 92.25 335 LYS A O 1
ATOM 2629 N N . LEU A 1 336 ? 8.517 -10.830 -8.502 1.00 89.25 336 LEU A N 1
ATOM 2630 C CA . LEU A 1 336 ? 8.797 -9.773 -9.483 1.00 89.25 336 LEU A CA 1
ATOM 2631 C C . LEU A 1 336 ? 10.289 -9.418 -9.541 1.00 89.25 336 LEU A C 1
ATOM 2633 O O . LEU A 1 336 ? 10.849 -9.262 -10.625 1.00 89.25 336 LEU A O 1
ATOM 2637 N N . GLN A 1 337 ? 10.973 -9.342 -8.398 1.00 89.62 337 GLN A N 1
ATOM 2638 C CA . GLN A 1 337 ? 12.417 -9.107 -8.362 1.00 89.62 337 GLN A CA 1
ATOM 2639 C C . GLN A 1 337 ? 13.202 -10.245 -9.024 1.00 89.62 337 GLN A C 1
ATOM 2641 O O . GLN A 1 337 ? 14.172 -9.978 -9.738 1.00 89.62 337 GLN A O 1
ATOM 2646 N N . SER A 1 338 ? 12.789 -11.501 -8.825 1.00 91.12 338 SER A N 1
ATOM 2647 C CA . SER A 1 338 ? 13.398 -12.655 -9.495 1.00 91.12 338 SER A CA 1
ATOM 2648 C C . SER A 1 338 ? 13.200 -12.604 -11.018 1.00 91.12 338 SER A C 1
ATOM 2650 O O . SER A 1 338 ? 14.162 -12.795 -11.761 1.00 91.12 338 SER A O 1
ATOM 2652 N N . GLN A 1 339 ? 12.007 -12.217 -11.488 1.00 91.31 339 GLN A N 1
ATOM 2653 C CA . GLN A 1 339 ? 11.710 -12.023 -12.911 1.00 91.31 339 GLN A CA 1
ATOM 2654 C C . GLN A 1 339 ? 12.534 -10.883 -13.516 1.00 91.31 339 GLN A C 1
ATOM 2656 O O . GLN A 1 339 ? 13.118 -11.043 -14.583 1.00 91.31 339 GLN A O 1
ATOM 2661 N N . ILE A 1 340 ? 12.666 -9.748 -12.820 1.00 88.81 340 ILE A N 1
ATOM 2662 C CA . ILE A 1 340 ? 13.515 -8.633 -13.268 1.00 88.81 340 ILE A CA 1
ATOM 2663 C C . ILE A 1 340 ? 14.980 -9.073 -13.370 1.00 88.81 340 ILE A C 1
ATOM 2665 O O . ILE A 1 340 ? 15.666 -8.711 -14.327 1.00 88.81 340 ILE A O 1
ATOM 2669 N N . LYS A 1 341 ? 15.482 -9.854 -12.404 1.00 91.44 341 LYS A N 1
ATOM 2670 C CA . LYS A 1 341 ? 16.843 -10.412 -12.461 1.00 91.44 341 LYS A CA 1
ATOM 2671 C C . LYS A 1 341 ? 17.011 -11.354 -13.659 1.00 91.44 341 LYS A C 1
ATOM 2673 O O . LYS A 1 341 ? 18.022 -11.239 -14.349 1.00 91.44 341 LYS A O 1
ATOM 2678 N N . ALA A 1 342 ? 16.029 -12.214 -13.932 1.00 89.50 342 ALA A N 1
ATOM 2679 C CA . ALA A 1 342 ? 16.031 -13.107 -15.092 1.00 89.50 342 ALA A CA 1
ATOM 2680 C C . ALA A 1 342 ? 16.042 -12.322 -16.415 1.00 89.50 342 ALA A C 1
ATOM 2682 O O . ALA A 1 342 ? 16.951 -12.509 -17.219 1.00 89.50 342 ALA A O 1
ATOM 2683 N N . LEU A 1 343 ? 15.141 -11.349 -16.587 1.00 87.12 343 LEU A N 1
ATOM 2684 C CA . LEU A 1 343 ? 15.087 -10.491 -17.778 1.00 87.12 343 LEU A CA 1
ATOM 2685 C C . LEU A 1 343 ? 16.381 -9.691 -17.986 1.00 87.12 343 LEU A C 1
ATOM 2687 O O . LEU A 1 343 ? 16.847 -9.529 -19.111 1.00 87.12 343 LEU A O 1
ATOM 2691 N N . ARG A 1 344 ? 17.012 -9.206 -16.907 1.00 87.94 344 ARG A N 1
ATOM 2692 C CA . ARG A 1 344 ? 18.325 -8.541 -16.993 1.00 87.94 344 ARG A CA 1
ATOM 2693 C C . ARG A 1 344 ? 19.427 -9.501 -17.443 1.00 87.94 344 ARG A C 1
ATOM 2695 O O . ARG A 1 344 ? 20.307 -9.087 -18.197 1.00 87.94 344 ARG A O 1
ATOM 2702 N N . ALA A 1 345 ? 19.399 -10.754 -16.991 1.00 88.19 345 ALA A N 1
ATOM 2703 C CA . ALA A 1 345 ? 20.348 -11.776 -17.424 1.00 88.19 345 ALA A CA 1
ATOM 2704 C C . ALA A 1 345 ? 20.134 -12.156 -18.899 1.00 88.19 345 ALA A C 1
ATOM 2706 O O . ALA A 1 345 ? 21.102 -12.202 -19.656 1.00 88.19 345 ALA A O 1
ATOM 2707 N N . GLU A 1 346 ? 18.883 -12.335 -19.326 1.00 88.44 346 GLU A N 1
ATOM 2708 C CA . GLU A 1 346 ? 18.517 -12.563 -20.729 1.00 88.44 346 GLU A CA 1
ATOM 2709 C C . GLU A 1 346 ? 18.968 -11.407 -21.623 1.00 88.44 346 GLU A C 1
ATOM 2711 O O . GLU A 1 346 ? 19.625 -11.636 -22.637 1.00 88.44 346 GLU A O 1
ATOM 2716 N N . HIS A 1 347 ? 18.711 -10.160 -21.217 1.00 87.19 347 HIS A N 1
ATOM 2717 C CA . HIS A 1 347 ? 19.153 -8.986 -21.965 1.00 87.19 347 HIS A CA 1
ATOM 2718 C C . HIS A 1 347 ? 20.683 -8.911 -22.065 1.00 87.19 347 HIS A C 1
ATOM 2720 O O . HIS A 1 347 ? 21.220 -8.656 -23.141 1.00 87.19 347 HIS A O 1
ATOM 2726 N N . LYS A 1 348 ? 21.407 -9.194 -20.973 1.00 89.25 348 LYS A N 1
ATOM 2727 C CA . LYS A 1 348 ? 22.876 -9.260 -20.993 1.00 89.25 348 LYS A CA 1
ATOM 2728 C C . LYS A 1 348 ? 23.374 -10.329 -21.969 1.00 89.25 348 LYS A C 1
ATOM 2730 O O . LYS A 1 348 ? 24.311 -10.065 -22.717 1.00 89.25 348 LYS A O 1
ATOM 2735 N N . ASN A 1 349 ? 22.751 -11.505 -21.988 1.00 86.25 349 ASN A N 1
ATOM 2736 C CA . ASN A 1 349 ? 23.107 -12.574 -22.920 1.00 86.25 349 ASN A CA 1
ATOM 2737 C C . ASN A 1 349 ? 22.821 -12.174 -24.374 1.00 86.25 349 ASN A C 1
ATOM 2739 O O . ASN A 1 349 ? 23.693 -12.346 -25.221 1.00 86.25 349 ASN A O 1
ATOM 2743 N N . ALA A 1 350 ? 21.669 -11.553 -24.646 1.00 85.19 350 ALA A N 1
ATOM 2744 C CA . ALA A 1 350 ? 21.320 -11.052 -25.974 1.00 85.19 350 ALA A CA 1
ATOM 2745 C C . ALA A 1 350 ? 22.340 -10.021 -26.489 1.00 85.19 350 ALA A C 1
ATOM 2747 O O . ALA A 1 350 ? 22.824 -10.146 -27.611 1.00 85.19 350 ALA A O 1
ATOM 2748 N N . VAL A 1 351 ? 22.745 -9.059 -25.649 1.00 86.44 351 VAL A N 1
ATOM 2749 C CA . VAL A 1 351 ? 23.782 -8.070 -25.996 1.00 86.44 351 VAL A CA 1
ATOM 2750 C C . VAL A 1 351 ? 25.129 -8.747 -26.274 1.00 86.44 351 VAL A C 1
ATOM 2752 O O . VAL A 1 351 ? 25.817 -8.392 -27.231 1.00 86.44 351 VAL A O 1
ATOM 2755 N N . MET A 1 352 ? 25.513 -9.748 -25.476 1.00 83.88 352 MET A N 1
ATOM 2756 C CA . MET A 1 352 ? 26.751 -10.501 -25.708 1.00 83.88 352 MET A CA 1
ATOM 2757 C C . MET A 1 352 ? 26.701 -11.309 -27.011 1.00 83.88 352 MET A C 1
ATOM 2759 O O . MET A 1 352 ? 27.706 -11.382 -27.722 1.00 83.88 352 MET A O 1
ATOM 2763 N N . ASP A 1 353 ? 25.553 -11.883 -27.360 1.00 86.06 353 ASP A N 1
ATOM 2764 C CA . ASP A 1 353 ? 25.369 -12.606 -28.617 1.00 86.06 353 ASP A CA 1
ATOM 2765 C C . ASP A 1 353 ? 25.359 -11.667 -29.829 1.00 86.06 353 ASP A C 1
ATOM 2767 O O . ASP A 1 353 ? 25.971 -11.984 -30.850 1.00 86.06 353 ASP A O 1
ATOM 2771 N N . GLU A 1 354 ? 24.765 -10.478 -29.719 1.00 83.31 354 GLU A N 1
ATOM 2772 C CA . GLU A 1 354 ? 24.880 -9.431 -30.740 1.00 83.31 354 GLU A CA 1
ATOM 2773 C C . GLU A 1 354 ? 26.329 -8.971 -30.918 1.00 83.31 354 GLU A C 1
ATOM 2775 O O . GLU A 1 354 ? 26.809 -8.882 -32.049 1.00 83.31 354 GLU A O 1
ATOM 2780 N N . MET A 1 355 ? 27.068 -8.761 -29.826 1.00 83.12 355 MET A N 1
ATOM 2781 C CA . MET A 1 355 ? 28.495 -8.443 -29.891 1.00 83.12 355 MET A CA 1
ATOM 2782 C C . MET A 1 355 ? 29.304 -9.546 -30.581 1.00 83.12 355 MET A C 1
ATOM 2784 O O . MET A 1 355 ? 30.173 -9.244 -31.401 1.00 83.12 355 MET A O 1
ATOM 2788 N N . ARG A 1 356 ? 29.012 -10.822 -30.300 1.00 86.56 356 ARG A N 1
ATOM 2789 C CA . ARG A 1 356 ? 29.641 -11.960 -30.990 1.00 86.56 356 ARG A CA 1
ATOM 2790 C C . ARG A 1 356 ? 29.314 -11.956 -32.482 1.00 86.56 356 ARG A C 1
ATOM 2792 O O . ARG A 1 356 ? 30.222 -12.119 -33.293 1.00 86.56 356 ARG A O 1
ATOM 2799 N N . ARG A 1 357 ? 28.054 -11.717 -32.863 1.00 84.75 357 ARG A N 1
ATOM 2800 C CA . ARG A 1 357 ? 27.640 -11.607 -34.275 1.00 84.75 357 ARG A CA 1
ATOM 2801 C C . ARG A 1 357 ? 28.350 -10.453 -34.978 1.00 84.75 357 ARG A C 1
ATOM 2803 O O . ARG A 1 357 ? 28.887 -10.647 -36.063 1.00 84.75 357 ARG A O 1
ATOM 2810 N N . LEU A 1 358 ? 28.423 -9.280 -34.351 1.00 83.12 358 LEU A N 1
ATOM 2811 C CA . LEU A 1 358 ? 29.160 -8.130 -34.881 1.00 83.12 358 LEU A CA 1
ATOM 2812 C C . LEU A 1 358 ? 30.653 -8.436 -35.047 1.00 83.12 358 LEU A C 1
ATOM 2814 O O . LEU A 1 358 ? 31.236 -8.048 -36.056 1.00 83.12 358 LEU A O 1
ATOM 2818 N N . ALA A 1 359 ? 31.267 -9.162 -34.110 1.00 86.12 359 ALA A N 1
ATOM 2819 C CA . ALA A 1 359 ? 32.657 -9.591 -34.234 1.00 86.12 359 ALA A CA 1
ATOM 2820 C C . ALA A 1 359 ? 32.866 -10.546 -35.425 1.00 86.12 359 ALA A C 1
ATOM 2822 O O . ALA A 1 359 ? 33.842 -10.390 -36.162 1.00 86.12 359 ALA A O 1
ATOM 2823 N N . VAL A 1 360 ? 31.937 -11.482 -35.661 1.00 86.94 360 VAL A N 1
ATOM 2824 C CA . VAL A 1 360 ? 31.950 -12.355 -36.850 1.00 86.94 360 VAL A CA 1
ATOM 2825 C C . VAL A 1 360 ? 31.815 -11.527 -38.129 1.00 86.94 360 VAL A C 1
ATOM 2827 O O . VAL A 1 360 ? 32.658 -11.659 -39.012 1.00 86.94 360 VAL A O 1
ATOM 2830 N N . PHE A 1 361 ? 30.853 -10.601 -38.200 1.00 83.25 361 PHE A N 1
ATOM 2831 C CA . PHE A 1 361 ? 30.696 -9.715 -39.360 1.00 83.25 361 PHE A CA 1
ATOM 2832 C C . PHE A 1 361 ? 31.932 -8.847 -39.614 1.00 83.25 361 PHE A C 1
ATOM 2834 O O . PHE A 1 361 ? 32.340 -8.673 -40.759 1.00 83.25 361 PHE A O 1
ATOM 2841 N N . GLN A 1 362 ? 32.577 -8.325 -38.568 1.00 85.69 362 GLN A N 1
ATOM 2842 C CA . GLN A 1 362 ? 33.829 -7.578 -38.709 1.00 85.69 362 GLN A CA 1
ATOM 2843 C C . GLN A 1 362 ? 34.971 -8.463 -39.222 1.00 85.69 362 GLN A C 1
ATOM 2845 O O . GLN A 1 362 ? 35.770 -8.013 -40.047 1.00 85.69 362 GLN A O 1
ATOM 2850 N N . ALA A 1 363 ? 35.067 -9.710 -38.755 1.00 87.38 363 ALA A N 1
ATOM 2851 C CA . ALA A 1 363 ? 36.063 -10.664 -39.233 1.00 87.38 363 ALA A CA 1
ATOM 2852 C C . ALA A 1 363 ? 35.817 -11.058 -40.700 1.00 87.38 363 ALA A C 1
ATOM 2854 O O . ALA A 1 363 ? 36.761 -11.100 -41.489 1.00 87.38 363 ALA A O 1
ATOM 2855 N N . GLU A 1 364 ? 34.563 -11.285 -41.090 1.00 86.69 364 GLU A N 1
ATOM 2856 C CA . GLU A 1 364 ? 34.174 -11.554 -42.475 1.00 86.69 364 GLU A CA 1
ATOM 2857 C C . GLU A 1 364 ? 34.427 -10.354 -43.385 1.00 86.69 364 GLU A C 1
ATOM 2859 O O . GLU A 1 364 ? 35.028 -10.518 -44.442 1.00 86.69 364 GLU A O 1
ATOM 2864 N N . ALA A 1 365 ? 34.068 -9.140 -42.961 1.00 84.06 365 ALA A N 1
ATOM 2865 C CA . ALA A 1 365 ? 34.359 -7.920 -43.708 1.00 84.06 365 ALA A CA 1
ATOM 2866 C C . ALA A 1 365 ? 35.871 -7.733 -43.909 1.00 84.06 365 ALA A C 1
ATOM 2868 O O . ALA A 1 365 ? 36.312 -7.420 -45.015 1.00 84.06 365 ALA A O 1
ATOM 2869 N N . LYS A 1 366 ? 36.687 -7.998 -42.877 1.00 87.00 366 LYS A N 1
ATOM 2870 C CA . LYS A 1 366 ? 38.155 -8.004 -42.996 1.00 87.00 366 LYS A CA 1
ATOM 2871 C C . LYS A 1 366 ? 38.642 -9.053 -43.995 1.00 87.00 366 LYS A C 1
ATOM 2873 O O . LYS A 1 366 ? 39.485 -8.731 -44.824 1.00 87.00 366 LYS A O 1
ATOM 2878 N N . ARG A 1 367 ? 38.100 -10.276 -43.967 1.00 88.19 367 ARG A N 1
ATOM 2879 C CA . ARG A 1 367 ? 38.436 -11.326 -44.947 1.00 88.19 367 ARG A CA 1
ATOM 2880 C C . ARG A 1 367 ? 38.034 -10.933 -46.366 1.00 88.19 367 ARG A C 1
ATOM 2882 O O . ARG A 1 367 ? 38.810 -11.154 -47.286 1.00 88.19 367 ARG A O 1
ATOM 2889 N N . GLN A 1 368 ? 36.863 -10.326 -46.552 1.00 85.31 368 GLN A N 1
ATOM 2890 C CA . GLN A 1 368 ? 36.408 -9.842 -47.857 1.00 85.31 368 GLN A CA 1
ATOM 2891 C C . GLN A 1 368 ? 37.281 -8.700 -48.381 1.00 85.31 368 GLN A C 1
ATOM 2893 O O . GLN A 1 368 ? 37.582 -8.674 -49.571 1.00 85.31 368 GLN A O 1
ATOM 2898 N N . LEU A 1 369 ? 37.705 -7.772 -47.519 1.00 85.19 369 LEU A N 1
ATOM 2899 C CA . LEU A 1 369 ? 38.649 -6.718 -47.891 1.00 85.19 369 LEU A CA 1
ATOM 2900 C C . LEU A 1 369 ? 40.004 -7.309 -48.282 1.00 85.19 369 LEU A C 1
ATOM 2902 O O . LEU A 1 369 ? 40.480 -7.018 -49.370 1.00 85.19 369 LEU A O 1
ATOM 2906 N N . GLN A 1 370 ? 40.558 -8.214 -47.473 1.00 87.12 370 GLN A N 1
ATOM 2907 C CA . GLN A 1 370 ? 41.807 -8.913 -47.794 1.00 87.12 370 GLN A CA 1
ATOM 2908 C C . GLN A 1 370 ? 41.704 -9.722 -49.092 1.00 87.12 370 GLN A C 1
ATOM 2910 O O . GLN A 1 370 ? 42.649 -9.765 -49.872 1.00 87.12 370 GLN A O 1
ATOM 2915 N N . PHE A 1 371 ? 40.560 -10.359 -49.347 1.00 87.12 371 PHE A N 1
ATOM 2916 C CA . PHE A 1 371 ? 40.307 -11.068 -50.597 1.00 87.12 371 PHE A CA 1
ATOM 2917 C C . PHE A 1 371 ? 40.265 -10.105 -51.787 1.00 87.12 371 PHE A C 1
ATOM 2919 O O . PHE A 1 371 ? 40.932 -10.346 -52.786 1.00 87.12 371 PHE A O 1
ATOM 2926 N N . LYS A 1 372 ? 39.541 -8.984 -51.674 1.00 87.62 372 LYS A N 1
ATOM 2927 C CA . LYS A 1 372 ? 39.502 -7.950 -52.719 1.00 87.62 372 LYS A CA 1
ATOM 2928 C C . LYS A 1 372 ? 40.877 -7.335 -52.970 1.00 87.62 372 LYS A C 1
ATOM 2930 O O . LYS A 1 372 ? 41.217 -7.115 -54.124 1.00 87.62 372 LYS A O 1
ATOM 2935 N N . GLU A 1 373 ? 41.661 -7.088 -51.922 1.00 86.88 373 GLU A N 1
ATOM 2936 C CA . GLU A 1 373 ? 43.046 -6.618 -52.030 1.00 86.88 373 GLU A CA 1
ATOM 2937 C C . GLU A 1 373 ? 43.922 -7.637 -52.762 1.00 86.88 373 GLU A C 1
ATOM 2939 O O . GLU A 1 373 ? 44.643 -7.250 -53.673 1.00 86.88 373 GLU A O 1
ATOM 2944 N N . ARG A 1 374 ? 43.818 -8.935 -52.440 1.00 87.06 374 ARG A N 1
ATOM 2945 C CA . ARG A 1 374 ? 44.547 -9.994 -53.161 1.00 87.06 374 ARG A CA 1
ATOM 2946 C C . ARG A 1 374 ? 44.160 -10.064 -54.632 1.00 87.06 374 ARG A C 1
ATOM 2948 O O . ARG A 1 374 ? 45.041 -10.005 -55.470 1.00 87.06 374 ARG A O 1
ATOM 2955 N N . VAL A 1 375 ? 42.864 -10.102 -54.942 1.00 88.25 375 VAL A N 1
ATOM 2956 C CA . VAL A 1 375 ? 42.379 -10.129 -56.333 1.00 88.25 375 VAL A CA 1
ATOM 2957 C C . VAL A 1 375 ? 42.806 -8.871 -57.093 1.00 88.25 375 VAL A C 1
ATOM 2959 O O . VAL A 1 375 ? 43.117 -8.930 -58.278 1.00 88.25 375 VAL A O 1
ATOM 2962 N N . PHE A 1 376 ? 42.819 -7.712 -56.433 1.00 86.81 376 PHE A N 1
ATOM 2963 C CA . PHE A 1 376 ? 43.298 -6.473 -57.037 1.00 86.81 376 PHE A CA 1
ATOM 2964 C C . PHE A 1 376 ? 44.806 -6.516 -57.315 1.00 86.81 376 PHE A C 1
ATOM 2966 O O . PHE A 1 376 ? 45.224 -6.109 -58.394 1.00 86.81 376 PHE A O 1
ATOM 2973 N N . LEU A 1 377 ? 45.606 -7.032 -56.377 1.00 87.12 377 LEU A N 1
ATOM 2974 C CA . LEU A 1 377 ? 47.047 -7.215 -56.562 1.00 87.12 377 LEU A CA 1
ATOM 2975 C C . LEU A 1 377 ? 47.356 -8.241 -57.658 1.00 87.12 377 LEU A C 1
ATOM 2977 O O . LEU A 1 377 ? 48.184 -7.958 -58.510 1.00 87.12 377 LEU A O 1
ATOM 2981 N N . GLU A 1 378 ? 46.650 -9.372 -57.699 1.00 87.81 378 GLU A N 1
ATOM 2982 C CA . GLU A 1 378 ? 46.780 -10.374 -58.767 1.00 87.81 378 GLU A CA 1
ATOM 2983 C C . GLU A 1 378 ? 46.466 -9.768 -60.138 1.00 87.81 378 GLU A C 1
ATOM 2985 O O . GLU A 1 378 ? 47.238 -9.941 -61.074 1.00 87.81 378 GLU A O 1
ATOM 2990 N N . ARG A 1 379 ? 45.393 -8.971 -60.250 1.00 83.06 379 ARG A N 1
ATOM 2991 C CA . ARG A 1 379 ? 45.078 -8.250 -61.492 1.00 83.06 379 ARG A CA 1
ATOM 2992 C C . ARG A 1 379 ? 46.155 -7.251 -61.884 1.00 83.06 379 ARG A C 1
ATOM 2994 O O . ARG A 1 379 ? 46.413 -7.112 -63.071 1.00 83.06 379 ARG A O 1
ATOM 3001 N N . LEU A 1 380 ? 46.750 -6.542 -60.924 1.00 83.62 380 LEU A N 1
ATOM 3002 C CA . LEU A 1 380 ? 47.864 -5.635 -61.204 1.00 83.62 380 LEU A CA 1
ATOM 3003 C C . LEU A 1 380 ? 49.092 -6.407 -61.693 1.00 83.62 380 LEU A C 1
ATOM 3005 O O . LEU A 1 380 ? 49.688 -5.994 -62.679 1.00 83.62 380 LEU A O 1
ATOM 3009 N N . GLU A 1 381 ? 49.429 -7.538 -61.071 1.00 86.25 381 GLU A N 1
ATOM 3010 C CA . GLU A 1 381 ? 50.523 -8.402 -61.529 1.00 86.25 381 GLU A CA 1
ATOM 3011 C C . GLU A 1 381 ? 50.260 -8.969 -62.931 1.00 86.25 381 GLU A C 1
ATOM 3013 O O . GLU A 1 381 ? 51.168 -9.022 -63.755 1.00 86.25 381 GLU A O 1
ATOM 3018 N N . GLU A 1 382 ? 49.028 -9.387 -63.230 1.00 86.88 382 GLU A N 1
ATOM 3019 C CA . GLU A 1 382 ? 48.625 -9.820 -64.573 1.00 86.88 382 GLU A CA 1
ATOM 3020 C C . GLU A 1 382 ? 48.735 -8.679 -65.589 1.00 86.88 382 GLU A C 1
ATOM 3022 O O . GLU A 1 382 ? 49.211 -8.895 -66.701 1.00 86.88 382 GLU A O 1
ATOM 3027 N N . GLN A 1 383 ? 48.345 -7.460 -65.206 1.00 84.62 383 GLN A N 1
ATOM 3028 C CA . GLN A 1 383 ? 48.479 -6.276 -66.050 1.00 84.62 383 GLN A CA 1
ATOM 3029 C C . GLN A 1 383 ? 49.949 -5.947 -66.321 1.00 84.62 383 GLN A C 1
ATOM 3031 O O . GLN A 1 383 ? 50.310 -5.700 -67.465 1.00 84.62 383 GLN A O 1
ATOM 3036 N N . GLU A 1 384 ? 50.804 -6.008 -65.298 1.00 85.25 384 GLU A N 1
ATOM 3037 C CA . GLU A 1 384 ? 52.250 -5.811 -65.435 1.00 85.25 384 GLU A CA 1
ATOM 3038 C C . GLU A 1 384 ? 52.891 -6.897 -66.309 1.00 85.25 384 GLU A C 1
ATOM 3040 O O . GLU A 1 384 ? 53.748 -6.583 -67.133 1.00 85.25 384 GLU A O 1
ATOM 3045 N N . ARG A 1 385 ? 52.459 -8.162 -66.190 1.00 85.19 385 ARG A N 1
ATOM 3046 C CA . ARG A 1 385 ? 52.910 -9.250 -67.076 1.00 85.19 385 ARG A CA 1
ATOM 3047 C C . ARG A 1 385 ? 52.467 -9.021 -68.518 1.00 85.19 385 ARG A C 1
ATOM 3049 O O . ARG A 1 385 ? 53.296 -9.134 -69.409 1.00 85.19 385 ARG A O 1
ATOM 3056 N N . ALA A 1 386 ? 51.213 -8.639 -68.747 1.00 82.44 386 ALA A N 1
ATOM 3057 C CA . ALA A 1 386 ? 50.705 -8.342 -70.085 1.00 82.44 386 ALA A CA 1
ATOM 3058 C C . ALA A 1 386 ? 51.396 -7.115 -70.710 1.00 82.44 386 ALA A C 1
ATOM 3060 O O . ALA A 1 386 ? 51.711 -7.110 -71.899 1.00 82.44 386 ALA A O 1
ATOM 3061 N N . GLU A 1 387 ? 51.670 -6.074 -69.918 1.00 83.31 387 GLU A N 1
ATOM 3062 C CA . GLU A 1 387 ? 52.459 -4.917 -70.352 1.00 83.31 387 GLU A CA 1
ATOM 3063 C C . GLU A 1 387 ? 53.904 -5.328 -70.675 1.00 83.31 387 GLU A C 1
ATOM 3065 O O . GLU A 1 387 ? 54.440 -4.906 -71.699 1.00 83.31 387 GLU A O 1
ATOM 3070 N N . ALA A 1 388 ? 54.520 -6.194 -69.863 1.00 81.88 388 ALA A N 1
ATOM 3071 C CA . ALA A 1 388 ? 55.855 -6.731 -70.120 1.00 81.88 388 ALA A CA 1
ATOM 3072 C C . ALA A 1 388 ? 55.905 -7.587 -71.396 1.00 81.88 388 ALA A C 1
ATOM 3074 O O . ALA A 1 388 ? 56.796 -7.380 -72.216 1.00 81.88 388 ALA A O 1
ATOM 3075 N N . GLU A 1 389 ? 54.935 -8.478 -71.609 1.00 85.12 389 GLU A N 1
ATOM 3076 C CA . GLU A 1 389 ? 54.794 -9.271 -72.837 1.00 85.12 389 GLU A CA 1
ATOM 3077 C C . GLU A 1 389 ? 54.600 -8.364 -74.058 1.00 85.12 389 GLU A C 1
ATOM 3079 O O . GLU A 1 389 ? 55.316 -8.499 -75.048 1.00 85.12 389 GLU A O 1
ATOM 3084 N N . SER A 1 390 ? 53.727 -7.355 -73.971 1.00 81.25 390 SER A N 1
ATOM 3085 C CA . SER A 1 390 ? 53.543 -6.360 -75.036 1.00 81.25 390 SER A CA 1
ATOM 3086 C C . SER A 1 390 ? 54.826 -5.568 -75.323 1.00 81.25 390 SER A C 1
ATOM 3088 O O . SER A 1 390 ? 55.147 -5.267 -76.478 1.00 81.25 390 SER A O 1
ATOM 3090 N N . HIS A 1 391 ? 55.599 -5.232 -74.287 1.00 79.44 391 HIS A N 1
ATOM 3091 C CA . HIS A 1 391 ? 56.906 -4.602 -74.442 1.00 79.44 391 HIS A CA 1
ATOM 3092 C C . HIS A 1 391 ? 57.926 -5.540 -75.096 1.00 79.44 391 HIS A C 1
ATOM 3094 O O . HIS A 1 391 ? 58.684 -5.084 -75.955 1.00 79.44 391 HIS A O 1
ATOM 3100 N N . GLU A 1 392 ? 57.945 -6.825 -74.743 1.00 85.38 392 GLU A N 1
ATOM 3101 C CA . GLU A 1 392 ? 58.797 -7.832 -75.380 1.00 85.38 392 GLU A CA 1
ATOM 3102 C C . GLU A 1 392 ? 58.430 -8.040 -76.849 1.00 85.38 392 GLU A C 1
ATOM 3104 O O . GLU A 1 392 ? 59.320 -8.001 -77.699 1.00 85.38 392 GLU A O 1
ATOM 3109 N N . GLU A 1 393 ? 57.144 -8.167 -77.178 1.00 81.31 393 GLU A N 1
ATOM 3110 C CA . GLU A 1 393 ? 56.658 -8.230 -78.559 1.00 81.31 393 GLU A CA 1
ATOM 3111 C C . GLU A 1 393 ? 57.083 -6.986 -79.342 1.00 81.31 393 GLU A C 1
ATOM 3113 O O . GLU A 1 393 ? 57.676 -7.100 -80.414 1.00 81.31 393 GLU A O 1
ATOM 3118 N N . ALA A 1 394 ? 56.888 -5.787 -78.783 1.00 79.12 394 ALA A N 1
ATOM 3119 C CA . ALA A 1 394 ? 57.318 -4.540 -79.411 1.00 79.12 394 ALA A CA 1
ATOM 3120 C C . ALA A 1 394 ? 58.842 -4.483 -79.622 1.00 79.12 394 ALA A C 1
ATOM 3122 O O . ALA A 1 394 ? 59.312 -3.939 -80.627 1.00 79.12 394 ALA A O 1
ATOM 3123 N N . LEU A 1 395 ? 59.633 -5.037 -78.699 1.00 78.88 395 LEU A N 1
ATOM 3124 C CA . LEU A 1 395 ? 61.086 -5.150 -78.840 1.00 78.88 395 LEU A CA 1
ATOM 3125 C C . LEU A 1 395 ? 61.478 -6.168 -79.915 1.00 78.88 395 LEU A C 1
ATOM 3127 O O . LEU A 1 395 ? 62.378 -5.879 -80.708 1.00 78.88 395 LEU A O 1
ATOM 3131 N N . GLN A 1 396 ? 60.800 -7.314 -79.995 1.00 82.00 396 GLN A N 1
ATOM 3132 C CA . GLN A 1 396 ? 61.003 -8.302 -81.055 1.00 82.00 396 GLN A CA 1
ATOM 3133 C C . GLN A 1 396 ? 60.673 -7.704 -82.425 1.00 82.00 396 GLN A C 1
ATOM 3135 O O . GLN A 1 396 ? 61.483 -7.814 -83.347 1.00 82.00 396 GLN A O 1
ATOM 3140 N N . ASP A 1 397 ? 59.566 -6.972 -82.533 1.00 80.62 397 ASP A N 1
ATOM 3141 C CA . ASP A 1 397 ? 59.138 -6.267 -83.740 1.00 80.62 397 ASP A CA 1
ATOM 3142 C C . ASP A 1 397 ? 60.143 -5.195 -84.172 1.00 80.62 397 ASP A C 1
ATOM 3144 O O . ASP A 1 397 ? 60.496 -5.077 -85.351 1.00 80.62 397 ASP A O 1
ATOM 3148 N N . LEU A 1 398 ? 60.656 -4.414 -83.215 1.00 74.06 398 LEU A N 1
ATOM 3149 C CA . LEU A 1 398 ? 61.728 -3.452 -83.464 1.00 74.06 398 LEU A CA 1
ATOM 3150 C C . LEU A 1 398 ? 63.021 -4.154 -83.893 1.00 74.06 398 LEU A C 1
ATOM 3152 O O . LEU A 1 398 ? 63.690 -3.673 -84.809 1.00 74.06 398 LEU A O 1
ATOM 3156 N N . SER A 1 399 ? 63.355 -5.302 -83.301 1.00 77.31 399 SER A N 1
ATOM 3157 C CA . SER A 1 399 ? 64.519 -6.100 -83.697 1.00 77.31 399 SER A CA 1
ATOM 3158 C C . SER A 1 399 ? 64.370 -6.651 -85.120 1.00 77.31 399 SER A C 1
ATOM 3160 O O . SER A 1 399 ? 65.310 -6.569 -85.912 1.00 77.31 399 SER A O 1
ATOM 3162 N N . ALA A 1 400 ? 63.174 -7.113 -85.496 1.00 76.25 400 ALA A N 1
ATOM 3163 C CA . ALA A 1 400 ? 62.864 -7.601 -86.831 1.00 76.25 400 ALA A CA 1
ATOM 3164 C C . ALA A 1 400 ? 62.914 -6.461 -87.857 1.00 76.25 400 ALA A C 1
ATOM 3166 O O . ALA A 1 400 ? 63.466 -6.630 -88.946 1.00 76.25 400 ALA A O 1
ATOM 3167 N N . LYS A 1 401 ? 62.404 -5.271 -87.510 1.00 75.31 401 LYS A N 1
ATOM 3168 C CA . LYS A 1 401 ? 62.528 -4.051 -88.329 1.00 75.31 401 LYS A CA 1
ATOM 3169 C C . LYS A 1 401 ? 63.992 -3.633 -88.498 1.00 75.31 401 LYS A C 1
ATOM 3171 O O . LYS A 1 401 ? 64.396 -3.322 -89.615 1.00 75.31 401 LYS A O 1
ATOM 3176 N N . LEU A 1 402 ? 64.811 -3.699 -87.446 1.00 71.81 402 LEU A N 1
ATOM 3177 C CA . LEU A 1 402 ? 66.260 -3.471 -87.533 1.00 71.81 402 LEU A CA 1
ATOM 3178 C C . LEU A 1 402 ? 66.968 -4.535 -88.385 1.00 71.81 402 LEU A C 1
ATOM 3180 O O . LEU A 1 402 ? 67.882 -4.204 -89.137 1.00 71.81 402 LEU A O 1
ATOM 3184 N N . GLY A 1 403 ? 66.533 -5.794 -88.320 1.00 74.31 403 GLY A N 1
ATOM 3185 C CA . GLY A 1 403 ? 66.994 -6.869 -89.197 1.00 74.31 403 GLY A CA 1
ATOM 3186 C C . GLY A 1 403 ? 66.702 -6.574 -90.670 1.00 74.31 403 GLY A C 1
ATOM 3187 O O . GLY A 1 403 ? 67.614 -6.634 -91.493 1.00 74.31 403 GLY A O 1
ATOM 3188 N N . ARG A 1 404 ? 65.471 -6.156 -90.997 1.00 71.81 404 ARG A N 1
ATOM 3189 C CA . ARG A 1 404 ? 65.089 -5.725 -92.356 1.00 71.81 404 ARG A CA 1
ATOM 3190 C C . ARG A 1 404 ? 65.897 -4.512 -92.817 1.00 71.81 404 ARG A C 1
ATOM 3192 O O . ARG A 1 404 ? 66.411 -4.519 -93.929 1.00 71.81 404 ARG A O 1
ATOM 3199 N N . LEU A 1 405 ? 66.093 -3.515 -91.953 1.00 67.06 405 LEU A N 1
ATOM 3200 C CA . LEU A 1 405 ? 66.938 -2.352 -92.248 1.00 67.06 405 LEU A CA 1
ATOM 3201 C C . LEU A 1 405 ? 68.410 -2.730 -92.456 1.00 67.06 405 LEU A C 1
ATOM 3203 O O . LEU A 1 405 ? 69.069 -2.131 -93.296 1.00 67.06 405 LEU A O 1
ATOM 3207 N N . ARG A 1 406 ? 68.933 -3.751 -91.763 1.00 69.12 406 ARG A N 1
ATOM 3208 C CA . ARG A 1 406 ? 70.274 -4.297 -92.038 1.00 69.12 406 ARG A CA 1
ATOM 3209 C C . ARG A 1 406 ? 70.357 -5.000 -93.390 1.00 69.12 406 ARG A C 1
ATOM 3211 O O . ARG A 1 406 ? 71.411 -4.942 -94.010 1.00 69.12 406 ARG A O 1
ATOM 3218 N N . VAL A 1 407 ? 69.294 -5.669 -93.837 1.00 68.88 407 VAL A N 1
ATOM 3219 C CA . VAL A 1 407 ? 69.236 -6.273 -95.180 1.00 68.88 407 VAL A CA 1
ATOM 3220 C C . VAL A 1 407 ? 69.189 -5.180 -96.250 1.00 68.88 407 VAL A C 1
ATOM 3222 O O . VAL A 1 407 ? 69.987 -5.222 -97.179 1.00 68.88 407 VAL A O 1
ATOM 3225 N N . ILE A 1 408 ? 68.359 -4.148 -96.063 1.00 65.94 408 ILE A N 1
ATOM 3226 C CA . ILE A 1 408 ? 68.298 -2.971 -96.949 1.00 65.94 408 ILE A CA 1
ATOM 3227 C C . ILE A 1 408 ? 69.643 -2.227 -96.964 1.00 65.94 408 ILE A C 1
ATOM 3229 O O . ILE A 1 408 ? 70.134 -1.861 -98.024 1.00 65.94 408 ILE A O 1
ATOM 3233 N N . GLY A 1 409 ? 70.293 -2.069 -95.809 1.00 60.22 409 GLY A N 1
ATOM 3234 C CA . GLY A 1 409 ? 71.627 -1.476 -95.712 1.00 60.22 409 GLY A CA 1
ATOM 3235 C C . GLY A 1 409 ? 72.711 -2.300 -96.414 1.00 60.22 409 GLY A C 1
ATOM 3236 O O . GLY A 1 409 ? 73.619 -1.724 -97.000 1.00 60.22 409 GLY A O 1
ATOM 3237 N N . ARG A 1 410 ? 72.619 -3.639 -96.417 1.00 60.25 410 ARG A N 1
ATOM 3238 C CA . ARG A 1 410 ? 73.534 -4.496 -97.195 1.00 60.25 410 ARG A CA 1
ATOM 3239 C C . ARG A 1 410 ? 73.269 -4.420 -98.699 1.00 60.25 410 ARG A C 1
ATOM 3241 O O . ARG A 1 410 ? 74.239 -4.411 -99.446 1.00 60.25 410 ARG A O 1
ATOM 3248 N N . ALA A 1 411 ? 72.009 -4.315 -99.122 1.00 56.75 411 ALA A N 1
ATOM 3249 C CA . ALA A 1 411 ? 71.653 -4.081 -100.523 1.00 56.75 411 ALA A CA 1
ATOM 3250 C C . ALA A 1 411 ? 72.183 -2.719 -101.008 1.00 56.75 411 ALA A C 1
ATOM 3252 O O . ALA A 1 411 ? 72.890 -2.661 -102.004 1.00 56.75 411 ALA A O 1
ATOM 3253 N N . ALA A 1 412 ? 72.003 -1.654 -100.219 1.00 56.56 412 ALA A N 1
ATOM 3254 C CA . ALA A 1 412 ? 72.544 -0.330 -100.535 1.00 56.56 412 ALA A CA 1
ATOM 3255 C C . ALA A 1 412 ? 74.088 -0.300 -100.585 1.00 56.56 412 ALA A C 1
ATOM 3257 O O . ALA A 1 412 ? 74.670 0.422 -101.388 1.00 56.56 412 ALA A O 1
ATOM 3258 N N . VAL A 1 413 ? 74.779 -1.098 -99.761 1.00 58.41 413 VAL A N 1
ATOM 3259 C CA . VAL A 1 413 ? 76.249 -1.235 -99.827 1.00 58.41 413 VAL A CA 1
ATOM 3260 C C . VAL A 1 413 ? 76.697 -2.036 -101.061 1.00 58.41 413 VAL A C 1
ATOM 3262 O O . VAL A 1 413 ? 77.768 -1.756 -101.598 1.00 58.41 413 VAL A O 1
ATOM 3265 N N . GLN A 1 414 ? 75.885 -2.981 -101.549 1.00 58.38 414 GLN A N 1
ATOM 3266 C CA . GLN A 1 414 ? 76.127 -3.685 -102.815 1.00 58.38 414 GLN A CA 1
ATOM 3267 C C . GLN A 1 414 ? 75.865 -2.780 -104.032 1.00 58.38 414 GLN A C 1
ATOM 3269 O O . GLN A 1 414 ? 76.694 -2.756 -104.941 1.00 58.38 414 GLN A O 1
ATOM 3274 N N . ASP A 1 415 ? 74.836 -1.933 -103.993 1.00 53.47 415 ASP A N 1
ATOM 3275 C CA . ASP A 1 415 ? 74.562 -0.937 -105.040 1.00 53.47 415 ASP A CA 1
ATOM 3276 C C . ASP A 1 415 ? 75.659 0.144 -105.101 1.00 53.47 415 ASP A C 1
ATOM 3278 O O . ASP A 1 415 ? 76.127 0.502 -106.179 1.00 53.47 415 ASP A O 1
ATOM 3282 N N . VAL A 1 416 ? 76.201 0.583 -103.957 1.00 57.16 416 VAL A N 1
ATOM 3283 C CA . VAL A 1 416 ? 77.363 1.498 -103.916 1.00 57.16 416 VAL A CA 1
ATOM 3284 C C . VAL A 1 416 ? 78.653 0.831 -104.428 1.00 57.16 416 VAL A C 1
ATOM 3286 O O . VAL A 1 416 ? 79.552 1.516 -104.920 1.00 57.16 416 VAL A O 1
ATOM 3289 N N . SER A 1 417 ? 78.765 -0.500 -104.355 1.00 57.16 417 SER A N 1
ATOM 3290 C CA . SER A 1 417 ? 79.894 -1.233 -104.946 1.00 57.16 417 SER A CA 1
ATOM 3291 C C . SER A 1 417 ? 79.766 -1.421 -106.465 1.00 57.16 417 SER A C 1
ATOM 3293 O O . SER A 1 417 ? 80.788 -1.391 -107.148 1.00 57.16 417 SER A O 1
ATOM 3295 N N . ALA A 1 418 ? 78.539 -1.492 -106.999 1.00 57.12 418 ALA A N 1
ATOM 3296 C CA . ALA A 1 418 ? 78.266 -1.439 -108.438 1.00 57.12 418 ALA A CA 1
ATOM 3297 C C . ALA A 1 418 ? 78.537 -0.033 -109.014 1.00 57.12 418 ALA A C 1
ATOM 3299 O O . ALA A 1 418 ? 79.238 0.099 -110.014 1.00 57.12 418 ALA A O 1
ATOM 3300 N N . TRP A 1 419 ? 78.147 1.028 -108.297 1.00 56.75 419 TRP A N 1
ATOM 3301 C CA . TRP A 1 419 ? 78.457 2.415 -108.678 1.00 56.75 419 TRP A CA 1
ATOM 3302 C C . TRP A 1 419 ? 79.962 2.735 -108.630 1.00 56.75 419 TRP A C 1
ATOM 3304 O O . TRP A 1 419 ? 80.439 3.605 -109.355 1.00 56.75 419 TRP A O 1
ATOM 3314 N N . LYS A 1 420 ? 80.751 2.022 -107.812 1.00 57.50 420 LYS A N 1
ATOM 3315 C CA . LYS A 1 420 ? 82.223 2.123 -107.818 1.00 57.50 420 LYS A CA 1
ATOM 3316 C C . LYS A 1 420 ? 82.882 1.428 -109.016 1.00 57.50 420 LYS A C 1
ATOM 3318 O O . LYS A 1 420 ? 83.982 1.835 -109.384 1.00 57.50 420 LYS A O 1
ATOM 3323 N N . ALA A 1 421 ? 82.240 0.424 -109.614 1.00 57.97 421 ALA A N 1
ATOM 3324 C CA . ALA A 1 421 ? 82.704 -0.203 -110.851 1.00 57.97 421 ALA A CA 1
ATOM 3325 C C . ALA A 1 421 ? 82.380 0.684 -112.068 1.00 57.97 421 ALA A C 1
ATOM 3327 O O . ALA A 1 421 ? 83.281 0.985 -112.850 1.00 57.97 421 ALA A O 1
ATOM 3328 N N . GLU A 1 422 ? 81.166 1.239 -112.132 1.00 56.34 422 GLU A N 1
ATOM 3329 C CA . GLU A 1 422 ? 80.739 2.186 -113.179 1.00 56.34 422 GLU A CA 1
ATOM 3330 C C . GLU A 1 422 ? 81.514 3.521 -113.120 1.00 56.34 422 GLU A C 1
ATOM 3332 O O . GLU A 1 422 ? 81.911 4.069 -114.147 1.00 56.34 422 GLU A O 1
ATOM 3337 N N . ALA A 1 423 ? 81.867 4.015 -111.924 1.00 57.59 423 ALA A N 1
ATOM 3338 C CA . ALA A 1 423 ? 82.737 5.191 -111.773 1.00 57.59 423 ALA A CA 1
ATOM 3339 C C . ALA A 1 423 ? 84.199 4.944 -112.215 1.00 57.59 423 ALA A C 1
ATOM 3341 O O . ALA A 1 423 ? 84.921 5.897 -112.521 1.00 57.59 423 ALA A O 1
ATOM 3342 N N . SER A 1 424 ? 84.650 3.684 -112.265 1.00 57.06 424 SER A N 1
ATOM 3343 C CA . SER A 1 424 ? 85.987 3.320 -112.760 1.00 57.06 424 SER A CA 1
ATOM 3344 C C . SER A 1 424 ? 86.042 3.203 -114.289 1.00 57.06 424 SER A C 1
ATOM 3346 O O . SER A 1 424 ? 87.058 3.570 -114.880 1.00 57.06 424 SER A O 1
ATOM 3348 N N . GLU A 1 425 ? 84.931 2.825 -114.930 1.00 57.81 425 GLU A N 1
ATOM 3349 C CA . GLU A 1 425 ? 84.753 2.879 -116.389 1.00 57.81 425 GLU A CA 1
ATOM 3350 C C . GLU A 1 425 ? 84.600 4.333 -116.869 1.00 57.81 425 GLU A C 1
ATOM 3352 O O . GLU A 1 425 ? 85.294 4.750 -117.796 1.00 57.81 425 GLU A O 1
ATOM 3357 N N . CYS A 1 426 ? 83.858 5.171 -116.135 1.00 54.06 426 CYS A N 1
ATOM 3358 C CA . CYS A 1 426 ? 83.761 6.612 -116.409 1.00 54.06 426 CYS A CA 1
ATOM 3359 C C . CYS A 1 426 ? 85.109 7.354 -116.241 1.00 54.06 426 CYS A C 1
ATOM 3361 O O . CYS A 1 426 ? 85.401 8.301 -116.965 1.00 54.06 426 CYS A O 1
ATOM 3363 N N . SER A 1 427 ? 85.991 6.910 -115.337 1.00 60.28 427 SER A N 1
ATOM 3364 C CA . SER A 1 427 ? 87.361 7.448 -115.192 1.00 60.28 427 SER A CA 1
ATOM 3365 C C . SER A 1 427 ? 88.282 7.070 -116.373 1.00 60.28 427 SER A C 1
ATOM 3367 O O . SER A 1 427 ? 89.155 7.848 -116.782 1.00 60.28 427 SER A O 1
ATOM 3369 N N . GLN A 1 428 ? 88.067 5.898 -116.981 1.00 60.25 428 GLN A N 1
ATOM 3370 C CA . GLN A 1 428 ? 88.784 5.456 -118.184 1.00 60.25 428 GLN A CA 1
ATOM 3371 C C . GLN A 1 428 ? 88.252 6.114 -119.469 1.00 60.25 428 GLN A C 1
ATOM 3373 O O . GLN A 1 428 ? 89.026 6.384 -120.387 1.00 60.25 428 GLN A O 1
ATOM 3378 N N . GLU A 1 429 ? 86.969 6.464 -119.520 1.00 60.97 429 GLU A N 1
ATOM 3379 C CA . GLU A 1 429 ? 86.383 7.242 -120.620 1.00 60.97 429 GLU A CA 1
ATOM 3380 C C . GLU A 1 429 ? 86.739 8.732 -120.533 1.00 60.97 429 GLU A C 1
ATOM 3382 O O . GLU A 1 429 ? 87.095 9.336 -121.543 1.00 60.97 429 GLU A O 1
ATOM 3387 N N . VAL A 1 430 ? 86.798 9.311 -119.328 1.00 64.50 430 VAL A N 1
ATOM 3388 C CA . VAL A 1 430 ? 87.272 10.691 -119.122 1.00 64.50 430 VAL A CA 1
ATOM 3389 C C . VAL A 1 430 ? 88.763 10.838 -119.448 1.00 64.50 430 VAL A C 1
ATOM 3391 O O . VAL A 1 430 ? 89.171 11.895 -119.915 1.00 64.50 430 VAL A O 1
ATOM 3394 N N . SER A 1 431 ? 89.595 9.804 -119.279 1.00 62.50 431 SER A N 1
ATOM 3395 C CA . SER A 1 431 ? 91.008 9.856 -119.700 1.00 62.50 431 SER A CA 1
ATOM 3396 C C . SER A 1 431 ? 91.205 9.718 -121.217 1.00 62.50 431 SER A C 1
ATOM 3398 O O . SER A 1 431 ? 92.124 10.345 -121.741 1.00 62.50 431 SER A O 1
ATOM 3400 N N . ARG A 1 432 ? 90.313 9.014 -121.932 1.00 64.94 432 ARG A N 1
ATOM 3401 C CA . ARG A 1 432 ? 90.266 8.990 -123.411 1.00 64.94 432 ARG A CA 1
ATOM 3402 C C . ARG A 1 432 ? 89.737 10.308 -123.992 1.00 64.94 432 ARG A C 1
ATOM 3404 O O . ARG A 1 432 ? 90.381 10.889 -124.864 1.00 64.94 432 ARG A O 1
ATOM 3411 N N . ALA A 1 433 ? 88.676 10.861 -123.402 1.00 62.22 433 ALA A N 1
ATOM 3412 C CA . ALA A 1 433 ? 88.152 12.180 -123.757 1.00 62.22 433 ALA A CA 1
ATOM 3413 C C . ALA A 1 433 ? 89.156 13.312 -123.461 1.00 62.22 433 ALA A C 1
ATOM 3415 O O . ALA A 1 433 ? 89.206 14.301 -124.181 1.00 62.22 433 ALA A O 1
ATOM 3416 N N . ARG A 1 434 ? 90.015 13.172 -122.438 1.00 65.81 434 ARG A N 1
ATOM 3417 C CA . ARG A 1 434 ? 91.062 14.160 -122.105 1.00 65.81 434 ARG A CA 1
ATOM 3418 C C . ARG A 1 434 ? 92.251 14.134 -123.073 1.00 65.81 434 ARG A C 1
ATOM 3420 O O . ARG A 1 434 ? 92.893 15.166 -123.234 1.00 65.81 434 ARG A O 1
ATOM 3427 N N . THR A 1 435 ? 92.532 13.009 -123.736 1.00 64.69 435 THR A N 1
ATOM 3428 C CA . THR A 1 435 ? 93.522 12.936 -124.830 1.00 64.69 435 THR A CA 1
ATOM 3429 C C . THR A 1 435 ? 92.961 13.424 -126.167 1.00 64.69 435 THR A C 1
ATOM 3431 O O . THR A 1 435 ? 93.695 14.037 -126.939 1.00 64.69 435 THR A O 1
ATOM 3434 N N . GLU A 1 436 ? 91.659 13.249 -126.404 1.00 65.44 436 GLU A N 1
ATOM 3435 C CA . GLU A 1 436 ? 90.952 13.800 -127.569 1.00 65.44 436 GLU A CA 1
ATOM 3436 C C . GLU A 1 436 ? 90.800 15.329 -127.444 1.00 65.44 436 GLU A C 1
ATOM 3438 O O . GLU A 1 436 ? 91.230 16.052 -128.343 1.00 65.44 436 GLU A O 1
ATOM 3443 N N . LEU A 1 437 ? 90.411 15.843 -126.267 1.00 61.09 437 LEU A N 1
ATOM 3444 C CA . LEU A 1 437 ? 90.395 17.281 -125.946 1.00 61.09 437 LEU A CA 1
ATOM 3445 C C . LEU A 1 437 ? 91.783 17.937 -125.972 1.00 61.09 437 LEU A C 1
ATOM 3447 O O . LEU A 1 437 ? 91.883 19.113 -126.292 1.00 61.09 437 LEU A O 1
ATOM 3451 N N . GLN A 1 438 ? 92.873 17.219 -125.680 1.00 65.00 438 GLN A N 1
ATOM 3452 C CA . GLN A 1 438 ? 94.236 17.758 -125.828 1.00 65.00 438 GLN A CA 1
ATOM 3453 C C . GLN A 1 438 ? 94.703 17.814 -127.292 1.00 65.00 438 GLN A C 1
ATOM 3455 O O . GLN A 1 438 ? 95.533 18.660 -127.633 1.00 65.00 438 GLN A O 1
ATOM 3460 N N . SER A 1 439 ? 94.160 16.960 -128.165 1.00 63.16 439 SER A N 1
ATOM 3461 C CA . SER A 1 439 ? 94.392 17.023 -129.614 1.00 63.16 439 SER A CA 1
ATOM 3462 C C . SER A 1 439 ? 93.509 18.070 -130.311 1.00 63.16 439 SER A C 1
ATOM 3464 O O . SER A 1 439 ? 93.971 18.732 -131.240 1.00 63.16 439 SER A O 1
ATOM 3466 N N . GLU A 1 440 ? 92.303 18.316 -129.789 1.00 61.25 440 GLU A N 1
ATOM 3467 C CA . GLU A 1 440 ? 91.396 19.384 -130.226 1.00 61.25 440 GLU A CA 1
ATOM 3468 C C . GLU A 1 440 ? 91.798 20.759 -129.661 1.00 61.25 440 GLU A C 1
ATOM 3470 O O . GLU A 1 440 ? 91.768 21.739 -130.395 1.00 61.25 440 GLU A O 1
ATOM 3475 N N . GLU A 1 441 ? 92.315 20.860 -128.428 1.00 61.44 441 GLU A N 1
ATOM 3476 C CA . GLU A 1 441 ? 92.938 22.093 -127.907 1.00 61.44 441 GLU A CA 1
ATOM 3477 C C . GLU A 1 441 ? 94.221 22.468 -128.670 1.00 61.44 441 GLU A C 1
ATOM 3479 O O . GLU A 1 441 ? 94.562 23.645 -128.741 1.00 61.44 441 GLU A O 1
ATOM 3484 N N . ALA A 1 442 ? 94.945 21.512 -129.264 1.00 62.78 442 ALA A N 1
ATOM 3485 C CA . ALA A 1 442 ? 96.100 21.798 -130.124 1.00 62.78 442 ALA A CA 1
ATOM 3486 C C . ALA A 1 442 ? 95.698 22.249 -131.545 1.00 62.78 442 ALA A C 1
ATOM 3488 O O . ALA A 1 442 ? 96.472 22.949 -132.203 1.00 62.78 442 ALA A O 1
ATOM 3489 N N . ALA A 1 443 ? 94.498 21.884 -132.007 1.00 60.78 443 ALA A N 1
ATOM 3490 C CA . ALA A 1 443 ? 93.896 22.387 -133.242 1.00 60.78 443 ALA A CA 1
ATOM 3491 C C . ALA A 1 443 ? 93.260 23.775 -133.026 1.00 60.78 443 ALA A C 1
ATOM 3493 O O . ALA A 1 443 ? 93.552 24.705 -133.774 1.00 60.78 443 ALA A O 1
ATOM 3494 N N . LEU A 1 444 ? 92.536 23.961 -131.918 1.00 59.03 444 LEU A N 1
ATOM 3495 C CA . LEU A 1 444 ? 91.925 25.230 -131.518 1.00 59.03 444 LEU A CA 1
ATOM 3496 C C . LEU A 1 444 ? 92.944 26.263 -131.016 1.00 59.03 444 LEU A C 1
ATOM 3498 O O . LEU A 1 444 ? 92.681 27.450 -131.127 1.00 59.03 444 LEU A O 1
ATOM 3502 N N . ARG A 1 445 ? 94.136 25.874 -130.532 1.00 62.66 445 ARG A N 1
ATOM 3503 C CA . ARG A 1 445 ? 95.247 26.822 -130.290 1.00 62.66 445 ARG A CA 1
ATOM 3504 C C . ARG A 1 445 ? 95.926 27.291 -131.581 1.00 62.66 445 ARG A C 1
ATOM 3506 O O . ARG A 1 445 ? 96.485 28.377 -131.579 1.00 62.66 445 ARG A O 1
ATOM 3513 N N . ARG A 1 446 ? 95.836 26.544 -132.691 1.00 60.72 446 ARG A N 1
ATOM 3514 C CA . ARG A 1 446 ? 96.303 27.004 -134.015 1.00 60.72 446 ARG A CA 1
ATOM 3515 C C . ARG A 1 446 ? 95.269 27.894 -134.713 1.00 60.72 446 ARG A C 1
ATOM 3517 O O . ARG A 1 446 ? 95.667 28.880 -135.319 1.00 60.72 446 ARG A O 1
ATOM 3524 N N . GLU A 1 447 ? 93.973 27.630 -134.532 1.00 57.25 447 GLU A N 1
ATOM 3525 C CA . GLU A 1 447 ? 92.890 28.546 -134.940 1.00 57.25 447 GLU A CA 1
ATOM 3526 C C . GLU A 1 447 ? 92.820 29.805 -134.053 1.00 57.25 447 GLU A C 1
ATOM 3528 O O . GLU A 1 447 ? 92.688 30.910 -134.571 1.00 57.25 447 GLU A O 1
ATOM 3533 N N . ALA A 1 448 ? 93.034 29.696 -132.737 1.00 58.84 448 ALA A N 1
ATOM 3534 C CA . ALA A 1 448 ? 93.073 30.846 -131.827 1.00 58.84 448 ALA A CA 1
ATOM 3535 C C . ALA A 1 448 ? 94.357 31.689 -131.955 1.00 58.84 448 ALA A C 1
ATOM 3537 O O . ALA A 1 448 ? 94.320 32.881 -131.674 1.00 58.84 448 ALA A O 1
ATOM 3538 N N . GLU A 1 449 ? 95.486 31.140 -132.424 1.00 59.84 449 GLU A N 1
ATOM 3539 C CA . GLU A 1 449 ? 96.684 31.928 -132.775 1.00 59.84 449 GLU A CA 1
ATOM 3540 C C . GLU A 1 449 ? 96.545 32.656 -134.133 1.00 59.84 449 GLU A C 1
ATOM 3542 O O . GLU A 1 449 ? 97.206 33.676 -134.356 1.00 59.84 449 GLU A O 1
ATOM 3547 N N . GLU A 1 450 ? 95.649 32.206 -135.020 1.00 57.59 450 GLU A N 1
ATOM 3548 C CA . GLU A 1 450 ? 95.254 32.911 -136.251 1.00 57.59 450 GLU A CA 1
ATOM 3549 C C . GLU A 1 450 ? 94.139 33.947 -135.993 1.00 57.59 450 GLU A C 1
ATOM 3551 O O . GLU A 1 450 ? 94.204 35.063 -136.520 1.00 57.59 450 GLU A O 1
ATOM 3556 N N . GLU A 1 451 ? 93.213 33.680 -135.067 1.00 57.94 451 GLU A N 1
ATOM 3557 C CA . GLU A 1 451 ? 92.230 34.656 -134.574 1.00 57.94 451 GLU A CA 1
ATOM 3558 C C . GLU A 1 451 ? 92.827 35.687 -133.596 1.00 57.94 451 GLU A C 1
ATOM 3560 O O . GLU A 1 451 ? 92.397 36.839 -133.597 1.00 57.94 451 GLU A O 1
ATOM 3565 N N . GLU A 1 452 ? 93.883 35.373 -132.834 1.00 56.38 452 GLU A N 1
ATOM 3566 C CA . GLU A 1 452 ? 94.637 36.364 -132.047 1.00 56.38 452 GLU A CA 1
ATOM 3567 C C . GLU A 1 452 ? 95.564 37.232 -132.911 1.00 56.38 452 GLU A C 1
ATOM 3569 O O . GLU A 1 452 ? 95.816 38.384 -132.549 1.00 56.38 452 GLU A O 1
ATOM 3574 N N . ARG A 1 453 ? 96.022 36.764 -134.083 1.00 56.47 453 ARG A N 1
ATOM 3575 C CA . ARG A 1 453 ? 96.631 37.640 -135.107 1.00 56.47 453 ARG A CA 1
ATOM 3576 C C . ARG A 1 453 ? 95.577 38.547 -135.750 1.00 56.47 453 ARG A C 1
ATOM 3578 O O . ARG A 1 453 ? 95.850 39.729 -135.954 1.00 56.47 453 ARG A O 1
ATOM 3585 N N . GLY A 1 454 ? 94.351 38.058 -135.942 1.00 59.06 454 GLY A N 1
ATOM 3586 C CA . GLY A 1 454 ? 93.188 38.869 -136.320 1.00 59.06 454 GLY A CA 1
ATOM 3587 C C . GLY A 1 454 ? 92.787 39.898 -135.254 1.00 59.06 454 GLY A C 1
ATOM 3588 O O . GLY A 1 454 ? 92.567 41.065 -135.569 1.00 59.06 454 GLY A O 1
ATOM 3589 N N . HIS A 1 455 ? 92.775 39.530 -133.973 1.00 54.59 455 HIS A N 1
ATOM 3590 C CA . HIS A 1 455 ? 92.417 40.425 -132.872 1.00 54.59 455 HIS A CA 1
ATOM 3591 C C . HIS A 1 455 ? 93.533 41.394 -132.468 1.00 54.59 455 HIS A C 1
ATOM 3593 O O . HIS A 1 455 ? 93.219 42.480 -131.978 1.00 54.59 455 HIS A O 1
ATOM 3599 N N . ARG A 1 456 ? 94.810 41.082 -132.722 1.00 58.31 456 ARG A N 1
ATOM 3600 C CA . ARG A 1 456 ? 95.918 42.047 -132.606 1.00 58.31 456 ARG A CA 1
ATOM 3601 C C . ARG A 1 456 ? 95.923 43.037 -133.774 1.00 58.31 456 ARG A C 1
ATOM 3603 O O . ARG A 1 456 ? 96.036 44.223 -133.508 1.00 58.31 456 ARG A O 1
ATOM 3610 N N . LEU A 1 457 ? 95.620 42.614 -135.006 1.00 58.22 457 LEU A N 1
ATOM 3611 C CA . LEU A 1 457 ? 95.421 43.525 -136.148 1.00 58.22 457 LEU A CA 1
ATOM 3612 C C . LEU A 1 457 ? 94.139 44.367 -136.035 1.00 58.22 457 LEU A C 1
ATOM 3614 O O . LEU A 1 457 ? 94.132 45.517 -136.454 1.00 58.22 457 LEU A O 1
ATOM 3618 N N . VAL A 1 458 ? 93.064 43.856 -135.424 1.00 59.56 458 VAL A N 1
ATOM 3619 C CA . VAL A 1 458 ? 91.842 44.633 -135.141 1.00 59.56 458 VAL A CA 1
ATOM 3620 C C . VAL A 1 458 ? 92.035 45.579 -133.954 1.00 59.56 458 VAL A C 1
ATOM 3622 O O . VAL A 1 458 ? 91.507 46.685 -133.997 1.00 59.56 458 VAL A O 1
ATOM 3625 N N . LYS A 1 459 ? 92.820 45.220 -132.929 1.00 59.50 459 LYS A N 1
ATOM 3626 C CA . LYS A 1 459 ? 93.184 46.137 -131.832 1.00 59.50 459 LYS A CA 1
ATOM 3627 C C . LYS A 1 459 ? 94.219 47.176 -132.263 1.00 59.50 459 LYS A C 1
ATOM 3629 O O . LYS A 1 459 ? 94.079 48.324 -131.869 1.00 59.50 459 LYS A O 1
ATOM 3634 N N . GLU A 1 460 ? 95.167 46.843 -133.136 1.00 60.53 460 GLU A N 1
ATOM 3635 C CA . GLU A 1 460 ? 96.070 47.807 -133.780 1.00 60.53 460 GLU A CA 1
ATOM 3636 C C . GLU A 1 460 ? 95.332 48.659 -134.819 1.00 60.53 460 GLU A C 1
ATOM 3638 O O . GLU A 1 460 ? 95.605 49.847 -134.908 1.00 60.53 460 GLU A O 1
ATOM 3643 N N . ALA A 1 461 ? 94.327 48.140 -135.533 1.00 60.62 461 ALA A N 1
ATOM 3644 C CA . ALA A 1 461 ? 93.450 48.936 -136.397 1.00 60.62 461 ALA A CA 1
ATOM 3645 C C . ALA A 1 461 ? 92.452 49.792 -135.600 1.00 60.62 461 ALA A C 1
ATOM 3647 O O . ALA A 1 461 ? 92.084 50.866 -136.062 1.00 60.62 461 ALA A O 1
ATOM 3648 N N . GLN A 1 462 ? 92.027 49.375 -134.404 1.00 61.06 462 GLN A N 1
ATOM 3649 C CA . GLN A 1 462 ? 91.205 50.176 -133.489 1.00 61.06 462 GLN A CA 1
ATOM 3650 C C . GLN A 1 462 ? 92.033 51.229 -132.744 1.00 61.06 462 GLN A C 1
ATOM 3652 O O . GLN A 1 462 ? 91.546 52.345 -132.607 1.00 61.06 462 GLN A O 1
ATOM 3657 N N . HIS A 1 463 ? 93.283 50.935 -132.374 1.00 66.38 463 HIS A N 1
ATOM 3658 C CA . HIS A 1 463 ? 94.248 51.904 -131.845 1.00 66.38 463 HIS A CA 1
ATOM 3659 C C . HIS A 1 463 ? 94.693 52.881 -132.939 1.00 66.38 463 HIS A C 1
ATOM 3661 O O . HIS A 1 463 ? 94.666 54.079 -132.721 1.00 66.38 463 HIS A O 1
ATOM 3667 N N . SER A 1 464 ? 94.961 52.415 -134.163 1.00 66.19 464 SER A N 1
ATOM 3668 C CA . SER A 1 464 ? 95.244 53.273 -135.328 1.00 66.19 464 SER A CA 1
ATOM 3669 C C . SER A 1 464 ? 94.016 54.077 -135.763 1.00 66.19 464 SER A C 1
ATOM 3671 O O . SER A 1 464 ? 94.151 55.192 -136.254 1.00 66.19 464 SER A O 1
ATOM 3673 N N . ARG A 1 465 ? 92.794 53.559 -135.564 1.00 66.38 465 ARG A N 1
ATOM 3674 C CA . ARG A 1 465 ? 91.532 54.293 -135.770 1.00 66.38 465 ARG A CA 1
ATOM 3675 C C . ARG A 1 465 ? 91.260 55.282 -134.639 1.00 66.38 465 ARG A C 1
ATOM 3677 O O . ARG A 1 465 ? 90.705 56.334 -134.928 1.00 66.38 465 ARG A O 1
ATOM 3684 N N . GLN A 1 466 ? 91.647 54.993 -133.398 1.00 67.94 466 GLN A N 1
ATOM 3685 C CA . GLN A 1 466 ? 91.577 55.929 -132.272 1.00 67.94 466 GLN A CA 1
ATOM 3686 C C . GLN A 1 466 ? 92.644 57.016 -132.390 1.00 67.94 466 GLN A C 1
ATOM 3688 O O . GLN A 1 466 ? 92.283 58.177 -132.309 1.00 67.94 466 GLN A O 1
ATOM 3693 N N . GLU A 1 467 ? 93.884 56.692 -132.748 1.00 71.56 467 GLU A N 1
ATOM 3694 C CA . GLU A 1 467 ? 94.928 57.661 -133.096 1.00 71.56 467 GLU A CA 1
ATOM 3695 C C . GLU A 1 467 ? 94.573 58.453 -134.359 1.00 71.56 467 GLU A C 1
ATOM 3697 O O . GLU A 1 467 ? 94.842 59.645 -134.425 1.00 71.56 467 GLU A O 1
ATOM 3702 N N . ALA A 1 468 ? 93.921 57.855 -135.362 1.00 70.56 468 ALA A N 1
ATOM 3703 C CA . ALA A 1 468 ? 93.403 58.597 -136.512 1.00 70.56 468 ALA A CA 1
ATOM 3704 C C . ALA A 1 468 ? 92.183 59.455 -136.150 1.00 70.56 468 ALA A C 1
ATOM 3706 O O . ALA A 1 468 ? 91.985 60.495 -136.769 1.00 70.56 468 ALA A O 1
ATOM 3707 N N . LEU A 1 469 ? 91.365 59.065 -135.168 1.00 72.38 469 LEU A N 1
ATOM 3708 C CA . LEU A 1 469 ? 90.271 59.884 -134.639 1.00 72.38 469 LEU A CA 1
ATOM 3709 C C . LEU A 1 469 ? 90.787 60.992 -133.722 1.00 72.38 469 LEU A C 1
ATOM 3711 O O . LEU A 1 469 ? 90.214 62.071 -133.734 1.00 72.38 469 LEU A O 1
ATOM 3715 N N . GLU A 1 470 ? 91.867 60.774 -132.982 1.00 74.12 470 GLU A N 1
ATOM 3716 C CA . GLU A 1 470 ? 92.539 61.772 -132.153 1.00 74.12 470 GLU A CA 1
ATOM 3717 C C . GLU A 1 470 ? 93.349 62.733 -133.011 1.00 74.12 470 GLU A C 1
ATOM 3719 O O . GLU A 1 470 ? 93.188 63.931 -132.845 1.00 74.12 470 GLU A O 1
ATOM 3724 N N . ARG A 1 471 ? 94.063 62.260 -134.040 1.00 69.56 471 ARG A N 1
ATOM 3725 C CA . ARG A 1 471 ? 94.644 63.115 -135.086 1.00 69.56 471 ARG A CA 1
ATOM 3726 C C . ARG A 1 471 ? 93.567 63.822 -135.899 1.00 69.56 471 ARG A C 1
ATOM 3728 O O . ARG A 1 471 ? 93.766 64.970 -136.256 1.00 69.56 471 ARG A O 1
ATOM 3735 N N . LYS A 1 472 ? 92.402 63.213 -136.164 1.00 72.12 472 LYS A N 1
ATOM 3736 C CA . LYS A 1 472 ? 91.254 63.924 -136.763 1.00 72.12 472 LYS A CA 1
ATOM 3737 C C . LYS A 1 472 ? 90.637 64.931 -135.802 1.00 72.12 472 LYS A C 1
ATOM 3739 O O . LYS A 1 472 ? 90.228 65.975 -136.273 1.00 72.12 472 LYS A O 1
ATOM 3744 N N . ARG A 1 473 ? 90.577 64.674 -134.495 1.00 74.75 473 ARG A N 1
ATOM 3745 C CA . ARG A 1 473 ? 90.132 65.647 -133.483 1.00 74.75 473 ARG A CA 1
ATOM 3746 C C . ARG A 1 473 ? 91.147 66.765 -133.304 1.00 74.75 473 ARG A C 1
ATOM 3748 O O . ARG A 1 473 ? 90.737 67.895 -133.134 1.00 74.75 473 ARG A O 1
ATOM 3755 N N . GLU A 1 474 ? 92.437 66.481 -133.417 1.00 74.94 474 GLU A N 1
ATOM 3756 C CA . GLU A 1 474 ? 93.519 67.461 -133.374 1.00 74.94 474 GLU A CA 1
ATOM 3757 C C . GLU A 1 474 ? 93.588 68.267 -134.679 1.00 74.94 474 GLU A C 1
ATOM 3759 O O . GLU A 1 474 ? 93.836 69.462 -134.641 1.00 74.94 474 GLU A O 1
ATOM 3764 N N . ILE A 1 475 ? 93.298 67.654 -135.832 1.00 72.69 475 ILE A N 1
ATOM 3765 C CA . ILE A 1 475 ? 93.130 68.336 -137.122 1.00 72.69 475 ILE A CA 1
ATOM 3766 C C . ILE A 1 475 ? 91.831 69.138 -137.143 1.00 72.69 475 ILE A C 1
ATOM 3768 O O . ILE A 1 475 ? 91.853 70.235 -137.665 1.00 72.69 475 ILE A O 1
ATOM 3772 N N . VAL A 1 476 ? 90.728 68.646 -136.571 1.00 74.88 476 VAL A N 1
ATOM 3773 C CA . VAL A 1 476 ? 89.473 69.401 -136.401 1.00 74.88 476 VAL A CA 1
ATOM 3774 C C . VAL A 1 476 ? 89.664 70.527 -135.398 1.00 74.88 476 VAL A C 1
ATOM 3776 O O . VAL A 1 476 ? 89.171 71.607 -135.647 1.00 74.88 476 VAL A O 1
ATOM 3779 N N . TRP A 1 477 ? 90.436 70.335 -134.330 1.00 76.50 477 TRP A N 1
ATOM 3780 C CA . TRP A 1 477 ? 90.774 71.386 -133.374 1.00 76.50 477 TRP A CA 1
ATOM 3781 C C . TRP A 1 477 ? 91.716 72.425 -133.989 1.00 76.50 477 TRP A C 1
ATOM 3783 O O . TRP A 1 477 ? 91.462 73.609 -133.844 1.00 76.50 477 TRP A O 1
ATOM 3793 N N . LYS A 1 478 ? 92.726 72.015 -134.769 1.00 71.69 478 LYS A N 1
ATOM 3794 C CA . LYS A 1 478 ? 93.580 72.920 -135.561 1.00 71.69 478 LYS A CA 1
ATOM 3795 C C . LYS A 1 478 ? 92.821 73.562 -136.723 1.00 71.69 478 LYS A C 1
ATOM 3797 O O . LYS A 1 478 ? 93.131 74.685 -137.088 1.00 71.69 478 LYS A O 1
ATOM 3802 N N . LEU A 1 479 ? 91.816 72.899 -137.298 1.00 69.31 479 LEU A N 1
ATOM 3803 C CA . LEU A 1 479 ? 90.893 73.479 -138.277 1.00 69.31 479 LEU A CA 1
ATOM 3804 C C . LEU A 1 479 ? 89.912 74.426 -137.607 1.00 69.31 479 LEU A C 1
ATOM 3806 O O . LEU A 1 479 ? 89.617 75.431 -138.218 1.00 69.31 479 LEU A O 1
ATOM 3810 N N . ASP A 1 480 ? 89.453 74.169 -136.387 1.00 72.81 480 ASP A N 1
ATOM 3811 C CA . ASP A 1 480 ? 88.646 75.089 -135.586 1.00 72.81 480 ASP A CA 1
ATOM 3812 C C . ASP A 1 480 ? 89.498 76.259 -135.100 1.00 72.81 480 ASP A C 1
ATOM 3814 O O . ASP A 1 480 ? 88.999 77.367 -135.019 1.00 72.81 480 ASP A O 1
ATOM 3818 N N . GLU A 1 481 ? 90.791 76.067 -134.851 1.00 74.75 481 GLU A N 1
ATOM 3819 C CA . GLU A 1 481 ? 91.746 77.125 -134.521 1.00 74.75 481 GLU A CA 1
ATOM 3820 C C . GLU A 1 481 ? 92.091 77.952 -135.767 1.00 74.75 481 GLU A C 1
ATOM 3822 O O . GLU A 1 481 ? 92.115 79.174 -135.697 1.00 74.75 481 GLU A O 1
ATOM 3827 N N . VAL A 1 482 ? 92.242 77.326 -136.939 1.00 69.19 482 VAL A N 1
ATOM 3828 C CA . VAL A 1 482 ? 92.380 78.004 -138.239 1.00 69.19 482 VAL A CA 1
ATOM 3829 C C . VAL A 1 482 ? 91.061 78.640 -138.676 1.00 69.19 482 VAL A C 1
ATOM 3831 O O . VAL A 1 482 ? 91.082 79.716 -139.250 1.00 69.19 482 VAL A O 1
ATOM 3834 N N . VAL A 1 483 ? 89.903 78.056 -138.374 1.00 69.75 483 VAL A N 1
ATOM 3835 C CA . VAL A 1 483 ? 88.577 78.645 -138.603 1.00 69.75 483 VAL A CA 1
ATOM 3836 C C . VAL A 1 483 ? 88.344 79.771 -137.614 1.00 69.75 483 VAL A C 1
ATOM 3838 O O . VAL A 1 483 ? 87.829 80.789 -138.034 1.00 69.75 483 VAL A O 1
ATOM 3841 N N . GLN A 1 484 ? 88.798 79.687 -136.365 1.00 72.62 484 GLN A N 1
ATOM 3842 C CA . GLN A 1 484 ? 88.795 80.798 -135.414 1.00 72.62 484 GLN A CA 1
ATOM 3843 C C . GLN A 1 484 ? 89.809 81.872 -135.794 1.00 72.62 484 GLN A C 1
ATOM 3845 O O . GLN A 1 484 ? 89.526 83.041 -135.580 1.00 72.62 484 GLN A O 1
ATOM 3850 N N . GLN A 1 485 ? 90.943 81.533 -136.409 1.00 65.50 485 GLN A N 1
ATOM 3851 C CA . GLN A 1 485 ? 91.888 82.495 -136.976 1.00 65.50 485 GLN A CA 1
ATOM 3852 C C . GLN A 1 485 ? 91.332 83.125 -138.252 1.00 65.50 485 GLN A C 1
ATOM 3854 O O . GLN A 1 485 ? 91.459 84.328 -138.409 1.00 65.50 485 GLN A O 1
ATOM 3859 N N . ILE A 1 486 ? 90.634 82.376 -139.110 1.00 66.50 486 ILE A N 1
ATOM 3860 C CA . ILE A 1 486 ? 89.901 82.869 -140.284 1.00 66.50 486 ILE A CA 1
ATOM 3861 C C . ILE A 1 486 ? 88.664 83.652 -139.849 1.00 66.50 486 ILE A C 1
ATOM 3863 O O . ILE A 1 486 ? 88.289 84.598 -140.520 1.00 66.50 486 ILE A O 1
ATOM 3867 N N . GLU A 1 487 ? 88.021 83.321 -138.735 1.00 67.75 487 GLU A N 1
ATOM 3868 C CA . GLU A 1 487 ? 86.912 84.065 -138.147 1.00 67.75 487 GLU A CA 1
ATOM 3869 C C . GLU A 1 487 ? 87.405 85.280 -137.379 1.00 67.75 487 GLU A C 1
ATOM 3871 O O . GLU A 1 487 ? 86.714 86.284 -137.384 1.00 67.75 487 GLU A O 1
ATOM 3876 N N . ALA A 1 488 ? 88.594 85.247 -136.784 1.00 68.31 488 ALA A N 1
ATOM 3877 C CA . ALA A 1 488 ? 89.273 86.396 -136.201 1.00 68.31 488 ALA A CA 1
ATOM 3878 C C . ALA A 1 488 ? 89.824 87.312 -137.297 1.00 68.31 488 ALA A C 1
ATOM 3880 O O . ALA A 1 488 ? 89.756 88.524 -137.159 1.00 68.31 488 ALA A O 1
ATOM 3881 N N . GLU A 1 489 ? 90.292 86.764 -138.417 1.00 63.25 489 GLU A N 1
ATOM 3882 C CA . GLU A 1 489 ? 90.658 87.480 -139.640 1.00 63.25 489 GLU A CA 1
ATOM 3883 C C . GLU A 1 489 ? 89.415 87.987 -140.366 1.00 63.25 489 GLU A C 1
ATOM 3885 O O . GLU A 1 489 ? 89.453 89.089 -140.884 1.00 63.25 489 GLU A O 1
ATOM 3890 N N . ARG A 1 490 ? 88.288 87.261 -140.354 1.00 62.59 490 ARG A N 1
ATOM 3891 C CA . ARG A 1 490 ? 86.970 87.708 -140.841 1.00 62.59 490 ARG A CA 1
ATOM 3892 C C . ARG A 1 490 ? 86.292 88.655 -139.866 1.00 62.59 490 ARG A C 1
ATOM 3894 O O . ARG A 1 490 ? 85.461 89.415 -140.330 1.00 62.59 490 ARG A O 1
ATOM 3901 N N . ARG A 1 491 ? 86.625 88.649 -138.573 1.00 63.19 491 ARG A N 1
ATOM 3902 C CA . ARG A 1 491 ? 86.255 89.677 -137.590 1.00 63.19 491 ARG A CA 1
ATOM 3903 C C . ARG A 1 491 ? 87.117 90.902 -137.832 1.00 63.19 491 ARG A C 1
ATOM 3905 O O . ARG A 1 491 ? 86.545 91.911 -138.156 1.00 63.19 491 ARG A O 1
ATOM 3912 N N . LYS A 1 492 ? 88.438 90.790 -137.983 1.00 63.38 492 LYS A N 1
ATOM 3913 C CA . LYS A 1 492 ? 89.314 91.878 -138.466 1.00 63.38 492 LYS A CA 1
ATOM 3914 C C . LYS A 1 492 ? 88.932 92.394 -139.859 1.00 63.38 492 LYS A C 1
ATOM 3916 O O . LYS A 1 492 ? 89.047 93.584 -140.109 1.00 63.38 492 LYS A O 1
ATOM 3921 N N . HIS A 1 493 ? 88.444 91.546 -140.765 1.00 57.53 493 HIS A N 1
ATOM 3922 C CA . HIS A 1 493 ? 87.911 91.927 -142.077 1.00 57.53 493 HIS A CA 1
ATOM 3923 C C . HIS A 1 493 ? 86.459 92.388 -142.010 1.00 57.53 493 HIS A C 1
ATOM 3925 O O . HIS A 1 493 ? 86.052 93.088 -142.925 1.00 57.53 493 HIS A O 1
ATOM 3931 N N . ARG A 1 494 ? 85.679 92.035 -140.981 1.00 57.38 494 ARG A N 1
ATOM 3932 C CA . ARG A 1 494 ? 84.362 92.617 -140.668 1.00 57.38 494 ARG A CA 1
ATOM 3933 C C . ARG A 1 494 ? 84.506 93.937 -139.942 1.00 57.38 494 ARG A C 1
ATOM 3935 O O . ARG A 1 494 ? 83.649 94.756 -140.171 1.00 57.38 494 ARG A O 1
ATOM 3942 N N . ASP A 1 495 ? 85.576 94.152 -139.195 1.00 57.28 495 ASP A N 1
ATOM 3943 C CA . ASP A 1 495 ? 85.917 95.376 -138.480 1.00 57.28 495 ASP A CA 1
ATOM 3944 C C . ASP A 1 495 ? 86.615 96.346 -139.451 1.00 57.28 495 ASP A C 1
ATOM 3946 O O . ASP A 1 495 ? 86.382 97.546 -139.426 1.00 57.28 495 ASP A O 1
ATOM 3950 N N . ARG A 1 496 ? 87.375 95.825 -140.431 1.00 55.53 496 ARG A N 1
ATOM 3951 C CA . ARG A 1 496 ? 87.828 96.572 -141.621 1.00 55.53 496 ARG A CA 1
ATOM 3952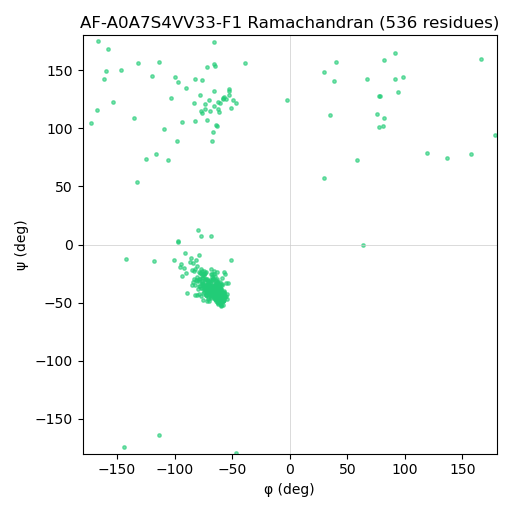 C C . ARG A 1 496 ? 86.717 96.771 -142.658 1.00 55.53 496 ARG A C 1
ATOM 3954 O O . ARG A 1 496 ? 86.716 97.797 -143.318 1.00 55.53 496 ARG A O 1
ATOM 3961 N N . ARG A 1 497 ? 85.760 95.841 -142.819 1.00 54.22 497 ARG A N 1
ATOM 3962 C CA . ARG A 1 497 ? 84.543 96.037 -143.645 1.00 54.22 497 ARG A CA 1
ATOM 3963 C C . ARG A 1 497 ? 83.455 96.826 -142.923 1.00 54.22 497 ARG A C 1
ATOM 3965 O O . ARG A 1 497 ? 82.567 97.288 -143.620 1.00 54.22 497 ARG A O 1
ATOM 3972 N N . SER A 1 498 ? 83.486 96.949 -141.597 1.00 53.59 498 SER A N 1
ATOM 3973 C CA . SER A 1 498 ? 82.628 97.845 -140.823 1.00 53.59 498 SER A CA 1
ATOM 3974 C C . SER A 1 498 ? 83.239 99.227 -140.860 1.00 53.59 498 SER A C 1
ATOM 3976 O O . SER A 1 498 ? 82.527 100.113 -141.260 1.00 53.59 498 SER A O 1
ATOM 3978 N N . ALA A 1 499 ? 84.556 99.395 -140.700 1.00 55.94 499 ALA A N 1
ATOM 3979 C CA . ALA A 1 499 ? 85.222 100.666 -140.998 1.00 55.94 499 ALA A CA 1
ATOM 3980 C C . ALA A 1 499 ? 84.999 101.115 -142.462 1.00 55.94 499 ALA A C 1
ATOM 3982 O O . ALA A 1 499 ? 84.650 102.260 -142.712 1.00 55.94 499 ALA A O 1
ATOM 3983 N N . LEU A 1 500 ? 85.061 100.193 -143.435 1.00 52.22 500 LEU A N 1
ATOM 3984 C CA . LEU A 1 500 ? 84.714 100.475 -144.839 1.00 52.22 500 LEU A CA 1
ATOM 3985 C C . LEU A 1 500 ? 83.191 100.492 -145.119 1.00 52.22 500 LEU A C 1
ATOM 3987 O O . LEU A 1 500 ? 82.794 100.882 -146.210 1.00 52.22 500 LEU A O 1
ATOM 3991 N N . ARG A 1 501 ? 82.316 100.082 -144.184 1.00 48.09 501 ARG A N 1
ATOM 3992 C CA . ARG A 1 501 ? 80.848 100.307 -144.230 1.00 48.09 501 ARG A CA 1
ATOM 3993 C C . ARG A 1 501 ? 80.436 101.548 -143.447 1.00 48.09 501 ARG A C 1
ATOM 3995 O O . ARG A 1 501 ? 79.372 102.067 -143.728 1.00 48.09 501 ARG A O 1
ATOM 4002 N N . ASP A 1 502 ? 81.255 102.044 -142.544 1.00 50.00 502 ASP A N 1
ATOM 4003 C CA . ASP A 1 502 ? 81.110 103.350 -141.924 1.00 50.00 502 ASP A CA 1
ATOM 4004 C C . ASP A 1 502 ? 81.577 104.417 -142.936 1.00 50.00 502 ASP A C 1
ATOM 4006 O O . ASP A 1 502 ? 81.019 105.500 -142.973 1.00 50.00 502 ASP A O 1
ATOM 4010 N N . GLU A 1 503 ? 82.452 104.066 -143.893 1.00 50.69 503 GLU A N 1
ATOM 4011 C CA . GLU A 1 503 ? 82.817 104.927 -145.036 1.00 50.69 503 GLU A CA 1
ATOM 4012 C C . GLU A 1 503 ? 81.966 104.724 -146.317 1.00 50.69 503 GLU A C 1
ATOM 4014 O O . GLU A 1 503 ? 81.907 105.617 -147.159 1.00 50.69 503 GLU A O 1
ATOM 4019 N N . VAL A 1 504 ? 81.277 103.582 -146.501 1.00 50.97 504 VAL A N 1
ATOM 4020 C CA . VAL A 1 504 ? 80.452 103.294 -147.713 1.00 50.97 504 VAL A CA 1
ATOM 4021 C C . VAL A 1 504 ? 78.952 103.101 -147.399 1.00 50.97 504 VAL A C 1
ATOM 4023 O O . VAL A 1 504 ? 78.106 103.166 -148.288 1.00 50.97 504 VAL A O 1
ATOM 4026 N N . GLY A 1 505 ? 78.581 102.917 -146.132 1.00 48.97 505 GLY A N 1
ATOM 4027 C CA . GLY A 1 505 ? 77.205 102.780 -145.629 1.00 48.97 505 GLY A CA 1
ATOM 4028 C C . GLY A 1 505 ? 76.578 104.094 -145.159 1.00 48.97 505 GLY A C 1
ATOM 4029 O O . GLY A 1 505 ? 75.374 104.248 -145.356 1.00 48.97 505 GLY A O 1
ATOM 4030 N N . GLU A 1 506 ? 77.375 105.075 -144.709 1.00 49.81 506 GLU A N 1
ATOM 4031 C CA . GLU A 1 506 ? 76.961 106.493 -144.666 1.00 49.81 506 GLU A CA 1
ATOM 4032 C C . GLU A 1 506 ? 76.687 107.024 -146.091 1.00 49.81 506 GLU A C 1
ATOM 4034 O O . GLU A 1 506 ? 75.880 107.925 -146.293 1.00 49.81 506 GLU A O 1
ATOM 4039 N N . ALA A 1 507 ? 77.281 106.390 -147.111 1.00 46.12 507 ALA A N 1
ATOM 4040 C CA . ALA A 1 507 ? 77.117 106.772 -148.509 1.00 46.12 507 ALA A CA 1
ATOM 4041 C C . ALA A 1 507 ? 76.012 106.009 -149.283 1.00 46.12 507 ALA A C 1
ATOM 4043 O O . ALA A 1 507 ? 75.617 106.485 -150.347 1.00 46.12 507 ALA A O 1
ATOM 4044 N N . VAL A 1 508 ? 75.495 104.847 -148.824 1.00 47.41 508 VAL A N 1
ATOM 4045 C CA . VAL A 1 508 ? 74.554 104.024 -149.641 1.00 47.41 508 VAL A CA 1
ATOM 4046 C C . VAL A 1 508 ? 73.397 103.336 -148.871 1.00 47.41 508 VAL A C 1
ATOM 4048 O O . VAL A 1 508 ? 72.423 102.926 -149.505 1.00 47.41 508 VAL A O 1
ATOM 4051 N N . ALA A 1 509 ? 73.376 103.262 -147.529 1.00 43.50 509 ALA A N 1
ATOM 4052 C CA . ALA A 1 509 ? 72.249 102.643 -146.795 1.00 43.50 509 ALA A CA 1
ATOM 4053 C C . ALA A 1 509 ? 71.066 103.598 -146.492 1.00 43.50 509 ALA A C 1
ATOM 4055 O O . ALA A 1 509 ? 69.953 103.122 -146.272 1.00 43.50 509 ALA A O 1
ATOM 4056 N N . GLU A 1 510 ? 71.240 104.923 -146.610 1.00 52.91 510 GLU A N 1
ATOM 4057 C CA . GLU A 1 510 ? 70.130 105.904 -146.665 1.00 52.91 510 GLU A CA 1
ATOM 4058 C C . GLU A 1 510 ? 69.427 105.957 -148.045 1.00 52.91 510 GLU A C 1
ATOM 4060 O O . GLU A 1 510 ? 68.550 106.786 -148.288 1.00 52.91 510 GLU A O 1
ATOM 4065 N N . SER A 1 511 ? 69.768 105.054 -148.976 1.00 36.75 511 SER A N 1
ATOM 4066 C CA . SER A 1 511 ? 69.283 105.088 -150.365 1.00 36.75 511 SER A CA 1
ATOM 4067 C C . SER A 1 511 ? 68.750 103.749 -150.912 1.00 36.75 511 SER A C 1
ATOM 4069 O O . SER A 1 511 ? 69.076 103.358 -152.027 1.00 36.75 511 SER A O 1
ATOM 4071 N N . ARG A 1 512 ? 67.790 103.146 -150.190 1.00 37.03 512 ARG A N 1
ATOM 4072 C CA . ARG A 1 512 ? 66.646 102.342 -150.704 1.00 37.03 512 ARG A CA 1
ATOM 4073 C C . ARG A 1 512 ? 66.903 100.894 -151.170 1.00 37.03 512 ARG A C 1
ATOM 4075 O O . ARG A 1 512 ? 67.256 100.661 -152.319 1.00 37.03 512 ARG A O 1
ATOM 4082 N N . ALA A 1 513 ? 66.589 99.869 -150.374 1.00 40.72 513 ALA A N 1
ATOM 4083 C CA . ALA A 1 513 ? 65.216 99.388 -150.163 1.00 40.72 513 ALA A CA 1
ATOM 4084 C C . ALA A 1 513 ? 64.234 100.446 -149.637 1.00 40.72 513 ALA A C 1
ATOM 4086 O O . ALA A 1 513 ? 64.465 101.077 -148.615 1.00 40.72 513 ALA A O 1
ATOM 4087 N N . GLU A 1 514 ? 63.109 100.605 -150.336 1.00 47.94 514 GLU A N 1
ATOM 4088 C CA . GLU A 1 514 ? 61.836 100.702 -149.610 1.00 47.94 514 GLU A CA 1
ATOM 4089 C C . GLU A 1 514 ? 61.750 101.857 -148.587 1.00 47.94 514 GLU A C 1
ATOM 4091 O O . GLU A 1 514 ? 61.741 101.665 -147.385 1.00 47.94 514 GLU A O 1
ATOM 4096 N N . ALA A 1 515 ? 61.632 103.116 -148.996 1.00 28.44 515 ALA A N 1
ATOM 4097 C CA . ALA A 1 515 ? 60.587 103.497 -149.924 1.00 28.44 515 ALA A CA 1
ATOM 4098 C C . ALA A 1 515 ? 60.971 103.215 -151.368 1.00 28.44 515 ALA A C 1
ATOM 4100 O O . ALA A 1 515 ? 61.881 103.844 -151.901 1.00 28.44 515 ALA A O 1
ATOM 4101 N N . LYS A 1 516 ? 60.159 102.397 -152.036 1.00 37.28 516 LYS A N 1
ATOM 4102 C CA . LYS A 1 516 ? 59.307 102.956 -153.075 1.00 37.28 516 LYS A CA 1
ATOM 4103 C C . LYS A 1 516 ? 58.249 101.920 -153.501 1.00 37.28 516 LYS A C 1
ATOM 4105 O O . LYS A 1 516 ? 58.589 100.921 -154.103 1.00 37.28 516 LYS A O 1
ATOM 4110 N N . ALA A 1 517 ? 56.943 102.114 -153.304 1.00 44.47 517 ALA A N 1
ATOM 4111 C CA . ALA A 1 517 ? 56.233 103.394 -153.240 1.00 44.47 517 ALA A CA 1
ATOM 4112 C C . ALA A 1 517 ? 56.927 104.467 -154.111 1.00 44.47 517 ALA A C 1
ATOM 4114 O O . ALA A 1 517 ? 57.371 105.486 -153.587 1.00 44.47 517 ALA A O 1
ATOM 4115 N N . LYS A 1 518 ? 57.072 104.158 -155.420 1.00 35.06 518 LYS A N 1
ATOM 4116 C CA . LYS A 1 518 ? 57.548 104.958 -156.591 1.00 35.06 518 LYS A CA 1
ATOM 4117 C C . LYS A 1 518 ? 58.810 104.454 -157.341 1.00 35.06 518 LYS A C 1
ATOM 4119 O O . LYS A 1 518 ? 59.872 105.034 -157.216 1.00 35.06 518 LYS A O 1
ATOM 4124 N N . ALA A 1 519 ? 58.646 103.447 -158.195 1.00 31.08 519 ALA A N 1
ATOM 4125 C CA . ALA A 1 519 ? 59.018 103.409 -159.629 1.00 31.08 519 ALA A CA 1
ATOM 4126 C C . ALA A 1 519 ? 60.326 104.047 -160.219 1.00 31.08 519 ALA A C 1
ATOM 4128 O O . ALA A 1 519 ? 60.619 105.219 -159.984 1.00 31.08 519 ALA A O 1
ATOM 4129 N N . LYS A 1 520 ? 60.898 103.285 -161.194 1.00 29.92 520 LYS A N 1
ATOM 4130 C CA . LYS A 1 520 ? 61.830 103.573 -162.344 1.00 29.92 520 LYS A CA 1
ATOM 4131 C C . LYS A 1 520 ? 63.340 103.746 -162.016 1.00 29.92 520 LYS A C 1
ATOM 4133 O O . LYS A 1 520 ? 63.644 104.560 -161.161 1.00 29.92 520 LYS A O 1
ATOM 4138 N N . ALA A 1 521 ? 64.333 103.070 -162.644 1.00 27.91 521 ALA A N 1
ATOM 4139 C CA . ALA A 1 521 ? 64.502 102.532 -164.019 1.00 27.91 521 ALA A CA 1
ATOM 4140 C C . ALA A 1 521 ? 65.552 101.361 -164.175 1.00 27.91 521 ALA A C 1
ATOM 4142 O O . ALA A 1 521 ? 66.320 101.104 -163.259 1.00 27.91 521 ALA A O 1
ATOM 4143 N N . LYS A 1 522 ? 65.529 100.699 -165.361 1.00 33.84 522 LYS A N 1
ATOM 4144 C CA . LYS A 1 522 ? 66.398 99.673 -166.061 1.00 33.84 522 LYS A CA 1
ATOM 4145 C C . LYS A 1 522 ? 67.941 99.918 -166.073 1.00 33.84 522 LYS A C 1
ATOM 4147 O O . LYS A 1 522 ? 68.284 101.028 -165.676 1.00 33.84 522 LYS A O 1
ATOM 4152 N N . PRO A 1 523 ? 68.846 99.071 -166.684 1.00 39.56 523 PRO A N 1
ATOM 4153 C CA . PRO A 1 523 ? 68.764 97.736 -167.382 1.00 39.56 523 PRO A CA 1
ATOM 4154 C C . PRO A 1 523 ? 69.827 96.657 -166.915 1.00 39.56 523 PRO A C 1
ATOM 4156 O O . PRO A 1 523 ? 70.751 97.006 -166.200 1.00 39.56 523 PRO A O 1
ATOM 4159 N N . GLN A 1 524 ? 69.625 95.323 -167.059 1.00 32.25 524 GLN A N 1
ATOM 4160 C CA . GLN A 1 524 ? 70.258 94.324 -167.999 1.00 32.25 524 GLN A CA 1
ATOM 4161 C C . GLN A 1 524 ? 71.788 94.425 -168.296 1.00 32.25 524 GLN A C 1
ATOM 4163 O O . GLN A 1 524 ? 72.267 95.554 -168.362 1.00 32.25 524 GLN A O 1
ATOM 4168 N N . PRO A 1 525 ? 72.513 93.348 -168.732 1.00 49.12 525 PRO A N 1
ATOM 4169 C CA . PRO A 1 525 ? 72.331 91.874 -168.605 1.00 49.12 525 PRO A CA 1
ATOM 4170 C C . PRO A 1 525 ? 73.646 91.028 -168.436 1.00 49.12 525 PRO A C 1
ATOM 4172 O O . PRO A 1 525 ? 74.743 91.575 -168.426 1.00 49.12 525 PRO A O 1
ATOM 4175 N N . ALA A 1 526 ? 73.472 89.688 -168.452 1.00 33.41 526 ALA A N 1
ATOM 4176 C CA . ALA A 1 526 ? 74.343 88.643 -169.0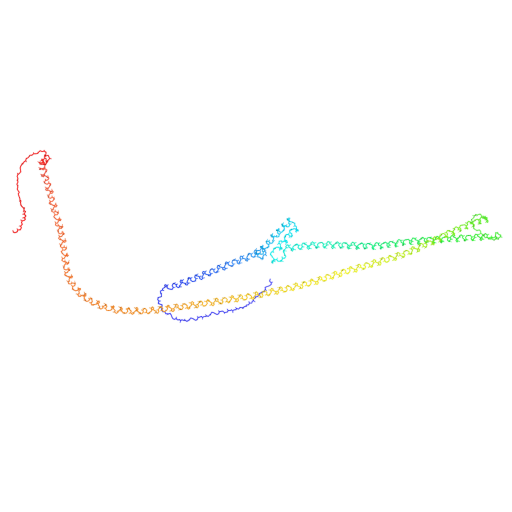54 1.00 33.41 526 ALA A CA 1
ATOM 4177 C C . ALA A 1 526 ? 75.434 87.996 -168.169 1.00 33.41 526 ALA A C 1
ATOM 4179 O O . ALA A 1 526 ? 76.067 88.673 -167.371 1.00 33.41 526 ALA A O 1
ATOM 4180 N N . ASP A 1 527 ? 75.758 86.701 -168.238 1.00 33.16 527 ASP A N 1
ATOM 4181 C CA . ASP A 1 527 ? 75.315 85.506 -168.988 1.00 33.16 527 ASP A CA 1
ATOM 4182 C C . ASP A 1 527 ? 75.842 84.300 -168.164 1.00 33.16 527 ASP A C 1
ATOM 4184 O O . ASP A 1 527 ? 76.860 84.433 -167.488 1.00 33.16 527 ASP A O 1
ATOM 4188 N N . GLY A 1 528 ? 75.129 83.177 -168.022 1.00 34.09 528 GLY A N 1
ATOM 4189 C CA . GLY A 1 528 ? 75.300 81.989 -168.878 1.00 34.09 528 GLY A CA 1
ATOM 4190 C C . GLY A 1 528 ? 76.276 80.980 -168.231 1.00 34.09 528 GLY A C 1
ATOM 4191 O O . GLY A 1 528 ? 77.337 81.360 -167.764 1.00 34.09 528 GLY A O 1
ATOM 4192 N N . GLY A 1 529 ? 76.023 79.680 -168.113 1.00 32.75 529 GLY A N 1
ATOM 4193 C CA . GLY A 1 529 ? 74.929 78.831 -168.556 1.00 32.75 529 GLY A CA 1
ATOM 4194 C C . GLY A 1 529 ? 75.344 77.354 -168.431 1.00 32.75 529 GLY A C 1
ATOM 4195 O O . GLY A 1 529 ? 76.533 77.059 -168.440 1.00 32.75 529 GLY A O 1
ATOM 4196 N N . LEU A 1 530 ? 74.320 76.488 -168.383 1.00 34.97 530 LEU A N 1
ATOM 4197 C CA . LEU A 1 530 ? 74.216 75.152 -169.008 1.00 34.97 530 LEU A CA 1
ATOM 4198 C C . LEU A 1 530 ? 75.144 74.021 -168.496 1.00 34.97 530 LEU A C 1
ATOM 4200 O O . LEU A 1 530 ? 76.307 74.230 -168.200 1.00 34.97 530 LEU A O 1
ATOM 4204 N N . GLY A 1 531 ? 74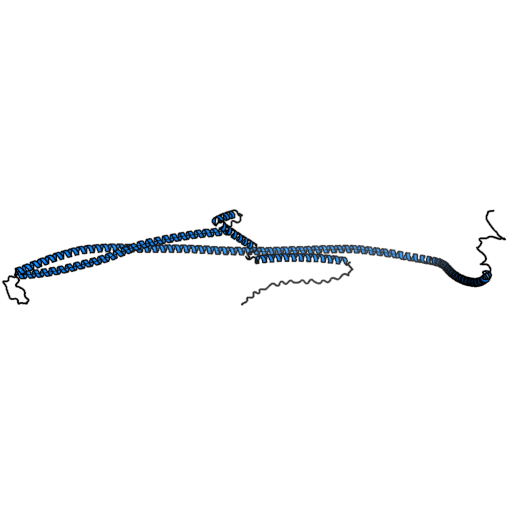.711 72.762 -168.397 1.00 31.95 531 GLY A N 1
ATOM 4205 C CA . GLY A 1 531 ? 73.520 72.071 -168.907 1.00 31.95 531 GLY A CA 1
ATOM 4206 C C . GLY A 1 531 ? 73.268 70.792 -168.079 1.00 31.95 531 GLY A C 1
ATOM 4207 O O . GLY A 1 531 ? 74.166 70.333 -167.380 1.00 31.95 531 GLY A O 1
ATOM 4208 N N . ASN A 1 532 ? 72.018 70.355 -167.904 1.00 35.94 532 ASN A N 1
ATOM 4209 C CA . ASN A 1 532 ? 71.178 69.562 -168.827 1.00 35.94 532 ASN A CA 1
ATOM 4210 C C . ASN A 1 532 ? 71.588 68.074 -168.875 1.00 35.94 532 ASN A C 1
ATOM 4212 O O . ASN A 1 532 ? 72.741 67.772 -169.150 1.00 35.94 532 ASN A O 1
ATOM 4216 N N . LEU A 1 533 ? 70.719 67.177 -168.373 1.00 37.78 533 LEU A N 1
ATOM 4217 C CA . LEU A 1 533 ? 69.670 66.408 -169.101 1.00 37.78 533 LEU A CA 1
ATOM 4218 C C . LEU A 1 533 ? 70.296 65.174 -169.776 1.00 37.78 533 LEU A C 1
ATOM 4220 O O . LEU A 1 533 ? 71.217 65.318 -170.565 1.00 37.78 533 LEU A O 1
ATOM 4224 N N . GLU A 1 534 ? 70.022 63.961 -169.289 1.00 36.19 534 GLU A N 1
ATOM 4225 C CA . GLU A 1 534 ? 68.890 63.052 -169.613 1.00 36.19 534 GLU A CA 1
ATOM 4226 C C . GLU A 1 534 ? 69.301 61.982 -170.644 1.00 36.19 534 GLU A C 1
ATOM 4228 O O . GLU A 1 534 ? 70.123 62.273 -171.500 1.00 36.19 534 GLU A O 1
ATOM 4233 N N . ALA A 1 535 ? 68.739 60.770 -170.462 1.00 44.66 535 ALA A N 1
ATOM 4234 C CA . ALA A 1 535 ? 68.290 59.724 -171.415 1.00 44.66 535 ALA A CA 1
ATOM 4235 C C . ALA A 1 535 ? 68.995 59.564 -172.794 1.00 44.66 535 ALA A C 1
ATOM 4237 O O . ALA A 1 535 ? 69.381 60.531 -173.423 1.00 44.66 535 ALA A O 1
ATOM 4238 N N . GLU A 1 536 ? 69.134 58.402 -173.437 1.00 44.03 536 GLU A N 1
ATOM 4239 C CA . GLU A 1 536 ? 68.595 57.041 -173.322 1.00 44.03 536 GLU A CA 1
ATOM 4240 C C . GLU A 1 536 ? 69.469 56.108 -174.211 1.00 44.03 536 GLU A C 1
ATOM 4242 O O . GLU A 1 536 ? 70.371 56.569 -174.902 1.00 44.03 536 GLU A O 1
ATOM 4247 N N . LEU A 1 537 ? 69.180 54.804 -174.156 1.00 51.09 537 LEU A N 1
ATOM 4248 C CA . LEU A 1 537 ? 69.781 53.625 -174.815 1.00 51.09 537 LEU A CA 1
ATOM 4249 C C . LEU A 1 537 ? 70.263 53.720 -176.289 1.00 51.09 537 LEU A C 1
ATOM 4251 O O . LEU A 1 537 ? 69.640 54.386 -177.108 1.00 51.09 537 LEU A O 1
ATOM 4255 N N . ALA A 1 538 ? 71.214 52.818 -176.607 1.00 44.16 538 ALA A N 1
ATOM 4256 C CA . ALA A 1 538 ? 71.820 52.478 -177.913 1.00 44.16 538 ALA A CA 1
ATOM 4257 C C . ALA A 1 538 ? 72.965 53.383 -178.396 1.00 44.16 538 ALA A C 1
ATOM 4259 O O . ALA A 1 538 ? 72.752 54.596 -178.596 1.00 44.16 538 ALA A O 1
#